Protein AF-0000000085033379 (afdb_homodimer)

Organism: Pyrobaculum neutrophilum (strain DSM 2338 / JCM 9278 / NBRC 100436 / V24Sta) (NCBI:txid444157)

Radius of gyration: 22.45 Å; Cα contacts (8 Å, |Δi|>4): 1009; chains: 2; bounding box: 47×70×50 Å

InterPro domains:
  IPR003439 ABC transporter-like, ATP-binding domain [PF00005] (20-164)
  IPR003439 ABC transporter-like, ATP-binding domain [PS50893] (1-222)
  IPR003593 AAA+ ATPase domain [SM00382] (29-211)
  IPR015856 ABC transporter, CbiO/EcfA subunit [cd03225] (10-212)
  IPR017871 ABC transporter-like, conserved site [PS00211] (136-150)
  IPR027417 P-loop containing nucleoside triphosphate hydrolase [G3DSA:3.40.50.300] (1-223)
  IPR027417 P-loop containing nucleoside triphosphate hydrolase [SSF52540] (11-221)
  IPR050095 Energy-coupling factor transporter ATP-binding [PTHR43553] (11-219)

Sequence (446 aa):
MRREVLKAVDVYFGYSEDVLTGVSLSVGEGQFVAVMGPTGSGKTTLLLVLAGLLKPRRGEVYFMGEPLEGQLQAARRQMGVVFQNPDDMFFNHTVRDEIAYTAVRIYGREEGLKLAEEAAKALGIEGLLDRPPYKLSGGQKRLVSLAAATAHRPRLLLLDEPTTYLDEDAYEVVVNYLAKLKAGGVSAVIATHDEELAVRLADSVYKLREGKLTPYTPRRKLCMRREVLKAVDVYFGYSEDVLTGVSLSVGEGQFVAVMGPTGSGKTTLLLVLAGLLKPRRGEVYFMGEPLEGQLQAARRQMGVVFQNPDDMFFNHTVRDEIAYTAVRIYGREEGLKLAEEAAKALGIEGLLDRPPYKLSGGQKRLVSLAAATAHRPRLLLLDEPTTYLDEDAYEVVVNYLAKLKAGGVSAVIATHDEELAVRLADSVYKLREGKLTPYTPRRKLC

Nearest PDB structures (foldseek):
  4yer-assembly1_B  TM=8.992E-01  e=8.321E-21  Thermotoga maritima MSB8
  4yer-assembly1_A  TM=8.967E-01  e=7.839E-21  Thermotoga maritima MSB8
  1vpl-assembly1_A-2  TM=8.672E-01  e=8.721E-19  Thermotoga maritima MSB8
  4rvc-assembly1_A  TM=8.959E-01  e=3.874E-18  Geobacillus kaustophilus GBlys
  8ee6-assembly1_A  TM=9.168E-01  e=3.124E-17  Homo sapiens

Solvent-accessible surface area (backbone atoms only — not comparable to full-atom values): 22593 Å² total; per-residue (Å²): 130,69,58,53,42,36,36,36,44,45,26,22,34,58,86,92,57,73,38,31,54,53,29,61,49,75,34,32,58,35,30,28,36,26,39,27,47,54,62,73,29,36,59,67,58,51,49,34,38,75,67,64,78,39,79,60,77,36,56,47,49,28,44,66,83,35,60,34,87,83,38,50,72,67,48,50,66,33,42,13,64,34,55,72,55,48,73,80,73,66,84,52,71,24,36,42,52,46,19,13,50,64,14,23,73,75,62,35,61,72,53,7,48,51,32,22,52,52,34,24,50,66,66,71,44,58,90,43,33,83,37,45,56,89,77,47,40,68,27,48,35,36,54,48,37,49,27,32,27,43,26,53,63,32,55,33,35,40,30,29,42,79,61,57,67,39,20,72,67,56,40,51,42,49,53,51,48,52,50,50,44,28,75,70,44,27,17,33,42,36,31,40,66,53,40,63,58,38,69,72,61,33,77,43,41,29,31,31,49,90,16,31,68,39,83,44,83,72,64,70,84,64,100,132,71,58,53,43,37,35,35,42,45,26,22,34,57,86,94,58,74,38,32,56,54,29,61,48,76,34,32,59,35,31,29,36,24,40,27,47,54,62,73,28,37,57,68,57,50,50,33,40,76,68,64,77,39,81,59,77,36,56,49,48,27,44,65,83,34,58,34,86,83,36,50,73,66,48,50,68,33,42,13,63,34,55,74,55,46,72,78,73,65,84,53,71,23,35,44,52,45,20,12,49,63,14,24,71,73,63,34,62,71,54,7,47,52,33,21,50,51,32,23,50,68,66,70,44,59,90,45,34,82,37,42,57,89,77,48,40,68,25,49,35,37,53,48,36,49,27,33,27,43,26,52,63,32,54,34,36,39,31,30,46,79,61,57,68,39,20,73,69,57,38,51,41,48,53,51,48,53,49,50,43,30,76,69,43,27,16,32,42,35,30,40,66,54,42,63,58,38,69,74,60,32,77,42,38,30,31,30,49,93,17,31,68,40,84,46,81,71,64,69,83,62,102

Secondary structure (DSSP, 8-state):
-PPEEEEEEEEEEESSSEEEEEEEEEEETT-EEEEE--TTSSHHHHHHHHTTSS--SEEEEEETTEEGGGGHHHHHTTEEEE-SSGGGT--SSSHHHHHHHHHHHHH-HHHHHHHHHHHHHHTT-GGGTTS-GGGS-HHHHHHHHHHHHHTT--SEEEEESTTTT--HHHHHHHHHHHHHHHHTT-EEEEE-S-HHHHHHH-SEEEEEETTEEEE--------/-PPEEEEEEEEEEESSSEEEEEEEEEEETT-EEEEE--TTSSHHHHHHHHTTSS--SEEEEEETTEEGGGGHHHHHTTEEEE-SSGGGT--SSSHHHHHHHHHHHHH-HHHHHHHHHHHHHHTT-GGGTTS-GGGS-HHHHHHHHHHHHHTT--SEEEEESTTTT--HHHHHHHHHHHHHHHHTT-EEEEE-S-HHHHHHH-SEEEEEETTEEEE--------

Foldseek 3Di:
DFQWFKWWAQFWDDDPDTLAGGEIDIWGWLAEEEEEEDPSSCLQVVLCCRLVVDPTPDTFMDGRRHTCPVQNPVQNLQEFEAHPQLVVQDDDFWLLCLLLVSLCVVPNDVLSSVLLCVLCVLLVNNVRGGHGLVPDDRLSSLSSSVSSRDSNPHQEYEEEASCPPDDPVSNVSVLVVLQVSSVVGHYYYYYHNDLCSCVSRHPWYWYRHPNYTDGDDGDDPPD/DFQWFKWWAQFWDDDPDTLAGGEIDTWGWLAEEEEEEDPSSCLQVVLCCRLVVDPTPDTFMDGRRHTCPVQNPVQNLQEFEAHPQLVVQDDDFWLLCLLLVSLCVVPNDVLSSVLLCVLCVLLVNNVRGGHGLVPDDRLSSLSSSVSSRDSNPHQEYEEEASCPPDDPVSNVSVLVVVQVSSVVGHYYYYYHPDLCSCVSRHPWYWYRHPNYTGGDDGDDPPD

pLDDT: mean 95.18, std 7.89, range [32.5, 98.88]

Structure (mmCIF, N/CA/C/O backbone):
data_AF-0000000085033379-model_v1
#
loop_
_entity.id
_entity.type
_entity.pdbx_description
1 polymer 'ABC transporter related'
#
loop_
_atom_site.group_PDB
_atom_site.id
_atom_site.type_symbol
_atom_site.label_atom_id
_atom_site.label_alt_id
_atom_site.label_comp_id
_atom_site.label_asym_id
_atom_site.label_entity_id
_atom_site.label_seq_id
_atom_site.pdbx_PDB_ins_code
_atom_site.Cartn_x
_atom_site.Cartn_y
_atom_site.Cartn_z
_atom_site.occupancy
_atom_site.B_iso_or_equiv
_atom_site.auth_seq_id
_atom_site.auth_comp_id
_atom_site.auth_asym_id
_atom_site.auth_atom_id
_atom_site.pdbx_PDB_model_num
ATOM 1 N N . MET A 1 1 ? -9.977 -27.297 -24.641 1 57.34 1 MET A N 1
ATOM 2 C CA . MET A 1 1 ? -10.414 -26.734 -23.359 1 57.34 1 MET A CA 1
ATOM 3 C C . MET A 1 1 ? -9.234 -26.578 -22.406 1 57.34 1 MET A C 1
ATOM 5 O O . MET A 1 1 ? -8.367 -27.453 -22.328 1 57.34 1 MET A O 1
ATOM 9 N N . ARG A 1 2 ? -8.812 -25.281 -21.891 1 73.19 2 ARG A N 1
ATOM 10 C CA . ARG A 1 2 ? -7.625 -25.125 -21.047 1 73.19 2 ARG A CA 1
ATOM 11 C C . ARG A 1 2 ? -7.75 -25.922 -19.766 1 73.19 2 ARG A C 1
ATOM 13 O O . ARG A 1 2 ? -8.852 -26.125 -19.25 1 73.19 2 ARG A O 1
ATOM 20 N N . ARG A 1 3 ? -6.723 -26.594 -19.422 1 89.25 3 ARG A N 1
ATOM 21 C CA . ARG A 1 3 ? -6.68 -27.281 -18.141 1 89.25 3 ARG A CA 1
ATOM 22 C C . ARG A 1 3 ? -6.918 -26.312 -17 1 89.25 3 ARG A C 1
ATOM 24 O O . ARG A 1 3 ? -6.367 -25.203 -16.984 1 89.25 3 ARG A O 1
ATOM 31 N N . GLU A 1 4 ? -7.848 -26.641 -16.172 1 94.62 4 GLU A N 1
ATOM 32 C CA . GLU A 1 4 ? -8.172 -25.828 -15.016 1 94.62 4 GLU A CA 1
ATOM 33 C C . GLU A 1 4 ? -7.086 -25.938 -13.945 1 94.62 4 GLU A C 1
ATOM 35 O O . GLU A 1 4 ? -6.758 -27.031 -13.5 1 94.62 4 GLU A O 1
ATOM 40 N N . VAL A 1 5 ? -6.508 -24.891 -13.633 1 97.88 5 VAL A N 1
ATOM 41 C CA . VAL A 1 5 ? -5.43 -24.875 -12.648 1 97.88 5 VAL A CA 1
ATOM 42 C C . VAL A 1 5 ? -6.008 -24.703 -11.25 1 97.88 5 VAL A C 1
ATOM 44 O O . VAL A 1 5 ? -5.582 -25.375 -10.305 1 97.88 5 VAL A O 1
ATOM 47 N N . LEU A 1 6 ? -7.004 -23.828 -11.055 1 98.25 6 LEU A N 1
ATOM 48 C CA . LEU A 1 6 ? -7.668 -23.531 -9.789 1 98.25 6 LEU A CA 1
ATOM 49 C C . LEU A 1 6 ? -9.18 -23.438 -9.977 1 98.25 6 LEU A C 1
ATOM 51 O O . LEU A 1 6 ? -9.648 -22.859 -10.969 1 98.25 6 LEU A O 1
ATOM 55 N N . LYS A 1 7 ? -9.875 -23.984 -9.078 1 98.25 7 LYS A N 1
ATOM 56 C CA . LYS A 1 7 ? -11.328 -23.922 -9.117 1 98.25 7 LYS A CA 1
ATOM 57 C C . LYS A 1 7 ? -11.914 -23.797 -7.711 1 98.25 7 LYS A C 1
ATOM 59 O O . LYS A 1 7 ? -11.586 -24.594 -6.828 1 98.25 7 LYS A O 1
ATOM 64 N N . ALA A 1 8 ? -12.617 -22.812 -7.449 1 98.38 8 ALA A N 1
ATOM 65 C CA . ALA A 1 8 ? -13.422 -22.656 -6.238 1 98.38 8 ALA A CA 1
ATOM 66 C C . ALA A 1 8 ? -14.906 -22.875 -6.531 1 98.38 8 ALA A C 1
ATOM 68 O O . ALA A 1 8 ? -15.438 -22.344 -7.504 1 98.38 8 ALA A O 1
ATOM 69 N N . VAL A 1 9 ? -15.523 -23.672 -5.738 1 98.19 9 VAL A N 1
ATOM 70 C CA . VAL A 1 9 ? -16.922 -24.016 -5.965 1 98.19 9 VAL A CA 1
ATOM 71 C C . VAL A 1 9 ? -17.75 -23.672 -4.734 1 98.19 9 VAL A C 1
ATOM 73 O O . VAL A 1 9 ? -17.656 -24.328 -3.699 1 98.19 9 VAL A O 1
ATOM 76 N N . ASP A 1 10 ? -18.609 -22.656 -4.91 1 98.06 10 ASP A N 1
ATOM 77 C CA . ASP A 1 10 ? -19.594 -22.281 -3.908 1 98.06 10 ASP A CA 1
ATOM 78 C C . ASP A 1 10 ? -18.953 -22.078 -2.543 1 98.06 10 ASP A C 1
ATOM 80 O O . ASP A 1 10 ? -19.375 -22.672 -1.552 1 98.06 10 ASP A O 1
ATOM 84 N N . VAL A 1 11 ? -17.984 -21.266 -2.48 1 97.88 11 VAL A N 1
ATOM 85 C CA . VAL A 1 11 ? -17.141 -21.094 -1.297 1 97.88 11 VAL A CA 1
ATOM 86 C C . VAL A 1 11 ? -17.781 -20.062 -0.359 1 97.88 11 VAL A C 1
ATOM 88 O O . VAL A 1 11 ? -18.156 -18.969 -0.787 1 97.88 11 VAL A O 1
ATOM 91 N N . TYR A 1 12 ? -17.953 -20.438 0.869 1 97.44 12 TYR A N 1
ATOM 92 C CA . TYR A 1 12 ? -18.359 -19.562 1.964 1 97.44 12 TYR A CA 1
ATOM 93 C C . TYR A 1 12 ? -17.25 -19.438 3.002 1 97.44 12 TYR A C 1
ATOM 95 O O . TYR A 1 12 ? -16.562 -20.422 3.312 1 97.44 12 TYR A O 1
ATOM 103 N N . PHE A 1 13 ? -17.047 -18.234 3.436 1 96.19 13 PHE A N 1
ATOM 104 C CA . PHE A 1 13 ? -16.078 -18.016 4.504 1 96.19 13 PHE A CA 1
ATOM 105 C C . PHE A 1 13 ? -16.422 -16.75 5.289 1 96.19 13 PHE A C 1
ATOM 107 O O . PHE A 1 13 ? -16.875 -15.758 4.711 1 96.19 13 PHE A O 1
ATOM 114 N N . GLY A 1 14 ? -16.078 -16.812 6.551 1 88.56 14 GLY A N 1
ATOM 115 C CA . GLY A 1 14 ? -16.219 -15.664 7.441 1 88.56 14 GLY A CA 1
ATOM 116 C C . GLY A 1 14 ? -15.891 -16 8.891 1 88.56 14 GLY A C 1
ATOM 117 O O . GLY A 1 14 ? -15.836 -17.172 9.258 1 88.56 14 GLY A O 1
ATOM 118 N N . TYR A 1 15 ? -15.531 -15 9.695 1 78.44 15 TYR A N 1
ATOM 119 C CA . TYR A 1 15 ? -15.281 -15.203 11.117 1 78.44 15 TYR A CA 1
ATOM 120 C C . TYR A 1 15 ? -16.578 -15.133 11.914 1 78.44 15 TYR A C 1
ATOM 122 O O . TYR A 1 15 ? -17.172 -16.156 12.242 1 78.44 15 TYR A O 1
ATOM 130 N N . SER A 1 16 ? -17.109 -13.906 12.156 1 74.25 16 SER A N 1
ATOM 131 C CA . SER A 1 16 ? -18.406 -13.727 12.789 1 74.25 16 SER A CA 1
ATOM 132 C C . SER A 1 16 ? -19.516 -13.594 11.758 1 74.25 16 SER A C 1
ATOM 134 O O . SER A 1 16 ? -20.578 -14.219 11.883 1 74.25 16 SER A O 1
ATOM 136 N N . GLU A 1 17 ? -19.219 -12.867 10.695 1 81.94 17 GLU A N 1
ATOM 137 C CA . GLU A 1 17 ? -20.109 -12.695 9.555 1 81.94 17 GLU A CA 1
ATOM 138 C C . GLU A 1 17 ? -19.438 -13.133 8.258 1 81.94 17 GLU A C 1
ATOM 140 O O . GLU A 1 17 ? -18.219 -13.039 8.117 1 81.94 17 GLU A O 1
ATOM 145 N N . ASP A 1 18 ? -20.312 -13.68 7.367 1 87.62 18 ASP A N 1
ATOM 146 C CA . ASP A 1 18 ? -19.75 -14.172 6.113 1 87.62 18 ASP A CA 1
ATOM 147 C C . ASP A 1 18 ? -19.125 -13.031 5.305 1 87.62 18 ASP A C 1
ATOM 149 O O . ASP A 1 18 ? -19.781 -12.008 5.07 1 87.62 18 ASP A O 1
ATOM 153 N N . VAL A 1 19 ? -17.953 -13.242 4.902 1 92.19 19 VAL A N 1
ATOM 154 C CA . VAL A 1 19 ? -17.219 -12.336 4.031 1 92.19 19 VAL A CA 1
ATOM 155 C C . VAL A 1 19 ? -17.328 -12.797 2.58 1 92.19 19 VAL A C 1
ATOM 157 O O . VAL A 1 19 ? -17.406 -11.977 1.662 1 92.19 19 VAL A O 1
ATOM 160 N N . LEU A 1 20 ? -17.344 -14.102 2.4 1 97.44 20 LEU A N 1
ATOM 161 C CA . LEU A 1 20 ? -17.594 -14.734 1.11 1 97.44 20 LEU A CA 1
ATOM 162 C C . LEU A 1 20 ? -18.906 -15.531 1.139 1 97.44 20 LEU A C 1
ATOM 164 O O . LEU A 1 20 ? -19.141 -16.312 2.064 1 97.44 20 LEU A O 1
ATOM 168 N N . THR A 1 21 ? -19.75 -15.367 0.167 1 97.12 21 THR A N 1
ATOM 169 C CA . THR A 1 21 ? -21.078 -15.984 0.149 1 97.12 21 THR A CA 1
ATOM 170 C C . THR A 1 21 ? -21.312 -16.703 -1.175 1 97.12 21 THR A C 1
ATOM 172 O O . THR A 1 21 ? -21.969 -16.156 -2.07 1 97.12 21 THR A O 1
ATOM 175 N N . GLY A 1 22 ? -20.844 -17.922 -1.251 1 97.44 22 GLY A N 1
ATOM 176 C CA . GLY A 1 22 ? -21.094 -18.75 -2.416 1 97.44 22 GLY A CA 1
ATOM 177 C C . GLY A 1 22 ? -20.281 -18.359 -3.627 1 97.44 22 GLY A C 1
ATOM 178 O O . GLY A 1 22 ? -20.797 -18.281 -4.738 1 97.44 22 GLY A O 1
ATOM 179 N N . VAL A 1 23 ? -19.016 -18.078 -3.396 1 97.88 23 VAL A N 1
ATOM 180 C CA . VAL A 1 23 ? -18.125 -17.609 -4.461 1 97.88 23 VAL A CA 1
ATOM 181 C C . VAL A 1 23 ? -17.625 -18.797 -5.277 1 97.88 23 VAL A C 1
ATOM 183 O O . VAL A 1 23 ? -17.156 -19.797 -4.719 1 97.88 23 VAL A O 1
ATOM 186 N N . SER A 1 24 ? -17.812 -18.734 -6.566 1 98.19 24 SER A N 1
ATOM 187 C CA . SER A 1 24 ? -17.234 -19.703 -7.5 1 98.19 24 SER A CA 1
ATOM 188 C C . SER A 1 24 ? -16.344 -19.016 -8.531 1 98.19 24 SER A C 1
ATOM 190 O O . SER A 1 24 ? -16.672 -17.922 -9.008 1 98.19 24 SER A O 1
ATOM 192 N N . LEU A 1 25 ? -15.258 -19.625 -8.766 1 97.25 25 LEU A N 1
ATOM 193 C CA . LEU A 1 25 ? -14.273 -19.062 -9.688 1 97.25 25 LEU A CA 1
ATOM 194 C C . LEU A 1 25 ? -13.406 -20.156 -10.289 1 97.25 25 LEU A C 1
ATOM 196 O O . LEU A 1 25 ? -13.07 -21.141 -9.609 1 97.25 25 LEU A O 1
ATOM 200 N N . SER A 1 26 ? -13.086 -20.031 -11.547 1 97.44 26 SER A N 1
ATOM 201 C CA . SER A 1 26 ? -12.203 -20.969 -12.211 1 97.44 26 SER A CA 1
ATOM 202 C C . SER A 1 26 ? -11.094 -20.25 -12.977 1 97.44 26 SER A C 1
ATOM 204 O O . SER A 1 26 ? -11.344 -19.219 -13.609 1 97.44 26 SER A O 1
ATOM 206 N N . VAL A 1 27 ? -9.922 -20.75 -12.867 1 98.19 27 VAL A N 1
ATOM 207 C CA . VAL A 1 27 ? -8.766 -20.219 -13.586 1 98.19 27 VAL A CA 1
ATOM 208 C C . VAL A 1 27 ? -8.117 -21.328 -14.422 1 98.19 27 VAL A C 1
ATOM 210 O O . VAL A 1 27 ? -7.684 -22.344 -13.883 1 98.19 27 VAL A O 1
ATOM 213 N N . GLY A 1 28 ? -8.07 -21.078 -15.711 1 97.69 28 GLY A N 1
ATOM 214 C CA . GLY A 1 28 ? -7.41 -22.031 -16.609 1 97.69 28 GLY A CA 1
ATOM 215 C C . GLY A 1 28 ? -5.922 -21.766 -16.734 1 97.69 28 GLY A C 1
ATOM 216 O O . GLY A 1 28 ? -5.41 -20.766 -16.25 1 97.69 28 GLY A O 1
ATOM 217 N N . GLU A 1 29 ? -5.25 -22.734 -17.375 1 96.19 29 GLU A N 1
ATOM 218 C CA . GLU A 1 29 ? -3.824 -22.578 -17.625 1 96.19 29 GLU A CA 1
ATOM 219 C C . GLU A 1 29 ? -3.551 -21.312 -18.453 1 96.19 29 GLU A C 1
ATOM 221 O O . GLU A 1 29 ? -4.195 -21.094 -19.484 1 96.19 29 GLU A O 1
ATOM 226 N N . GLY A 1 30 ? -2.643 -20.5 -17.922 1 97.12 30 GLY A N 1
ATOM 227 C CA . GLY A 1 30 ? -2.25 -19.297 -18.641 1 97.12 30 GLY A CA 1
ATOM 228 C C . GLY A 1 30 ? -3.277 -18.188 -18.562 1 97.12 30 GLY A C 1
ATOM 229 O O . GLY A 1 30 ? -3.154 -17.172 -19.234 1 97.12 30 GLY A O 1
ATOM 230 N N . GLN A 1 31 ? -4.262 -18.391 -17.766 1 98.25 31 GLN A N 1
ATOM 231 C CA . GLN A 1 31 ? -5.32 -17.391 -17.641 1 98.25 31 GLN A CA 1
ATOM 232 C C . GLN A 1 31 ? -5.086 -16.5 -16.422 1 98.25 31 GLN A C 1
ATOM 234 O O . GLN A 1 31 ? -4.707 -16.969 -15.352 1 98.25 31 GLN A O 1
ATOM 239 N N . PHE A 1 32 ? -5.262 -15.219 -16.625 1 98.69 32 PHE A N 1
ATOM 240 C CA . PHE A 1 32 ? -5.25 -14.258 -15.539 1 98.69 32 PHE A CA 1
ATOM 241 C C . PHE A 1 32 ? -6.664 -13.773 -15.227 1 98.69 32 PHE A C 1
ATOM 243 O O . PHE A 1 32 ? -7.379 -13.312 -16.125 1 98.69 32 PHE A O 1
ATOM 250 N N . VAL A 1 33 ? -7.055 -13.945 -14.008 1 98.69 33 VAL A N 1
ATOM 251 C CA . VAL A 1 33 ? -8.352 -13.469 -13.531 1 98.69 33 VAL A CA 1
ATOM 252 C C . VAL A 1 33 ? -8.148 -12.328 -12.531 1 98.69 33 VAL A C 1
ATOM 254 O O . VAL A 1 33 ? -7.375 -12.461 -11.586 1 98.69 33 VAL A O 1
ATOM 257 N N . ALA A 1 34 ? -8.789 -11.227 -12.766 1 98.56 34 ALA A N 1
ATOM 258 C CA . ALA A 1 34 ? -8.734 -10.109 -11.828 1 98.56 34 ALA A CA 1
ATOM 259 C C . ALA A 1 34 ? -10 -10.062 -10.961 1 98.56 34 ALA A C 1
ATOM 261 O O . ALA A 1 34 ? -11.102 -10.281 -11.461 1 98.56 34 ALA A O 1
ATOM 262 N N . VAL A 1 35 ? -9.828 -9.891 -9.719 1 98.38 35 VAL A N 1
ATOM 263 C CA . VAL A 1 35 ? -10.922 -9.688 -8.773 1 98.38 35 VAL A CA 1
ATOM 264 C C . VAL A 1 35 ? -10.867 -8.266 -8.219 1 98.38 35 VAL A C 1
ATOM 266 O O . VAL A 1 35 ? -9.914 -7.895 -7.527 1 98.38 35 VAL A O 1
ATOM 269 N N . MET A 1 36 ? -11.836 -7.52 -8.547 1 97 36 MET A N 1
ATOM 270 C CA . MET A 1 36 ? -11.953 -6.145 -8.07 1 97 36 MET A CA 1
ATOM 271 C C . MET A 1 36 ? -13.109 -6.008 -7.086 1 97 36 MET A C 1
ATOM 273 O O . MET A 1 36 ? -13.891 -6.949 -6.898 1 97 36 MET A O 1
ATOM 277 N N . GLY A 1 37 ? -13.219 -4.879 -6.414 1 94.12 37 GLY A N 1
ATOM 278 C CA . GLY A 1 37 ? -14.25 -4.629 -5.422 1 94.12 37 GLY A CA 1
ATOM 279 C C . GLY A 1 37 ? -13.898 -3.512 -4.457 1 94.12 37 GLY A C 1
ATOM 280 O O . GLY A 1 37 ? -12.734 -3.102 -4.375 1 94.12 37 GLY A O 1
ATOM 281 N N . PRO A 1 38 ? -14.891 -3.068 -3.775 1 92.75 38 PRO A N 1
ATOM 282 C CA . PRO A 1 38 ? -14.625 -1.976 -2.838 1 92.75 38 PRO A CA 1
ATOM 283 C C . PRO A 1 38 ? -13.742 -2.404 -1.666 1 92.75 38 PRO A C 1
ATOM 285 O O . PRO A 1 38 ? -13.531 -3.6 -1.45 1 92.75 38 PRO A O 1
ATOM 288 N N . THR A 1 39 ? -13.172 -1.39 -1.049 1 90.12 39 THR A N 1
ATOM 289 C CA . THR A 1 39 ? -12.391 -1.624 0.155 1 90.12 39 THR A CA 1
ATOM 290 C C . THR A 1 39 ? -13.18 -2.439 1.172 1 90.12 39 THR A C 1
ATOM 292 O O . THR A 1 39 ? -14.344 -2.141 1.44 1 90.12 39 THR A O 1
ATOM 295 N N . GLY A 1 40 ? -12.602 -3.51 1.669 1 88.69 40 GLY A N 1
ATOM 296 C CA . GLY A 1 40 ? -13.242 -4.332 2.682 1 88.69 40 GLY A CA 1
ATOM 297 C C . GLY A 1 40 ? -14.188 -5.371 2.102 1 88.69 40 GLY A C 1
ATOM 298 O O . GLY A 1 40 ? -14.938 -6.016 2.838 1 88.69 40 GLY A O 1
ATOM 299 N N . SER A 1 41 ? -14.086 -5.566 0.832 1 93.25 41 SER A N 1
ATOM 300 C CA . SER A 1 41 ? -15.07 -6.434 0.189 1 93.25 41 SER A CA 1
ATOM 301 C C . SER A 1 41 ? -14.727 -7.902 0.396 1 93.25 41 SER A C 1
ATOM 303 O O . SER A 1 41 ? -15.562 -8.781 0.148 1 93.25 41 SER A O 1
ATOM 305 N N . GLY A 1 42 ? -13.477 -8.219 0.769 1 93.75 42 GLY A N 1
ATOM 306 C CA . GLY A 1 42 ? -13.109 -9.602 1.018 1 93.75 42 GLY A CA 1
ATOM 307 C C . GLY A 1 42 ? -12.117 -10.148 0.005 1 93.75 42 GLY A C 1
ATOM 308 O O . GLY A 1 42 ? -11.828 -11.344 -0.005 1 93.75 42 GLY A O 1
ATOM 309 N N . LYS A 1 43 ? -11.555 -9.367 -0.835 1 96.94 43 LYS A N 1
ATOM 310 C CA . LYS A 1 43 ? -10.609 -9.797 -1.867 1 96.94 43 LYS A CA 1
ATOM 311 C C . LYS A 1 43 ? -9.438 -10.555 -1.258 1 96.94 43 LYS A C 1
ATOM 313 O O . LYS A 1 43 ? -9.086 -11.641 -1.726 1 96.94 43 LYS A O 1
ATOM 318 N N . THR A 1 44 ? -8.883 -9.961 -0.195 1 96.12 44 THR A N 1
ATOM 319 C CA . THR A 1 44 ? -7.77 -10.594 0.498 1 96.12 44 THR A CA 1
ATOM 320 C C . THR A 1 44 ? -8.195 -11.93 1.094 1 96.12 44 THR A C 1
ATOM 322 O O . THR A 1 44 ? -7.469 -12.922 0.982 1 96.12 44 THR A O 1
ATOM 325 N N . THR A 1 45 ? -9.359 -11.984 1.672 1 95.69 45 THR A N 1
ATOM 326 C CA . THR A 1 45 ? -9.898 -13.219 2.24 1 95.69 45 THR A CA 1
ATOM 327 C C . THR A 1 45 ? -10.031 -14.289 1.164 1 95.69 45 THR A C 1
ATOM 329 O O . THR A 1 45 ? -9.656 -15.445 1.379 1 95.69 45 THR A O 1
ATOM 332 N N . LEU A 1 46 ? -10.547 -13.875 0.073 1 97.69 46 LEU A N 1
ATOM 333 C CA . LEU A 1 46 ? -10.695 -14.812 -1.035 1 97.69 46 LEU A CA 1
ATOM 334 C C . LEU A 1 46 ? -9.344 -15.383 -1.448 1 97.69 46 LEU A C 1
ATOM 336 O O . LEU A 1 46 ? -9.195 -16.594 -1.592 1 97.69 46 LEU A O 1
ATOM 340 N N . LEU A 1 47 ? -8.336 -14.531 -1.594 1 98.19 47 LEU A N 1
ATOM 341 C CA . LEU A 1 47 ? -7.016 -14.992 -2.012 1 98.19 47 LEU A CA 1
ATOM 342 C C . LEU A 1 47 ? -6.422 -15.953 -0.987 1 98.19 47 LEU A C 1
ATOM 344 O O . LEU A 1 47 ? -5.766 -16.922 -1.353 1 98.19 47 LEU A O 1
ATOM 348 N N . LEU A 1 48 ? -6.668 -15.711 0.28 1 97.19 48 LEU A N 1
ATOM 349 C CA . LEU A 1 48 ? -6.152 -16.578 1.326 1 97.19 48 LEU A CA 1
ATOM 350 C C . LEU A 1 48 ? -6.836 -17.953 1.285 1 97.19 48 LEU A C 1
ATOM 352 O O . LEU A 1 48 ? -6.199 -18.969 1.53 1 97.19 48 LEU A O 1
ATOM 356 N N . VAL A 1 49 ? -8.086 -17.938 0.962 1 97.69 49 VAL A N 1
ATOM 357 C CA . VAL A 1 49 ? -8.82 -19.188 0.807 1 97.69 49 VAL A CA 1
ATOM 358 C C . VAL A 1 49 ? -8.281 -19.953 -0.395 1 97.69 49 VAL A C 1
ATOM 360 O O . VAL A 1 49 ? -8.031 -21.156 -0.305 1 97.69 49 VAL A O 1
ATOM 363 N N . LEU A 1 50 ? -8.055 -19.234 -1.481 1 98.31 50 LEU A N 1
ATOM 364 C CA . LEU A 1 50 ? -7.555 -19.875 -2.699 1 98.31 50 LEU A CA 1
ATOM 365 C C . LEU A 1 50 ? -6.145 -20.406 -2.492 1 98.31 50 LEU A C 1
ATOM 367 O O . LEU A 1 50 ? -5.754 -21.406 -3.119 1 98.31 50 LEU A O 1
ATOM 371 N N . ALA A 1 51 ? -5.402 -19.812 -1.612 1 97.81 51 ALA A N 1
ATOM 372 C CA . ALA A 1 51 ? -4.031 -20.219 -1.318 1 97.81 51 ALA A CA 1
ATOM 373 C C . ALA A 1 51 ? -4.004 -21.375 -0.324 1 97.81 51 ALA A C 1
ATOM 375 O O . ALA A 1 51 ? -2.945 -21.938 -0.053 1 97.81 51 ALA A O 1
ATOM 376 N N . GLY A 1 52 ? -5.137 -21.672 0.291 1 97.44 52 GLY A N 1
ATOM 377 C CA . GLY A 1 52 ? -5.215 -22.719 1.289 1 97.44 52 GLY A CA 1
ATOM 378 C C . GLY A 1 52 ? -4.781 -22.266 2.67 1 97.44 52 GLY A C 1
ATOM 379 O O . GLY A 1 52 ? -4.512 -23.094 3.545 1 97.44 52 GLY A O 1
ATOM 380 N N . LEU A 1 53 ? -4.641 -21.031 2.842 1 96.19 53 LEU A N 1
ATOM 381 C CA . LEU A 1 53 ? -4.25 -20.469 4.137 1 96.19 53 LEU A CA 1
ATOM 382 C C . LEU A 1 53 ? -5.461 -20.312 5.047 1 96.19 53 LEU A C 1
ATOM 384 O O . LEU A 1 53 ? -5.316 -20.203 6.266 1 96.19 53 LEU A O 1
ATOM 388 N N . LEU A 1 54 ? -6.664 -20.203 4.5 1 95.88 54 LEU A N 1
ATOM 389 C CA . LEU A 1 54 ? -7.941 -20.234 5.203 1 95.88 54 LEU A CA 1
ATOM 390 C C . LEU A 1 54 ? -8.828 -21.359 4.676 1 95.88 54 LEU A C 1
ATOM 392 O O . LEU A 1 54 ? -8.914 -21.578 3.467 1 95.88 54 LEU A O 1
ATOM 396 N N . LYS A 1 55 ? -9.445 -22.078 5.527 1 95.5 55 LYS A N 1
ATOM 397 C CA . LYS A 1 55 ? -10.344 -23.156 5.137 1 95.5 55 LYS A CA 1
ATOM 398 C C . LYS A 1 55 ? -11.766 -22.641 4.949 1 95.5 55 LYS A C 1
ATOM 400 O O . LYS A 1 55 ? -12.336 -22.016 5.852 1 95.5 55 LYS A O 1
ATOM 405 N N . PRO A 1 56 ? -12.312 -22.906 3.834 1 96.12 56 PRO A N 1
ATOM 406 C CA . PRO A 1 56 ? -13.703 -22.469 3.658 1 96.12 56 PRO A CA 1
ATOM 407 C C . PRO A 1 56 ? -14.664 -23.172 4.621 1 96.12 56 PRO A C 1
ATOM 409 O O . PRO A 1 56 ? -14.461 -24.344 4.965 1 96.12 56 PRO A O 1
ATOM 412 N N . ARG A 1 57 ? -15.695 -22.438 4.996 1 95.5 57 ARG A N 1
ATOM 413 C CA . ARG A 1 57 ? -16.75 -23.016 5.828 1 95.5 57 ARG A CA 1
ATOM 414 C C . ARG A 1 57 ? -17.625 -23.969 5.016 1 95.5 57 ARG A C 1
ATOM 416 O O . ARG A 1 57 ? -18.078 -24.984 5.527 1 95.5 57 ARG A O 1
ATOM 423 N N . ARG A 1 58 ? -17.922 -23.531 3.848 1 96.25 58 ARG A N 1
ATOM 424 C CA . ARG A 1 58 ? -18.672 -24.297 2.854 1 96.25 58 ARG A CA 1
ATOM 425 C C . ARG A 1 58 ? -18.031 -24.172 1.475 1 96.25 58 ARG A C 1
ATOM 427 O O . ARG A 1 58 ? -17.344 -23.188 1.196 1 96.25 58 ARG A O 1
ATOM 434 N N . GLY A 1 59 ? -18.25 -25.156 0.688 1 97.38 59 GLY A N 1
ATOM 435 C CA . GLY A 1 59 ? -17.641 -25.156 -0.635 1 97.38 59 GLY A CA 1
ATOM 436 C C . GLY A 1 59 ? -16.266 -25.812 -0.664 1 97.38 59 GLY A C 1
ATOM 437 O O . GLY A 1 59 ? -15.844 -26.406 0.326 1 97.38 59 GLY A O 1
ATOM 438 N N . GLU A 1 60 ? -15.664 -25.734 -1.862 1 97.5 60 GLU A N 1
ATOM 439 C CA . GLU A 1 60 ? -14.391 -26.422 -2.025 1 97.5 60 GLU A CA 1
ATOM 440 C C . GLU A 1 60 ? -13.492 -25.703 -3.027 1 97.5 60 GLU A C 1
ATOM 442 O O . GLU A 1 60 ? -13.984 -25.031 -3.939 1 97.5 60 GLU A O 1
ATOM 447 N N . VAL A 1 61 ? -12.242 -25.797 -2.764 1 98.31 61 VAL A N 1
ATOM 448 C CA . VAL A 1 61 ? -11.242 -25.297 -3.695 1 98.31 61 VAL A CA 1
ATOM 449 C C . VAL A 1 61 ? -10.438 -26.469 -4.27 1 98.31 61 VAL A C 1
ATOM 451 O O . VAL A 1 61 ? -10.039 -27.375 -3.535 1 98.31 61 VAL A O 1
ATOM 454 N N . TYR A 1 62 ? -10.289 -26.422 -5.547 1 98.25 62 TYR A N 1
ATOM 455 C CA . TYR A 1 62 ? -9.5 -27.438 -6.246 1 98.25 62 TYR A CA 1
ATOM 456 C C . TYR A 1 62 ? -8.258 -26.812 -6.879 1 98.25 62 TYR A C 1
ATOM 458 O O . TYR A 1 62 ? -8.297 -25.688 -7.379 1 98.25 62 TYR A O 1
ATOM 466 N N . PHE A 1 63 ? -7.199 -27.531 -6.832 1 98.31 63 PHE A N 1
ATOM 467 C CA . PHE A 1 63 ? -5.961 -27.172 -7.512 1 98.31 63 PHE A CA 1
ATOM 468 C C . PHE A 1 63 ? -5.492 -28.312 -8.414 1 98.31 63 PHE A C 1
ATOM 470 O O . PHE A 1 63 ? -5.332 -29.453 -7.957 1 98.31 63 PHE A O 1
ATOM 477 N N . MET A 1 64 ? -5.371 -28 -9.602 1 97.12 64 MET A N 1
ATOM 478 C CA . MET A 1 64 ? -4.996 -29 -10.602 1 97.12 64 MET A CA 1
ATOM 479 C C . MET A 1 64 ? -5.922 -30.219 -10.531 1 97.12 64 MET A C 1
ATOM 481 O O . MET A 1 64 ? -5.457 -31.359 -10.523 1 97.12 64 MET A O 1
ATOM 485 N N . GLY A 1 65 ? -7.141 -29.984 -10.305 1 96.25 65 GLY A N 1
ATOM 486 C CA . GLY A 1 65 ? -8.18 -31 -10.414 1 96.25 65 GLY A CA 1
ATOM 487 C C . GLY A 1 65 ? -8.398 -31.781 -9.133 1 96.25 65 GLY A C 1
ATOM 488 O O . GLY A 1 65 ? -9.305 -32.594 -9.047 1 96.25 65 GLY A O 1
ATOM 489 N N . GLU A 1 66 ? -7.598 -31.547 -8.172 1 97.12 66 GLU A N 1
ATOM 490 C CA . GLU A 1 66 ? -7.719 -32.25 -6.895 1 97.12 66 GLU A CA 1
ATOM 491 C C . GLU A 1 66 ? -8.078 -31.281 -5.77 1 97.12 66 GLU A C 1
ATOM 493 O O . GLU A 1 66 ? -7.68 -30.125 -5.789 1 97.12 66 GLU A O 1
ATOM 498 N N . PRO A 1 67 ? -8.789 -31.797 -4.762 1 97.69 67 PRO A N 1
ATOM 499 C CA . PRO A 1 67 ? -9.109 -30.922 -3.639 1 97.69 67 PRO A CA 1
ATOM 500 C C . PRO A 1 67 ? -7.863 -30.328 -2.979 1 97.69 67 PRO A C 1
ATOM 502 O O . PRO A 1 67 ? -6.914 -31.062 -2.688 1 97.69 67 PRO A O 1
ATOM 505 N N . LEU A 1 68 ? -7.875 -29.062 -2.787 1 98 68 LEU A N 1
ATOM 506 C CA . LEU A 1 68 ? -6.719 -28.344 -2.262 1 98 68 LEU A CA 1
ATOM 507 C C . LEU A 1 68 ? -6.375 -28.828 -0.855 1 98 68 LEU A C 1
ATOM 509 O O . LEU A 1 68 ? -5.203 -29.031 -0.532 1 98 68 LEU A O 1
ATOM 513 N N . GLU A 1 69 ? -7.324 -29.031 -0.046 1 95.5 69 GLU A N 1
ATOM 514 C CA . GLU A 1 69 ? -7.145 -29.422 1.351 1 95.5 69 GLU A CA 1
ATOM 515 C C . GLU A 1 69 ? -6.305 -30.688 1.47 1 95.5 69 GLU A C 1
ATOM 517 O O . GLU A 1 69 ? -5.52 -30.844 2.408 1 95.5 69 GLU A O 1
ATOM 522 N N . GLY A 1 70 ? -6.367 -31.531 0.548 1 95.19 70 GLY A N 1
ATOM 523 C CA . GLY A 1 70 ? -5.676 -32.812 0.616 1 95.19 70 GLY A CA 1
ATOM 524 C C . GLY A 1 70 ? -4.25 -32.75 0.1 1 95.19 70 GLY A C 1
ATOM 525 O O . GLY A 1 70 ? -3.51 -33.719 0.191 1 95.19 70 GLY A O 1
ATOM 526 N N . GLN A 1 71 ? -3.857 -31.578 -0.44 1 96.94 71 GLN A N 1
ATOM 527 C CA . GLN A 1 71 ? -2.539 -31.5 -1.059 1 96.94 71 GLN A CA 1
ATOM 528 C C . GLN A 1 71 ? -1.896 -30.141 -0.806 1 96.94 71 GLN A C 1
ATOM 530 O O . GLN A 1 71 ? -1.26 -29.562 -1.696 1 96.94 71 GLN A O 1
ATOM 535 N N . LEU A 1 72 ? -2.09 -29.594 0.348 1 95.88 72 LEU A N 1
ATOM 536 C CA . LEU A 1 72 ? -1.679 -28.234 0.66 1 95.88 72 LEU A CA 1
ATOM 537 C C . LEU A 1 72 ? -0.179 -28.047 0.449 1 95.88 72 LEU A C 1
ATOM 539 O O . LEU A 1 72 ? 0.251 -27.109 -0.215 1 95.88 72 LEU A O 1
ATOM 543 N N . GLN A 1 73 ? 0.632 -29 0.89 1 93.69 73 GLN A N 1
ATOM 544 C CA . GLN A 1 73 ? 2.082 -28.875 0.797 1 93.69 73 GLN A CA 1
ATOM 545 C C . GLN A 1 73 ? 2.545 -28.906 -0.657 1 93.69 73 GLN A C 1
ATOM 547 O O . GLN A 1 73 ? 3.326 -28.047 -1.08 1 93.69 73 GLN A O 1
ATOM 552 N N . ALA A 1 74 ? 2.002 -29.812 -1.38 1 95.62 74 ALA A N 1
ATOM 553 C CA . ALA A 1 74 ? 2.367 -29.922 -2.789 1 95.62 74 ALA A CA 1
ATOM 554 C C . ALA A 1 74 ? 1.879 -28.719 -3.59 1 95.62 74 ALA A C 1
ATOM 556 O O . ALA A 1 74 ? 2.6 -28.203 -4.445 1 95.62 74 ALA A O 1
ATOM 557 N N . ALA A 1 75 ? 0.67 -28.281 -3.281 1 96.81 75 ALA A N 1
ATOM 558 C CA . ALA A 1 75 ? 0.081 -27.156 -3.992 1 96.81 75 ALA A CA 1
ATOM 559 C C . ALA A 1 75 ? 0.873 -25.875 -3.738 1 96.81 75 ALA A C 1
ATOM 561 O O . ALA A 1 75 ? 1.111 -25.094 -4.66 1 96.81 75 ALA A O 1
ATOM 562 N N . ARG A 1 76 ? 1.306 -25.75 -2.545 1 92.94 76 ARG A N 1
ATOM 563 C CA . ARG A 1 76 ? 1.993 -24.516 -2.15 1 92.94 76 ARG A CA 1
ATOM 564 C C . ARG A 1 76 ? 3.322 -24.375 -2.887 1 92.94 76 ARG A C 1
ATOM 566 O O . ARG A 1 76 ? 3.766 -23.266 -3.166 1 92.94 76 ARG A O 1
ATOM 573 N N . ARG A 1 77 ? 3.91 -25.469 -3.281 1 95.44 77 ARG A N 1
ATOM 574 C CA . ARG A 1 77 ? 5.152 -25.469 -4.043 1 95.44 77 ARG A CA 1
ATOM 575 C C . ARG A 1 77 ? 4.918 -24.984 -5.469 1 95.44 77 ARG A C 1
ATOM 577 O O . ARG A 1 77 ? 5.863 -24.609 -6.172 1 95.44 77 ARG A O 1
ATOM 584 N N . GLN A 1 78 ? 3.691 -25 -5.832 1 97.62 78 GLN A N 1
ATOM 585 C CA . GLN A 1 78 ? 3.355 -24.656 -7.207 1 97.62 78 GLN A CA 1
ATOM 586 C C . GLN A 1 78 ? 2.619 -23.312 -7.266 1 97.62 78 GLN A C 1
ATOM 588 O O . GLN A 1 78 ? 2.164 -22.891 -8.328 1 97.62 78 GLN A O 1
ATOM 593 N N . MET A 1 79 ? 2.506 -22.688 -6.102 1 98.44 79 MET A N 1
ATOM 594 C CA . MET A 1 79 ? 1.829 -21.391 -6.02 1 98.44 79 MET A CA 1
ATOM 595 C C . MET A 1 79 ? 2.797 -20.297 -5.582 1 98.44 79 MET A C 1
ATOM 597 O O . MET A 1 79 ? 3.697 -20.547 -4.777 1 98.44 79 MET A O 1
ATOM 601 N N . GLY A 1 80 ? 2.701 -19.172 -6.16 1 98.5 80 GLY A N 1
ATOM 602 C CA . GLY A 1 80 ? 3.285 -17.953 -5.652 1 98.5 80 GLY A CA 1
ATOM 603 C C . GLY A 1 80 ? 2.258 -17 -5.074 1 98.5 80 GLY A C 1
ATOM 604 O O . GLY A 1 80 ? 1.243 -16.703 -5.711 1 98.5 80 GLY A O 1
ATOM 605 N N . VAL A 1 81 ? 2.492 -16.547 -3.869 1 98.25 81 VAL A N 1
ATOM 606 C CA . VAL A 1 81 ? 1.519 -15.703 -3.189 1 98.25 81 VAL A CA 1
ATOM 607 C C . VAL A 1 81 ? 2.164 -14.367 -2.812 1 98.25 81 VAL A C 1
ATOM 609 O O . VAL A 1 81 ? 3.252 -14.344 -2.23 1 98.25 81 VAL A O 1
ATOM 612 N N . VAL A 1 82 ? 1.554 -13.328 -3.221 1 98.19 82 VAL A N 1
ATOM 613 C CA . VAL A 1 82 ? 1.91 -11.984 -2.777 1 98.19 82 VAL A CA 1
ATOM 614 C C . VAL A 1 82 ? 0.822 -11.438 -1.856 1 98.19 82 VAL A C 1
ATOM 616 O O . VAL A 1 82 ? -0.342 -11.336 -2.252 1 98.19 82 VAL A O 1
ATOM 619 N N . PHE A 1 83 ? 1.211 -11.039 -0.68 1 96.81 83 PHE A N 1
ATOM 620 C CA . PHE A 1 83 ? 0.276 -10.5 0.302 1 96.81 83 PHE A CA 1
ATOM 621 C C . PHE A 1 83 ? 0.104 -9 0.121 1 96.81 83 PHE A C 1
ATOM 623 O O . PHE A 1 83 ? 0.937 -8.344 -0.511 1 96.81 83 PHE A O 1
ATOM 630 N N . GLN A 1 84 ? -0.956 -8.531 0.606 1 94 84 GLN A N 1
ATOM 631 C CA . GLN A 1 84 ? -1.217 -7.098 0.542 1 94 84 GLN A CA 1
ATOM 632 C C . GLN A 1 84 ? -0.085 -6.301 1.187 1 94 84 GLN A C 1
ATOM 634 O O . GLN A 1 84 ? 0.421 -5.344 0.598 1 94 84 GLN A O 1
ATOM 639 N N . ASN A 1 85 ? 0.239 -6.703 2.373 1 93.25 85 ASN A N 1
ATOM 640 C CA . ASN A 1 85 ? 1.418 -6.148 3.029 1 93.25 85 ASN A CA 1
ATOM 641 C C . ASN A 1 85 ? 2.65 -7.016 2.795 1 93.25 85 ASN A C 1
ATOM 643 O O . ASN A 1 85 ? 2.73 -8.141 3.301 1 93.25 85 ASN A O 1
ATOM 647 N N . PRO A 1 86 ? 3.635 -6.457 2.123 1 94.44 86 PRO A N 1
ATOM 648 C CA . PRO A 1 86 ? 4.816 -7.27 1.82 1 94.44 86 PRO A CA 1
ATOM 649 C C . PRO A 1 86 ? 5.523 -7.773 3.074 1 94.44 86 PRO A C 1
ATOM 651 O O . PRO A 1 86 ? 6.121 -8.852 3.061 1 94.44 86 PRO A O 1
ATOM 654 N N . ASP A 1 87 ? 5.445 -7.086 4.145 1 93.5 87 ASP A N 1
ATOM 655 C CA . ASP A 1 87 ? 6.152 -7.473 5.363 1 93.5 87 ASP A CA 1
ATOM 656 C C . ASP A 1 87 ? 5.602 -8.781 5.922 1 93.5 87 ASP A C 1
ATOM 658 O O . ASP A 1 87 ? 6.262 -9.445 6.723 1 93.5 87 ASP A O 1
ATOM 662 N N . ASP A 1 88 ? 4.496 -9.102 5.496 1 92.44 88 ASP A N 1
ATOM 663 C CA . ASP A 1 88 ? 3.867 -10.328 5.988 1 92.44 88 ASP A CA 1
ATOM 664 C C . ASP A 1 88 ? 4.535 -11.562 5.387 1 92.44 88 ASP A C 1
ATOM 666 O O . ASP A 1 88 ? 4.316 -12.68 5.859 1 92.44 88 ASP A O 1
ATOM 670 N N . MET A 1 89 ? 5.418 -11.391 4.41 1 91.5 89 MET A N 1
ATOM 671 C CA . MET A 1 89 ? 6.012 -12.555 3.77 1 91.5 89 MET A CA 1
ATOM 672 C C . MET A 1 89 ? 7.52 -12.602 4.008 1 91.5 89 MET A C 1
ATOM 674 O O . MET A 1 89 ? 8.18 -13.578 3.654 1 91.5 89 MET A O 1
ATOM 678 N N . PHE A 1 90 ? 8.023 -11.57 4.598 1 93.81 90 PHE A N 1
ATOM 679 C CA . PHE A 1 90 ? 9.477 -11.5 4.746 1 93.81 90 PHE A CA 1
ATOM 680 C C . PHE A 1 90 ? 9.914 -12.102 6.074 1 93.81 90 PHE A C 1
ATOM 682 O O . PHE A 1 90 ? 9.461 -11.672 7.137 1 93.81 90 PHE A O 1
ATOM 689 N N . PHE A 1 91 ? 10.836 -13.078 6.031 1 94.25 91 PHE A N 1
ATOM 690 C CA . PHE A 1 91 ? 11.289 -13.742 7.246 1 94.25 91 PHE A CA 1
ATOM 691 C C . PHE A 1 91 ? 12.773 -14.055 7.172 1 94.25 91 PHE A C 1
ATOM 693 O O . PHE A 1 91 ? 13.336 -14.656 8.094 1 94.25 91 PHE A O 1
ATOM 700 N N . ASN A 1 92 ? 13.445 -13.734 6.082 1 96.19 92 ASN A N 1
ATOM 701 C CA . ASN A 1 92 ? 14.867 -14.016 5.91 1 96.19 92 ASN A CA 1
ATOM 702 C C . ASN A 1 92 ? 15.711 -12.758 6.105 1 96.19 92 ASN A C 1
ATOM 704 O O . ASN A 1 92 ? 15.18 -11.648 6.113 1 96.19 92 ASN A O 1
ATOM 708 N N . HIS A 1 93 ? 16.938 -12.891 6.176 1 95.88 93 HIS A N 1
ATOM 709 C CA . HIS A 1 93 ? 17.828 -11.805 6.555 1 95.88 93 HIS A CA 1
ATOM 710 C C . HIS A 1 93 ? 18.188 -10.945 5.352 1 95.88 93 HIS A C 1
ATOM 712 O O . HIS A 1 93 ? 18.547 -9.773 5.5 1 95.88 93 HIS A O 1
ATOM 718 N N . THR A 1 94 ? 18.203 -11.594 4.203 1 98.19 94 THR A N 1
ATOM 719 C CA . THR A 1 94 ? 18.578 -10.852 3.004 1 98.19 94 THR A CA 1
ATOM 720 C C . THR A 1 94 ? 17.5 -10.984 1.93 1 98.19 94 THR A C 1
ATOM 722 O O . THR A 1 94 ? 16.734 -11.945 1.925 1 98.19 94 THR A O 1
ATOM 725 N N . VAL A 1 95 ? 17.531 -10.055 1.1 1 98.56 95 VAL A N 1
ATOM 726 C CA . VAL A 1 95 ? 16.641 -10.078 -0.05 1 98.56 95 VAL A CA 1
ATOM 727 C C . VAL A 1 95 ? 16.906 -11.32 -0.892 1 98.56 95 VAL A C 1
ATOM 729 O O . VAL A 1 95 ? 15.969 -11.992 -1.335 1 98.56 95 VAL A O 1
ATOM 732 N N . ARG A 1 96 ? 18.141 -11.641 -1.086 1 98.5 96 ARG A N 1
ATOM 733 C CA . ARG A 1 96 ? 18.531 -12.836 -1.828 1 98.5 96 ARG A CA 1
ATOM 734 C C . ARG A 1 96 ? 17.875 -14.078 -1.244 1 98.5 96 ARG A C 1
ATOM 736 O O . ARG A 1 96 ? 17.25 -14.859 -1.97 1 98.5 96 ARG A O 1
ATOM 743 N N . ASP A 1 97 ? 18.047 -14.219 0.044 1 98.19 97 ASP A N 1
ATOM 744 C CA . ASP A 1 97 ? 17.5 -15.383 0.718 1 98.19 97 ASP A CA 1
ATOM 745 C C . ASP A 1 97 ? 15.969 -15.398 0.634 1 98.19 97 ASP A C 1
ATOM 747 O O . ASP A 1 97 ? 15.352 -16.469 0.529 1 98.19 97 ASP A O 1
ATOM 751 N N . GLU A 1 98 ? 15.414 -14.234 0.719 1 98.38 98 GLU A N 1
ATOM 752 C CA . GLU A 1 98 ? 13.961 -14.133 0.613 1 98.38 98 GLU A CA 1
ATOM 753 C C . GLU A 1 98 ? 13.469 -14.641 -0.743 1 98.38 98 GLU A C 1
ATOM 755 O O . GLU A 1 98 ? 12.555 -15.461 -0.813 1 98.38 98 GLU A O 1
ATOM 760 N N . ILE A 1 99 ? 14.117 -14.188 -1.799 1 98.69 99 ILE A N 1
ATOM 761 C CA . ILE A 1 99 ? 13.688 -14.508 -3.154 1 98.69 99 ILE A CA 1
ATOM 762 C C . ILE A 1 99 ? 13.977 -15.977 -3.451 1 98.69 99 ILE A C 1
ATOM 764 O O . ILE A 1 99 ? 13.172 -16.656 -4.109 1 98.69 99 ILE A O 1
ATOM 768 N N . ALA A 1 100 ? 15.031 -16.484 -2.9 1 98.5 100 ALA A N 1
ATOM 769 C CA . ALA A 1 100 ? 15.492 -17.828 -3.262 1 98.5 100 ALA A CA 1
ATOM 770 C C . ALA A 1 100 ? 14.828 -18.891 -2.398 1 98.5 100 ALA A C 1
ATOM 772 O O . ALA A 1 100 ? 14.922 -20.094 -2.691 1 98.5 100 ALA A O 1
ATOM 773 N N . TYR A 1 101 ? 14.164 -18.484 -1.391 1 97.88 101 TYR A N 1
ATOM 774 C CA . TYR A 1 101 ? 13.75 -19.375 -0.308 1 97.88 101 TYR A CA 1
ATOM 775 C C . TYR A 1 101 ? 13.047 -20.609 -0.854 1 97.88 101 TYR A C 1
ATOM 777 O O . TYR A 1 101 ? 13.477 -21.734 -0.611 1 97.88 101 TYR A O 1
ATOM 785 N N . THR A 1 102 ? 12.008 -20.453 -1.605 1 97.38 102 THR A N 1
ATOM 786 C CA . THR A 1 102 ? 11.211 -21.562 -2.107 1 97.38 102 THR A CA 1
ATOM 787 C C . THR A 1 102 ? 11.945 -22.281 -3.234 1 97.38 102 THR A C 1
ATOM 789 O O . THR A 1 102 ? 11.938 -23.516 -3.301 1 97.38 102 THR A O 1
ATOM 792 N N . ALA A 1 103 ? 12.602 -21.562 -4.102 1 98.25 103 ALA A N 1
ATOM 793 C CA . ALA A 1 103 ? 13.305 -22.156 -5.238 1 98.25 103 ALA A CA 1
ATOM 794 C C . ALA A 1 103 ? 14.422 -23.094 -4.773 1 98.25 103 ALA A C 1
ATOM 796 O O . ALA A 1 103 ? 14.625 -24.156 -5.359 1 98.25 103 ALA A O 1
ATOM 797 N N . VAL A 1 104 ? 15.094 -22.672 -3.727 1 98.19 104 VAL A N 1
ATOM 798 C CA . VAL A 1 104 ? 16.172 -23.484 -3.201 1 98.19 104 VAL A CA 1
ATOM 799 C C . VAL A 1 104 ? 15.617 -24.812 -2.686 1 98.19 104 VAL A C 1
ATOM 801 O O . VAL A 1 104 ? 16.25 -25.859 -2.85 1 98.19 104 VAL A O 1
ATOM 804 N N . ARG A 1 105 ? 14.492 -24.781 -2.125 1 96.81 105 ARG A N 1
ATOM 805 C CA . ARG A 1 105 ? 13.875 -25.969 -1.549 1 96.81 105 ARG A CA 1
ATOM 806 C C . ARG A 1 105 ? 13.367 -26.906 -2.641 1 96.81 105 ARG A C 1
ATOM 808 O O . ARG A 1 105 ? 13.375 -28.125 -2.469 1 96.81 105 ARG A O 1
ATOM 815 N N . ILE A 1 106 ? 12.969 -26.312 -3.691 1 97.31 106 ILE A N 1
ATOM 816 C CA . ILE A 1 106 ? 12.383 -27.109 -4.766 1 97.31 106 ILE A CA 1
ATOM 817 C C . ILE A 1 106 ? 13.484 -27.625 -5.684 1 97.31 106 ILE A C 1
ATOM 819 O O . ILE A 1 106 ? 13.469 -28.797 -6.094 1 97.31 106 ILE A O 1
ATOM 823 N N . TYR A 1 107 ? 14.5 -26.828 -5.918 1 97.94 107 TYR A N 1
ATOM 824 C CA . TYR A 1 107 ? 15.406 -27.156 -7.016 1 97.94 107 TYR A CA 1
ATOM 825 C C . TYR A 1 107 ? 16.828 -27.312 -6.516 1 97.94 107 TYR A C 1
ATOM 827 O O . TYR A 1 107 ? 17.734 -27.641 -7.293 1 97.94 107 TYR A O 1
ATOM 835 N N . GLY A 1 108 ? 17.109 -27.078 -5.242 1 98.06 108 GLY A N 1
ATOM 836 C CA . GLY A 1 108 ? 18.453 -27.078 -4.703 1 98.06 108 GLY A CA 1
ATOM 837 C C . GLY A 1 108 ? 19.078 -25.688 -4.664 1 98.06 108 GLY A C 1
ATOM 838 O O . GLY A 1 108 ? 18.578 -24.766 -5.305 1 98.06 108 GLY A O 1
ATOM 839 N N . ARG A 1 109 ? 20.125 -25.578 -3.939 1 98.06 109 ARG A N 1
ATOM 840 C CA . ARG A 1 109 ? 20.719 -24.281 -3.645 1 98.06 109 ARG A CA 1
ATOM 841 C C . ARG A 1 109 ? 21.234 -23.609 -4.918 1 98.06 109 ARG A C 1
ATOM 843 O O . ARG A 1 109 ? 20.922 -22.453 -5.18 1 98.06 109 ARG A O 1
ATOM 850 N N . GLU A 1 110 ? 21.969 -24.297 -5.707 1 98.19 110 GLU A N 1
ATOM 851 C CA . GLU A 1 110 ? 22.594 -23.703 -6.895 1 98.19 110 GLU A CA 1
ATOM 852 C C . GLU A 1 110 ? 21.531 -23.203 -7.867 1 98.19 110 GLU A C 1
ATOM 854 O O . GLU A 1 110 ? 21.516 -22.016 -8.219 1 98.19 110 GLU A O 1
ATOM 859 N N . GLU A 1 111 ? 20.594 -24 -8.172 1 98.38 111 GLU A N 1
ATOM 860 C CA . GLU A 1 111 ? 19.531 -23.625 -9.109 1 98.38 111 GLU A CA 1
ATOM 861 C C . GLU A 1 111 ? 18.609 -22.578 -8.508 1 98.38 111 GLU A C 1
ATOM 863 O O . GLU A 1 111 ? 18.172 -21.656 -9.195 1 98.38 111 GLU A O 1
ATOM 868 N N . GLY A 1 112 ? 18.328 -22.75 -7.242 1 98.38 112 GLY A N 1
ATOM 869 C CA . GLY A 1 112 ? 17.453 -21.797 -6.566 1 98.38 112 GLY A CA 1
ATOM 870 C C . GLY A 1 112 ? 18.016 -20.391 -6.547 1 98.38 112 GLY A C 1
ATOM 871 O O . GLY A 1 112 ? 17.297 -19.422 -6.766 1 98.38 112 GLY A O 1
ATOM 872 N N . LEU A 1 113 ? 19.328 -20.328 -6.32 1 98.38 113 LEU A N 1
ATOM 873 C CA . LEU A 1 113 ? 19.984 -19.031 -6.305 1 98.38 113 LEU A CA 1
ATOM 874 C C . LEU A 1 113 ? 20.016 -18.422 -7.703 1 98.38 113 LEU A C 1
ATOM 876 O O . LEU A 1 113 ? 19.844 -17.203 -7.859 1 98.38 113 LEU A O 1
ATOM 880 N N . LYS A 1 114 ? 20.203 -19.25 -8.648 1 98.44 114 LYS A N 1
ATOM 881 C CA . LYS A 1 114 ? 20.188 -18.797 -10.031 1 98.44 114 LYS A CA 1
ATOM 882 C C . LYS A 1 114 ? 18.828 -18.219 -10.406 1 98.44 114 LYS A C 1
ATOM 884 O O . LYS A 1 114 ? 18.75 -17.141 -10.984 1 98.44 114 LYS A O 1
ATOM 889 N N . LEU A 1 115 ? 17.812 -18.906 -10.039 1 98.5 115 LEU A N 1
ATOM 890 C CA . LEU A 1 115 ? 16.453 -18.469 -10.328 1 98.5 115 LEU A CA 1
ATOM 891 C C . LEU A 1 115 ? 16.141 -17.156 -9.602 1 98.5 115 LEU A C 1
ATOM 893 O O . LEU A 1 115 ? 15.477 -16.281 -10.164 1 98.5 115 LEU A O 1
ATOM 897 N N . ALA A 1 116 ? 16.609 -17.062 -8.414 1 98.5 116 ALA A N 1
ATOM 898 C CA . ALA A 1 116 ? 16.422 -15.836 -7.641 1 98.5 116 ALA A CA 1
ATOM 899 C C . ALA A 1 116 ? 17.078 -14.648 -8.328 1 98.5 116 ALA A C 1
ATOM 901 O O . ALA A 1 116 ? 16.484 -13.57 -8.414 1 98.5 116 ALA A O 1
ATOM 902 N N . GLU A 1 117 ? 18.25 -14.859 -8.812 1 98.44 117 GLU A N 1
ATOM 903 C CA . GLU A 1 117 ? 18.969 -13.797 -9.516 1 98.44 117 GLU A CA 1
ATOM 904 C C . GLU A 1 117 ? 18.266 -13.398 -10.797 1 98.44 117 GLU A C 1
ATOM 906 O O . GLU A 1 117 ? 18.188 -12.211 -11.125 1 98.44 117 GLU A O 1
ATOM 911 N N . GLU A 1 118 ? 17.766 -14.336 -11.492 1 98.62 118 GLU A N 1
ATOM 912 C CA . GLU A 1 118 ? 17.031 -14.07 -12.727 1 98.62 118 GLU A CA 1
ATOM 913 C C . GLU A 1 118 ? 15.773 -13.242 -12.453 1 98.62 118 GLU A C 1
ATOM 915 O O . GLU A 1 118 ? 15.484 -12.281 -13.172 1 98.62 118 GLU A O 1
ATOM 920 N N . ALA A 1 119 ? 15.047 -13.625 -11.406 1 98.69 119 ALA A N 1
ATOM 921 C CA . ALA A 1 119 ? 13.844 -12.875 -11.039 1 98.69 119 ALA A CA 1
ATOM 922 C C . ALA A 1 119 ? 14.195 -11.453 -10.633 1 98.69 119 ALA A C 1
ATOM 924 O O . ALA A 1 119 ? 13.523 -10.5 -11.031 1 98.69 119 ALA A O 1
ATOM 925 N N . ALA A 1 120 ? 15.281 -11.328 -9.867 1 98.69 120 ALA A N 1
ATOM 926 C CA . ALA A 1 120 ? 15.727 -10.008 -9.422 1 98.69 120 ALA A CA 1
ATOM 927 C C . ALA A 1 120 ? 16.109 -9.133 -10.609 1 98.69 120 ALA A C 1
ATOM 929 O O . ALA A 1 120 ? 15.758 -7.949 -10.656 1 98.69 120 ALA A O 1
ATOM 930 N N . LYS A 1 121 ? 16.766 -9.727 -11.539 1 98.5 121 LYS A N 1
ATOM 931 C CA . LYS A 1 121 ? 17.188 -8.992 -12.742 1 98.5 121 LYS A CA 1
ATOM 932 C C . LYS A 1 121 ? 15.969 -8.562 -13.562 1 98.5 121 LYS A C 1
ATOM 934 O O . LYS A 1 121 ? 15.906 -7.422 -14.031 1 98.5 121 LYS A O 1
ATOM 939 N N . ALA A 1 122 ? 15.062 -9.414 -13.703 1 98.44 122 ALA A N 1
ATOM 940 C CA . ALA A 1 122 ? 13.867 -9.133 -14.492 1 98.44 122 ALA A CA 1
ATOM 941 C C . ALA A 1 122 ? 13.078 -7.977 -13.883 1 98.44 122 ALA A C 1
ATOM 943 O O . ALA A 1 122 ? 12.43 -7.211 -14.602 1 98.44 122 ALA A O 1
ATOM 944 N N . LEU A 1 123 ? 13.148 -7.859 -12.562 1 98.44 123 LEU A N 1
ATOM 945 C CA . LEU A 1 123 ? 12.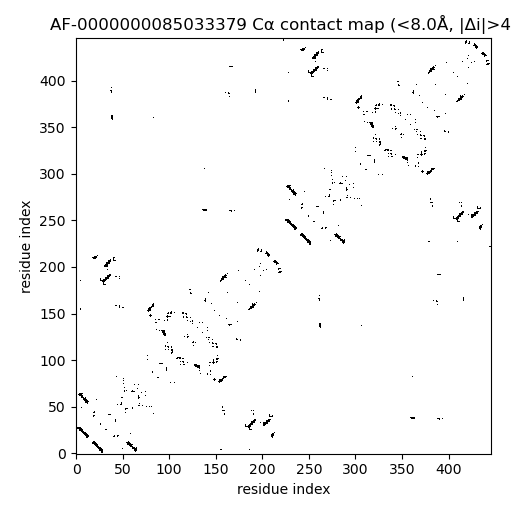383 -6.832 -11.859 1 98.44 123 LEU A CA 1
ATOM 946 C C . LEU A 1 123 ? 13.258 -5.629 -11.531 1 98.44 123 LEU A C 1
ATOM 948 O O . LEU A 1 123 ? 12.805 -4.691 -10.875 1 98.44 123 LEU A O 1
ATOM 952 N N . GLY A 1 124 ? 14.469 -5.652 -11.906 1 97.31 124 GLY A N 1
ATOM 953 C CA . GLY A 1 124 ? 15.375 -4.523 -11.758 1 97.31 124 GLY A CA 1
ATOM 954 C C . GLY A 1 124 ? 15.805 -4.293 -10.32 1 97.31 124 GLY A C 1
ATOM 955 O O . GLY A 1 124 ? 15.992 -3.15 -9.898 1 97.31 124 GLY A O 1
ATOM 956 N N . ILE A 1 125 ? 15.93 -5.406 -9.508 1 97.81 125 ILE A N 1
ATOM 957 C CA . ILE A 1 125 ? 16.234 -5.203 -8.094 1 97.81 125 ILE A CA 1
ATOM 958 C C . ILE A 1 125 ? 17.484 -6.008 -7.719 1 97.81 125 ILE A C 1
ATOM 960 O O . ILE A 1 125 ? 17.641 -6.41 -6.566 1 97.81 125 ILE A O 1
ATOM 964 N N . GLU A 1 126 ? 18.344 -6.312 -8.703 1 97.62 126 GLU A N 1
ATOM 965 C CA . GLU A 1 126 ? 19.562 -7.059 -8.453 1 97.62 126 GLU A CA 1
ATOM 966 C C . GLU A 1 126 ? 20.453 -6.336 -7.441 1 97.62 126 GLU A C 1
ATOM 968 O O . GLU A 1 126 ? 21.172 -6.977 -6.676 1 97.62 126 GLU A O 1
ATOM 973 N N . GLY A 1 127 ? 20.422 -5.074 -7.391 1 96.5 127 GLY A N 1
ATOM 974 C CA . GLY A 1 127 ? 21.25 -4.281 -6.492 1 96.5 127 GLY A CA 1
ATOM 975 C C . GLY A 1 127 ? 20.797 -4.363 -5.043 1 96.5 127 GLY A C 1
ATOM 976 O O . GLY A 1 127 ? 21.516 -3.91 -4.141 1 96.5 127 GLY A O 1
ATOM 977 N N . LEU A 1 128 ? 19.688 -4.996 -4.75 1 97.25 128 LEU A N 1
ATOM 978 C CA . LEU A 1 128 ? 19.125 -5.047 -3.408 1 97.25 128 LEU A CA 1
ATOM 979 C C . LEU A 1 128 ? 19.406 -6.391 -2.748 1 97.25 128 LEU A C 1
ATOM 981 O O . LEU A 1 128 ? 19.109 -6.582 -1.566 1 97.25 128 LEU A O 1
ATOM 985 N N . LEU A 1 129 ? 20.031 -7.293 -3.408 1 98.12 129 LEU A N 1
ATOM 986 C CA . LEU A 1 129 ? 20.078 -8.703 -3.029 1 98.12 129 LEU A CA 1
ATOM 987 C C . LEU A 1 129 ? 20.75 -8.883 -1.675 1 98.12 129 LEU A C 1
ATOM 989 O O . LEU A 1 129 ? 20.375 -9.766 -0.9 1 98.12 129 LEU A O 1
ATOM 993 N N . ASP A 1 130 ? 21.656 -8.07 -1.344 1 97.31 130 ASP A N 1
ATOM 994 C CA . ASP A 1 130 ? 22.406 -8.266 -0.117 1 97.31 130 ASP A CA 1
ATOM 995 C C . ASP A 1 130 ? 21.844 -7.434 1.027 1 97.31 130 ASP A C 1
ATOM 997 O O . ASP A 1 130 ? 22.344 -7.492 2.154 1 97.31 130 ASP A O 1
ATOM 1001 N N . ARG A 1 131 ? 20.812 -6.707 0.818 1 96.44 131 ARG A N 1
ATOM 1002 C CA . ARG A 1 131 ? 20.203 -5.852 1.831 1 96.44 131 ARG A CA 1
ATOM 1003 C C . ARG A 1 131 ? 19.188 -6.621 2.66 1 96.44 131 ARG A C 1
ATOM 1005 O O . ARG A 1 131 ? 18.594 -7.59 2.18 1 96.44 131 ARG A O 1
ATOM 1012 N N . PRO A 1 132 ? 19.047 -6.168 3.902 1 96.25 132 PRO A N 1
ATOM 1013 C CA . PRO A 1 132 ? 17.906 -6.707 4.648 1 96.25 132 PRO A CA 1
ATOM 1014 C C . PRO A 1 132 ? 16.578 -6.133 4.18 1 96.25 132 PRO A C 1
ATOM 1016 O O . PRO A 1 132 ? 16.469 -4.938 3.902 1 96.25 132 PRO A O 1
ATOM 1019 N N . PRO A 1 133 ? 15.523 -6.93 4.094 1 96.19 133 PRO A N 1
ATOM 1020 C CA . PRO A 1 133 ? 14.227 -6.477 3.59 1 96.19 133 PRO A CA 1
ATOM 1021 C C . PRO A 1 133 ? 13.664 -5.301 4.387 1 96.19 133 PRO A C 1
ATOM 1023 O O . PRO A 1 133 ? 13.016 -4.418 3.818 1 96.19 133 PRO A O 1
ATOM 1026 N N . TYR A 1 134 ? 13.906 -5.238 5.691 1 91.06 134 TYR A N 1
ATOM 1027 C CA . TYR A 1 134 ? 13.297 -4.219 6.535 1 91.06 134 TYR A CA 1
ATOM 1028 C C . TYR A 1 134 ? 13.867 -2.84 6.227 1 91.06 134 TYR A C 1
ATOM 1030 O O . TYR A 1 134 ? 13.32 -1.822 6.652 1 91.06 134 TYR A O 1
ATOM 1038 N N . LYS A 1 135 ? 14.961 -2.746 5.461 1 90.88 135 LYS A N 1
ATOM 1039 C CA . LYS A 1 135 ? 15.586 -1.476 5.109 1 90.88 135 LYS A CA 1
ATOM 1040 C C . LYS A 1 135 ? 15.086 -0.974 3.756 1 90.88 135 LYS A C 1
ATOM 1042 O O . LYS A 1 135 ? 15.469 0.109 3.311 1 90.88 135 LYS A O 1
ATOM 1047 N N . LEU A 1 136 ? 14.242 -1.724 3.158 1 94.5 136 LEU A N 1
ATOM 1048 C CA . LEU A 1 136 ? 13.758 -1.393 1.822 1 94.5 136 LEU A CA 1
ATOM 1049 C C . LEU A 1 136 ? 12.57 -0.438 1.893 1 94.5 136 LEU A C 1
ATOM 1051 O O . LEU A 1 136 ? 11.844 -0.419 2.887 1 94.5 136 LEU A O 1
ATOM 1055 N N . SER A 1 137 ? 12.422 0.339 0.837 1 92.25 137 SER A N 1
ATOM 1056 C CA . SER A 1 137 ? 11.211 1.143 0.69 1 92.25 137 SER A CA 1
ATOM 1057 C C . SER A 1 137 ? 10 0.27 0.378 1 92.25 137 SER A C 1
ATOM 1059 O O . SER A 1 137 ? 10.148 -0.904 0.031 1 92.25 137 SER A O 1
ATOM 1061 N N . GLY A 1 138 ? 8.836 0.815 0.495 1 93.06 138 GLY A N 1
ATOM 1062 C CA . GLY A 1 138 ? 7.621 0.088 0.171 1 93.06 138 GLY A CA 1
ATOM 1063 C C . GLY A 1 138 ? 7.617 -0.47 -1.239 1 93.06 138 GLY A C 1
ATOM 1064 O O . GLY A 1 138 ? 7.281 -1.638 -1.45 1 93.06 138 GLY A O 1
ATOM 1065 N N . GLY A 1 139 ? 7.965 0.383 -2.191 1 94.94 139 GLY A N 1
ATOM 1066 C CA . GLY A 1 139 ? 8.039 -0.06 -3.574 1 94.94 139 GLY A CA 1
ATOM 1067 C C . GLY A 1 139 ? 9.07 -1.158 -3.791 1 94.94 139 GLY A C 1
ATOM 1068 O O . GLY A 1 139 ? 8.82 -2.102 -4.547 1 94.94 139 GLY A O 1
ATOM 1069 N N . GLN A 1 140 ? 10.195 -1.029 -3.146 1 96 140 GLN A N 1
ATOM 1070 C CA . GLN A 1 140 ? 11.219 -2.066 -3.232 1 96 140 GLN A CA 1
ATOM 1071 C C . GLN A 1 140 ? 10.719 -3.381 -2.639 1 96 140 GLN A C 1
ATOM 1073 O O . GLN A 1 140 ? 10.914 -4.449 -3.227 1 96 140 GLN A O 1
ATOM 1078 N N . LYS A 1 141 ? 10.07 -3.262 -1.521 1 97.19 141 LYS A N 1
ATOM 1079 C CA . LYS A 1 141 ? 9.5 -4.449 -0.89 1 97.19 141 LYS A CA 1
ATOM 1080 C C . LYS A 1 141 ? 8.492 -5.133 -1.812 1 97.19 141 LYS A C 1
ATOM 1082 O O . LYS A 1 141 ? 8.438 -6.363 -1.87 1 97.19 141 LYS A O 1
ATOM 1087 N N . ARG A 1 142 ? 7.754 -4.352 -2.48 1 97.31 142 ARG A N 1
ATOM 1088 C CA . ARG A 1 142 ? 6.766 -4.895 -3.406 1 97.31 142 ARG A CA 1
ATOM 1089 C C . ARG A 1 142 ? 7.438 -5.684 -4.523 1 97.31 142 ARG A C 1
ATOM 1091 O O . ARG A 1 142 ? 7.023 -6.801 -4.836 1 97.31 142 ARG A O 1
ATOM 1098 N N . LEU A 1 143 ? 8.453 -5.105 -5.078 1 98.25 143 LEU A N 1
ATOM 1099 C CA . LEU A 1 143 ? 9.195 -5.785 -6.137 1 98.25 143 LEU A CA 1
AT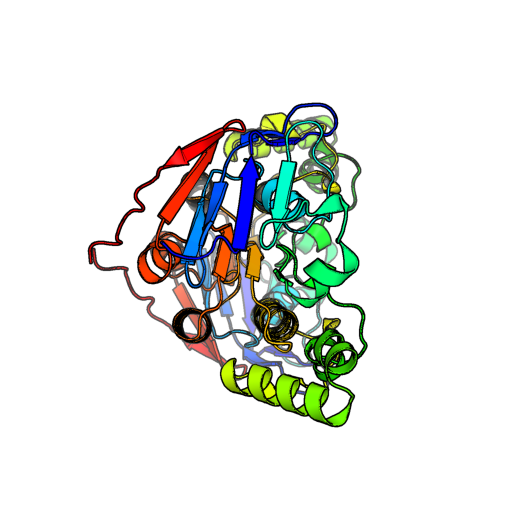OM 1100 C C . LEU A 1 143 ? 9.836 -7.066 -5.613 1 98.25 143 LEU A C 1
ATOM 1102 O O . LEU A 1 143 ? 9.805 -8.102 -6.285 1 98.25 143 LEU A O 1
ATOM 1106 N N . VAL A 1 144 ? 10.367 -7.004 -4.453 1 98.56 144 VAL A N 1
ATOM 1107 C CA . VAL A 1 144 ? 11 -8.164 -3.834 1 98.56 144 VAL A CA 1
ATOM 1108 C C . VAL A 1 144 ? 9.953 -9.242 -3.568 1 98.56 144 VAL A C 1
ATOM 1110 O O . VAL A 1 144 ? 10.211 -10.43 -3.787 1 98.56 144 VAL A O 1
ATOM 1113 N N . SER A 1 145 ? 8.773 -8.844 -3.096 1 98.5 145 SER A N 1
ATOM 1114 C CA . SER A 1 145 ? 7.719 -9.812 -2.832 1 98.5 145 SER A CA 1
ATOM 1115 C C . SER A 1 145 ? 7.305 -10.539 -4.105 1 98.5 145 SER A C 1
ATOM 1117 O O . SER A 1 145 ? 7.043 -11.742 -4.086 1 98.5 145 SER A O 1
ATOM 1119 N N . LEU A 1 146 ? 7.266 -9.82 -5.18 1 98.62 146 LEU A N 1
ATOM 1120 C CA . LEU A 1 146 ? 6.918 -10.422 -6.465 1 98.62 146 LEU A CA 1
ATOM 1121 C C . LEU A 1 146 ? 8 -11.398 -6.914 1 98.62 146 LEU A C 1
ATOM 1123 O O . LEU A 1 146 ? 7.695 -12.5 -7.383 1 98.62 146 LEU A O 1
ATOM 1127 N N . ALA A 1 147 ? 9.227 -10.984 -6.75 1 98.81 147 ALA A N 1
ATOM 1128 C CA . ALA A 1 147 ? 10.336 -11.875 -7.086 1 98.81 147 ALA A CA 1
ATOM 1129 C C . ALA A 1 147 ? 10.281 -13.164 -6.273 1 98.81 147 ALA A C 1
ATOM 1131 O O . ALA A 1 147 ? 10.414 -14.258 -6.82 1 98.81 147 ALA A O 1
ATOM 1132 N N . ALA A 1 148 ? 10.055 -13.023 -5.039 1 98.56 148 ALA A N 1
ATOM 1133 C CA . ALA A 1 148 ? 10.008 -14.172 -4.141 1 98.56 148 ALA A CA 1
ATOM 1134 C C . ALA A 1 148 ? 8.859 -15.109 -4.504 1 98.56 148 ALA A C 1
ATOM 1136 O O . ALA A 1 148 ? 8.992 -16.328 -4.414 1 98.56 148 ALA A O 1
ATOM 1137 N N . ALA A 1 149 ? 7.785 -14.508 -4.945 1 98.56 149 ALA A N 1
ATOM 1138 C CA . ALA A 1 149 ? 6.59 -15.281 -5.266 1 98.56 149 ALA A CA 1
ATOM 1139 C C . ALA A 1 149 ? 6.742 -15.992 -6.609 1 98.56 149 ALA A C 1
ATOM 1141 O O . ALA A 1 149 ? 5.973 -16.906 -6.926 1 98.56 149 ALA A O 1
ATOM 1142 N N . THR A 1 150 ? 7.754 -15.641 -7.387 1 98.69 150 THR A N 1
ATOM 1143 C CA . THR A 1 150 ? 7.754 -16.125 -8.766 1 98.69 150 THR A CA 1
ATOM 1144 C C . THR A 1 150 ? 9.039 -16.891 -9.07 1 98.69 150 THR A C 1
ATOM 1146 O O . THR A 1 150 ? 9.125 -17.609 -10.062 1 98.69 150 THR A O 1
ATOM 1149 N N . ALA A 1 151 ? 10.023 -16.719 -8.258 1 98.5 151 ALA A N 1
ATOM 1150 C CA . ALA A 1 151 ? 11.359 -17.219 -8.555 1 98.5 151 ALA A CA 1
ATOM 1151 C C . ALA A 1 151 ? 11.328 -18.734 -8.766 1 98.5 151 ALA A C 1
ATOM 1153 O O . ALA A 1 151 ? 12.109 -19.266 -9.555 1 98.5 151 ALA A O 1
ATOM 1154 N N . HIS A 1 152 ? 10.422 -19.406 -8.078 1 98.19 152 HIS A N 1
ATOM 1155 C CA . HIS A 1 152 ? 10.398 -20.859 -8.148 1 98.19 152 HIS A CA 1
ATOM 1156 C C . HIS A 1 152 ? 9.523 -21.344 -9.297 1 98.19 152 HIS A C 1
ATOM 1158 O O . HIS A 1 152 ? 9.188 -22.531 -9.375 1 98.19 152 HIS A O 1
ATOM 1164 N N . ARG A 1 153 ? 9.078 -20.422 -10.125 1 97.81 153 ARG A N 1
ATOM 1165 C CA . ARG A 1 153 ? 8.344 -20.719 -11.344 1 97.81 153 ARG A CA 1
ATOM 1166 C C . ARG A 1 153 ? 7.039 -21.453 -11.031 1 97.81 153 ARG A C 1
ATOM 1168 O O . ARG A 1 153 ? 6.805 -22.547 -11.531 1 97.81 153 ARG A O 1
ATOM 1175 N N . PRO A 1 154 ? 6.188 -20.875 -10.312 1 98.5 154 PRO A N 1
ATOM 1176 C CA . PRO A 1 154 ? 4.91 -21.484 -9.945 1 98.5 154 PRO A CA 1
ATOM 1177 C C . PRO A 1 154 ? 3.953 -21.609 -11.133 1 98.5 154 PRO A C 1
ATOM 1179 O O . PRO A 1 154 ? 4.137 -20.938 -12.148 1 98.5 154 PRO A O 1
ATOM 1182 N N . ARG A 1 155 ? 2.967 -22.469 -10.945 1 97.88 155 ARG A N 1
ATOM 1183 C CA . ARG A 1 155 ? 1.913 -22.641 -11.945 1 97.88 155 ARG A CA 1
ATOM 1184 C C . ARG A 1 155 ? 0.815 -21.594 -11.766 1 97.88 155 ARG A C 1
ATOM 1186 O O . ARG A 1 155 ? 0.131 -21.234 -12.727 1 97.88 155 ARG A O 1
ATOM 1193 N N . LEU A 1 156 ? 0.686 -21.125 -10.547 1 98.75 156 LEU A N 1
ATOM 1194 C CA . LEU A 1 156 ? -0.387 -20.203 -10.195 1 98.75 156 LEU A CA 1
ATOM 1195 C C . LEU A 1 156 ? 0.13 -19.078 -9.297 1 98.75 156 LEU A C 1
ATOM 1197 O O . LEU A 1 156 ? 0.844 -19.344 -8.328 1 98.75 156 LEU A O 1
ATOM 1201 N N . LEU A 1 157 ? -0.212 -17.891 -9.672 1 98.88 157 LEU A N 1
ATOM 1202 C CA . LEU A 1 157 ? 0.081 -16.734 -8.836 1 98.88 157 LEU A CA 1
ATOM 1203 C C . LEU A 1 157 ? -1.19 -16.188 -8.195 1 98.88 157 LEU A C 1
ATOM 1205 O O . LEU A 1 157 ? -2.234 -16.109 -8.844 1 98.88 157 LEU A O 1
ATOM 1209 N N . LEU A 1 158 ? -1.18 -15.945 -6.906 1 98.88 158 LEU A N 1
ATOM 1210 C CA . LEU A 1 158 ? -2.197 -15.203 -6.164 1 98.88 158 LEU A CA 1
ATOM 1211 C C . LEU A 1 158 ? -1.649 -13.867 -5.672 1 98.88 158 LEU A C 1
ATOM 1213 O O . LEU A 1 158 ? -0.841 -13.836 -4.738 1 98.88 158 LEU A O 1
ATOM 1217 N N . LEU A 1 159 ? -2.084 -12.82 -6.293 1 98.75 159 LEU A N 1
ATOM 1218 C CA . LEU A 1 159 ? -1.456 -11.516 -6.086 1 98.75 159 LEU A CA 1
ATOM 1219 C C . LEU A 1 159 ? -2.436 -10.539 -5.453 1 98.75 159 LEU A C 1
ATOM 1221 O O . LEU A 1 159 ? -3.498 -10.258 -6.016 1 98.75 159 LEU A O 1
ATOM 1225 N N . ASP A 1 160 ? -2.117 -10.07 -4.355 1 98 160 ASP A N 1
ATOM 1226 C CA . ASP A 1 160 ? -2.928 -9.062 -3.674 1 98 160 ASP A CA 1
ATOM 1227 C C . ASP A 1 160 ? -2.316 -7.672 -3.824 1 98 160 ASP A C 1
ATOM 1229 O O . ASP A 1 160 ? -1.388 -7.316 -3.098 1 98 160 ASP A O 1
ATOM 1233 N N . GLU A 1 161 ? -2.838 -6.887 -4.762 1 96.62 161 GLU A N 1
ATOM 1234 C CA . GLU A 1 161 ? -2.432 -5.516 -5.051 1 96.62 161 GLU A CA 1
ATOM 1235 C C . GLU A 1 161 ? -0.952 -5.445 -5.418 1 96.62 161 GLU A C 1
ATOM 1237 O O . GLU A 1 161 ? -0.188 -4.703 -4.797 1 96.62 161 GLU A O 1
ATOM 1242 N N . PRO A 1 162 ? -0.59 -6.051 -6.52 1 97.31 162 PRO A N 1
ATOM 1243 C CA . PRO A 1 162 ? 0.827 -6.242 -6.836 1 97.31 162 PRO A CA 1
ATOM 1244 C C . PRO A 1 162 ? 1.5 -4.957 -7.316 1 97.31 162 PRO A C 1
ATOM 1246 O O . PRO A 1 162 ? 2.727 -4.91 -7.449 1 97.31 162 PRO A O 1
ATOM 1249 N N . THR A 1 163 ? 0.762 -3.873 -7.504 1 95.31 163 THR A N 1
ATOM 1250 C CA . THR A 1 163 ? 1.366 -2.691 -8.109 1 95.31 163 THR A CA 1
ATOM 1251 C C . THR A 1 163 ? 1.32 -1.508 -7.148 1 95.31 163 THR A C 1
ATOM 1253 O O . THR A 1 163 ? 1.595 -0.372 -7.539 1 95.31 163 THR A O 1
ATOM 1256 N N . THR A 1 164 ? 0.954 -1.781 -5.926 1 92.88 164 THR A N 1
ATOM 1257 C CA . THR A 1 164 ? 0.913 -0.712 -4.934 1 92.88 164 THR A CA 1
ATOM 1258 C C . THR A 1 164 ? 2.316 -0.193 -4.641 1 92.88 164 THR A C 1
ATOM 1260 O O . THR A 1 164 ? 3.295 -0.935 -4.75 1 92.88 164 THR A O 1
ATOM 1263 N N . TYR A 1 165 ? 2.477 1.164 -4.422 1 92.25 165 TYR A N 1
ATOM 1264 C CA . TYR A 1 165 ? 3.682 1.867 -3.998 1 92.25 165 TYR A CA 1
ATOM 1265 C C . TYR A 1 165 ? 4.645 2.049 -5.164 1 92.25 165 TYR A C 1
ATOM 1267 O O . TYR A 1 165 ? 5.73 2.615 -5 1 92.25 165 TYR A O 1
ATOM 1275 N N . LEU A 1 166 ? 4.219 1.601 -6.355 1 94.62 166 LEU A N 1
ATOM 1276 C CA . LEU A 1 166 ? 5.164 1.649 -7.465 1 94.62 166 LEU A CA 1
ATOM 1277 C C . LEU A 1 166 ? 5.023 2.953 -8.242 1 94.62 166 LEU A C 1
ATOM 1279 O O . LEU A 1 166 ? 3.91 3.439 -8.445 1 94.62 166 LEU A O 1
ATOM 1283 N N . ASP A 1 167 ? 6.203 3.412 -8.633 1 93.5 167 ASP A N 1
ATOM 1284 C CA . ASP A 1 167 ? 6.172 4.527 -9.57 1 93.5 167 ASP A CA 1
ATOM 1285 C C . ASP A 1 167 ? 5.879 4.047 -10.992 1 93.5 167 ASP A C 1
ATOM 1287 O O . ASP A 1 167 ? 5.695 2.848 -11.219 1 93.5 167 ASP A O 1
ATOM 1291 N N . GLU A 1 168 ? 5.812 4.934 -11.891 1 92.44 168 GLU A N 1
ATOM 1292 C CA . GLU A 1 168 ? 5.406 4.609 -13.258 1 92.44 168 GLU A CA 1
ATOM 1293 C C . GLU A 1 168 ? 6.359 3.605 -13.898 1 92.44 168 GLU A C 1
ATOM 1295 O O . GLU A 1 168 ? 5.926 2.635 -14.516 1 92.44 168 GLU A O 1
ATOM 1300 N N . ASP A 1 169 ? 7.621 3.836 -13.734 1 94.69 169 ASP A N 1
ATOM 1301 C CA . ASP A 1 169 ? 8.609 2.945 -14.336 1 94.69 169 ASP A CA 1
ATOM 1302 C C . ASP A 1 169 ? 8.516 1.542 -13.742 1 94.69 169 ASP A C 1
ATOM 1304 O O . ASP A 1 169 ? 8.461 0.553 -14.477 1 94.69 169 ASP A O 1
ATOM 1308 N N . ALA A 1 170 ? 8.5 1.434 -12.461 1 96.06 170 ALA A N 1
ATOM 1309 C CA . ALA A 1 170 ? 8.391 0.142 -11.789 1 96.06 170 ALA A CA 1
ATOM 1310 C C . ALA A 1 170 ? 7.074 -0.549 -12.141 1 96.06 170 ALA A C 1
ATOM 1312 O O . ALA A 1 170 ? 7.027 -1.772 -12.289 1 96.06 170 ALA A O 1
ATOM 1313 N N . TYR A 1 171 ? 6.055 0.249 -12.242 1 96.12 171 TYR A N 1
ATOM 1314 C CA . TYR A 1 171 ? 4.766 -0.277 -12.68 1 96.12 171 TYR A CA 1
ATOM 1315 C C . TYR A 1 171 ? 4.887 -0.984 -14.023 1 96.12 171 TYR A C 1
ATOM 1317 O O . TYR A 1 171 ? 4.453 -2.129 -14.172 1 96.12 171 TYR A O 1
ATOM 1325 N N . GLU A 1 172 ? 5.5 -0.317 -14.922 1 97.31 172 GLU A N 1
ATOM 1326 C CA . GLU A 1 172 ? 5.656 -0.892 -16.25 1 97.31 172 GLU A CA 1
ATOM 1327 C C . GLU A 1 172 ? 6.516 -2.15 -16.219 1 97.31 172 GLU A C 1
ATOM 1329 O O . GLU A 1 172 ? 6.234 -3.127 -16.906 1 97.31 172 GLU A O 1
ATOM 1334 N N . VAL A 1 173 ? 7.484 -2.139 -15.43 1 97.88 173 VAL A N 1
ATOM 1335 C CA . VAL A 1 173 ? 8.344 -3.305 -15.266 1 97.88 173 VAL A CA 1
ATOM 1336 C C . VAL A 1 173 ? 7.523 -4.488 -14.758 1 97.88 173 VAL A C 1
ATOM 1338 O O . VAL A 1 173 ? 7.613 -5.59 -15.297 1 97.88 173 VAL A O 1
ATOM 1341 N N . VAL A 1 174 ? 6.719 -4.25 -13.828 1 98.44 174 VAL A N 1
ATOM 1342 C CA . VAL A 1 174 ? 5.922 -5.305 -13.211 1 98.44 174 VAL A CA 1
ATOM 1343 C C . VAL A 1 174 ? 4.879 -5.812 -14.211 1 98.44 174 VAL A C 1
ATOM 1345 O O . VAL A 1 174 ? 4.691 -7.023 -14.359 1 98.44 174 VAL A O 1
ATOM 1348 N N . VAL A 1 175 ? 4.23 -4.922 -14.906 1 98.44 175 VAL A N 1
ATOM 1349 C CA . VAL A 1 175 ? 3.215 -5.312 -15.883 1 98.44 175 VAL A CA 1
ATOM 1350 C C . VAL A 1 175 ? 3.844 -6.184 -16.969 1 98.44 175 VAL A C 1
ATOM 1352 O O . VAL A 1 175 ? 3.309 -7.238 -17.312 1 98.44 175 VAL A O 1
ATOM 1355 N N . ASN A 1 176 ? 4.977 -5.777 -17.422 1 98.56 176 ASN A N 1
ATOM 1356 C CA . ASN A 1 176 ? 5.676 -6.543 -18.453 1 98.56 176 ASN A CA 1
ATOM 1357 C C . ASN A 1 176 ? 6.137 -7.898 -17.922 1 98.56 176 ASN A C 1
ATOM 1359 O O . ASN A 1 176 ? 6.062 -8.898 -18.641 1 98.56 176 ASN A O 1
ATOM 1363 N N . TYR A 1 177 ? 6.602 -7.836 -16.766 1 98.69 177 TYR A N 1
ATOM 1364 C CA . TYR A 1 177 ? 7.062 -9.062 -16.109 1 98.69 177 TYR A CA 1
ATOM 1365 C C . TYR A 1 177 ? 5.926 -10.07 -15.984 1 98.69 177 TYR A C 1
ATOM 1367 O O . TYR A 1 177 ? 6.078 -11.234 -16.359 1 98.69 177 TYR A O 1
ATOM 1375 N N . LEU A 1 178 ? 4.773 -9.625 -15.5 1 98.75 178 LEU A N 1
ATOM 1376 C CA . LEU A 1 178 ? 3.609 -10.492 -15.344 1 98.75 178 LEU A CA 1
ATOM 1377 C C . LEU A 1 178 ? 3.094 -10.953 -16.703 1 98.75 178 LEU A C 1
ATOM 1379 O O . LEU A 1 178 ? 2.662 -12.102 -16.844 1 98.75 178 LEU A O 1
ATOM 1383 N N . ALA A 1 179 ? 3.168 -10.086 -17.672 1 98.69 179 ALA A N 1
ATOM 1384 C CA . ALA A 1 179 ? 2.766 -10.461 -19.031 1 98.69 179 ALA A CA 1
ATOM 1385 C C . ALA A 1 179 ? 3.639 -11.586 -19.562 1 98.69 179 ALA A C 1
ATOM 1387 O O . ALA A 1 179 ? 3.141 -12.516 -20.219 1 98.69 179 ALA A O 1
ATOM 1388 N N . LYS A 1 180 ? 4.898 -11.469 -19.312 1 98.44 180 LYS A N 1
ATOM 1389 C CA . LYS A 1 180 ? 5.824 -12.508 -19.75 1 98.44 180 LYS A CA 1
ATOM 1390 C C . LYS A 1 180 ? 5.535 -13.836 -19.062 1 98.44 180 LYS A C 1
ATOM 1392 O O . LYS A 1 180 ? 5.566 -14.891 -19.703 1 98.44 180 LYS A O 1
ATOM 1397 N N . LEU A 1 181 ? 5.32 -13.805 -17.828 1 98.5 181 LEU A N 1
ATOM 1398 C CA . LEU A 1 181 ? 4.965 -15.023 -17.109 1 98.5 181 LEU A CA 1
ATOM 1399 C C . LEU A 1 181 ? 3.693 -15.641 -17.672 1 98.5 181 LEU A C 1
ATOM 1401 O O . LEU A 1 181 ? 3.619 -16.859 -17.844 1 98.5 181 LEU A O 1
ATOM 1405 N N . LYS A 1 182 ? 2.76 -14.797 -17.922 1 98.31 182 LYS A N 1
ATOM 1406 C CA . LYS A 1 182 ? 1.506 -15.242 -18.531 1 98.31 182 LYS A CA 1
ATOM 1407 C C . LYS A 1 182 ? 1.753 -15.922 -19.875 1 98.31 182 LYS A C 1
ATOM 1409 O O . LYS A 1 182 ? 1.246 -17.016 -20.125 1 98.31 182 LYS A O 1
ATOM 1414 N N . ALA A 1 183 ? 2.506 -15.281 -20.656 1 97.62 183 ALA A N 1
ATOM 1415 C CA . ALA A 1 183 ? 2.836 -15.828 -21.969 1 97.62 183 ALA A CA 1
ATOM 1416 C C . ALA A 1 183 ? 3.549 -17.172 -21.844 1 97.62 183 ALA A C 1
ATOM 1418 O O . ALA A 1 183 ? 3.445 -18.031 -22.719 1 97.62 183 ALA A O 1
ATOM 1419 N N . GLY A 1 184 ? 4.16 -17.281 -20.719 1 97.25 184 GLY A N 1
ATOM 1420 C CA . GLY A 1 184 ? 4.867 -18.516 -20.453 1 97.25 184 GLY A CA 1
ATOM 1421 C C . GLY A 1 184 ? 3.982 -19.594 -19.859 1 97.25 184 GLY A C 1
ATOM 1422 O O . GLY A 1 184 ? 4.441 -20.719 -19.594 1 97.25 184 GLY A O 1
ATOM 1423 N N . GLY A 1 185 ? 2.76 -19.297 -19.609 1 97.38 185 GLY A N 1
ATOM 1424 C CA . GLY A 1 185 ? 1.815 -20.328 -19.203 1 97.38 185 GLY A CA 1
ATOM 1425 C C . GLY A 1 185 ? 1.399 -20.203 -17.734 1 97.38 185 GLY A C 1
ATOM 1426 O O . GLY A 1 185 ? 0.6 -21 -17.25 1 97.38 185 GLY A O 1
ATOM 1427 N N . VAL A 1 186 ? 1.912 -19.281 -17.047 1 98.31 186 VAL A N 1
ATOM 1428 C CA . VAL A 1 186 ? 1.551 -19.094 -15.641 1 98.31 186 VAL A CA 1
ATOM 1429 C C . VAL A 1 186 ? 0.125 -18.562 -15.539 1 98.31 186 VAL A C 1
ATOM 1431 O O . VAL A 1 186 ? -0.281 -17.703 -16.344 1 98.31 186 VAL A O 1
ATOM 1434 N N . SER A 1 187 ? -0.641 -19.062 -14.602 1 98.75 187 SER A N 1
ATOM 1435 C CA . SER A 1 187 ? -1.978 -18.562 -14.305 1 98.75 187 SER A CA 1
ATOM 1436 C C . SER A 1 187 ? -1.96 -17.641 -13.094 1 98.75 187 SER A C 1
ATOM 1438 O O . SER A 1 187 ? -1.015 -17.656 -12.305 1 98.75 187 SER A O 1
ATOM 1440 N N . ALA A 1 188 ? -3.018 -16.797 -12.977 1 98.88 188 ALA A N 1
ATOM 1441 C CA . ALA A 1 188 ? -2.994 -15.891 -11.836 1 98.88 188 ALA A CA 1
ATOM 1442 C C . ALA A 1 188 ? -4.406 -15.461 -11.445 1 98.88 188 ALA A C 1
ATOM 1444 O O . ALA A 1 188 ? -5.305 -15.414 -12.289 1 98.88 188 ALA A O 1
ATOM 1445 N N . VAL A 1 189 ? -4.617 -15.266 -10.188 1 98.88 189 VAL A N 1
ATOM 1446 C CA . VAL A 1 189 ? -5.699 -14.453 -9.641 1 98.88 189 VAL A CA 1
ATOM 1447 C C . VAL A 1 189 ? -5.129 -13.18 -9.031 1 98.88 189 VAL A C 1
ATOM 1449 O O . VAL A 1 189 ? -4.277 -13.234 -8.141 1 98.88 189 VAL A O 1
ATOM 1452 N N . ILE A 1 190 ? -5.582 -12.047 -9.531 1 98.75 190 ILE A N 1
ATOM 1453 C CA . ILE A 1 190 ? -5.059 -10.766 -9.07 1 98.75 190 ILE A CA 1
ATOM 1454 C C . ILE A 1 190 ? -6.176 -9.961 -8.406 1 98.75 190 ILE A C 1
ATOM 1456 O O . ILE A 1 190 ? -7.156 -9.586 -9.062 1 98.75 190 ILE A O 1
ATOM 1460 N N . ALA A 1 191 ? -6.074 -9.773 -7.133 1 98.12 191 ALA A N 1
ATOM 1461 C CA . ALA A 1 191 ? -6.945 -8.82 -6.449 1 98.12 191 ALA A CA 1
ATOM 1462 C C . ALA A 1 191 ? -6.395 -7.398 -6.555 1 98.12 191 ALA A C 1
ATOM 1464 O O . ALA A 1 191 ? -5.254 -7.137 -6.156 1 98.12 191 ALA A O 1
ATOM 1465 N N . THR A 1 192 ? -7.199 -6.465 -7.133 1 96.31 192 THR A N 1
ATOM 1466 C CA . THR A 1 192 ? -6.645 -5.137 -7.359 1 96.31 192 THR A CA 1
ATOM 1467 C C . THR A 1 192 ? -7.762 -4.109 -7.531 1 96.31 192 THR A C 1
ATOM 1469 O O . THR A 1 192 ? -8.883 -4.457 -7.902 1 96.31 192 THR A O 1
ATOM 1472 N N . HIS A 1 193 ? -7.41 -2.936 -7.262 1 92.5 193 HIS A N 1
ATOM 1473 C CA . HIS A 1 193 ? -8.25 -1.789 -7.602 1 92.5 193 HIS A CA 1
ATOM 1474 C C . HIS A 1 193 ? -7.766 -1.12 -8.891 1 92.5 193 HIS A C 1
ATOM 1476 O O . HIS A 1 193 ? -8.406 -0.189 -9.383 1 92.5 193 HIS A O 1
ATOM 1482 N N . ASP A 1 194 ? -6.684 -1.56 -9.398 1 91.31 194 ASP A N 1
ATOM 1483 C CA . ASP A 1 194 ? -6.039 -0.975 -10.57 1 91.31 194 ASP A CA 1
ATOM 1484 C C . ASP A 1 194 ? -6.73 -1.419 -11.859 1 91.31 194 ASP A C 1
ATOM 1486 O O . ASP A 1 194 ? -6.422 -2.482 -12.398 1 91.31 194 ASP A O 1
ATOM 1490 N N . GLU A 1 195 ? -7.527 -0.543 -12.406 1 92.94 195 GLU A N 1
ATOM 1491 C CA . GLU A 1 195 ? -8.281 -0.885 -13.609 1 92.94 195 GLU A CA 1
ATOM 1492 C C . GLU A 1 195 ? -7.359 -1.087 -14.805 1 92.94 195 GLU A C 1
ATOM 1494 O O . GLU A 1 195 ? -7.609 -1.95 -15.648 1 92.94 195 GLU A O 1
ATOM 1499 N N . GLU A 1 196 ? -6.387 -0.312 -14.859 1 92.75 196 GLU A N 1
ATOM 1500 C CA . GLU A 1 196 ? -5.449 -0.427 -15.969 1 92.75 196 GLU A CA 1
ATOM 1501 C C . GLU A 1 196 ? -4.75 -1.783 -15.961 1 92.75 196 GLU A C 1
ATOM 1503 O O . GLU A 1 196 ? -4.59 -2.41 -17.016 1 92.75 196 GLU A O 1
ATOM 1508 N N . LEU A 1 197 ? -4.336 -2.195 -14.805 1 95.69 197 LEU A N 1
ATOM 1509 C CA . LEU A 1 197 ? -3.715 -3.508 -14.68 1 95.69 197 LEU A CA 1
ATOM 1510 C C . LEU A 1 197 ? -4.66 -4.605 -15.156 1 95.69 197 LEU A C 1
ATOM 1512 O O . LEU A 1 197 ? -4.25 -5.496 -15.906 1 95.69 197 LEU A O 1
ATOM 1516 N N . ALA A 1 198 ? -5.887 -4.551 -14.711 1 96.69 198 ALA A N 1
ATOM 1517 C CA . ALA A 1 198 ? -6.891 -5.535 -15.109 1 96.69 198 ALA A CA 1
ATOM 1518 C C . ALA A 1 198 ? -7.082 -5.547 -16.625 1 96.69 198 ALA A C 1
ATOM 1520 O O . ALA A 1 198 ? -7.105 -6.613 -17.234 1 96.69 198 ALA A O 1
ATOM 1521 N N . VAL A 1 199 ? -7.148 -4.391 -17.203 1 96.25 199 VAL A N 1
ATOM 1522 C CA . VAL A 1 199 ? -7.375 -4.258 -18.641 1 96.25 199 VAL A CA 1
ATOM 1523 C C . VAL A 1 199 ? -6.191 -4.84 -19.406 1 96.25 199 VAL A C 1
ATOM 1525 O O . VAL A 1 199 ? -6.371 -5.543 -20.406 1 96.25 199 VAL A O 1
ATOM 1528 N N . ARG A 1 200 ? -5.082 -4.633 -18.906 1 96.88 200 ARG A N 1
ATOM 1529 C CA . ARG A 1 200 ? -3.875 -4.996 -19.641 1 96.88 200 ARG A CA 1
ATOM 1530 C C . ARG A 1 200 ? -3.59 -6.488 -19.531 1 96.88 200 ARG A C 1
ATOM 1532 O O . ARG A 1 200 ? -3.049 -7.098 -20.453 1 96.88 200 ARG A O 1
ATOM 1539 N N . LEU A 1 201 ? -3.996 -7.074 -18.422 1 98.06 201 LEU A N 1
ATOM 1540 C CA . LEU A 1 201 ? -3.443 -8.398 -18.172 1 98.06 201 LEU A CA 1
ATOM 1541 C C . LEU A 1 201 ? -4.555 -9.438 -18.047 1 98.06 201 LEU A C 1
ATOM 1543 O O . LEU A 1 201 ? -4.344 -10.617 -18.328 1 98.06 201 LEU A O 1
ATOM 1547 N N . ALA A 1 202 ? -5.664 -9.055 -17.578 1 97.94 202 ALA A N 1
ATOM 1548 C CA . ALA A 1 202 ? -6.664 -10.039 -17.172 1 97.94 202 ALA A CA 1
ATOM 1549 C C . ALA A 1 202 ? -7.473 -10.523 -18.375 1 97.94 202 ALA A C 1
ATOM 1551 O O . ALA A 1 202 ? -7.812 -9.742 -19.266 1 97.94 202 ALA A O 1
ATOM 1552 N N . ASP A 1 203 ? -7.77 -11.789 -18.391 1 97.81 203 ASP A N 1
ATOM 1553 C CA . ASP A 1 203 ? -8.68 -12.383 -19.359 1 97.81 203 ASP A CA 1
ATOM 1554 C C . ASP A 1 203 ? -10.133 -12.227 -18.922 1 97.81 203 ASP A C 1
ATOM 1556 O O . ASP A 1 203 ? -11.031 -12.156 -19.766 1 97.81 203 ASP A O 1
ATOM 1560 N N . SER A 1 204 ? -10.328 -12.328 -17.672 1 97.31 204 SER A N 1
ATOM 1561 C CA . SER A 1 204 ? -11.625 -12.141 -17.031 1 97.31 204 SER A CA 1
ATOM 1562 C C . SER A 1 204 ? -11.516 -11.273 -15.789 1 97.31 204 SER A C 1
ATOM 1564 O O . SER A 1 204 ? -10.523 -11.336 -15.062 1 97.31 204 SER A O 1
ATOM 1566 N N . VAL A 1 205 ? -12.547 -10.484 -15.617 1 97.81 205 VAL A N 1
ATOM 1567 C CA . VAL A 1 205 ? -12.586 -9.586 -14.469 1 97.81 205 VAL A CA 1
ATOM 1568 C C . VAL A 1 205 ? -13.891 -9.781 -13.703 1 97.81 205 VAL A C 1
ATOM 1570 O O . VAL A 1 205 ? -14.961 -9.906 -14.305 1 97.81 205 VAL A O 1
ATOM 1573 N N . TYR A 1 206 ? -13.758 -9.852 -12.43 1 98.12 206 TYR A N 1
ATOM 1574 C CA . TYR A 1 206 ? -14.906 -9.984 -11.539 1 98.12 206 TYR A CA 1
ATOM 1575 C C . TYR A 1 206 ? -14.922 -8.875 -10.492 1 98.12 206 TYR A C 1
ATOM 1577 O O . TYR A 1 206 ? -13.891 -8.234 -10.242 1 98.12 206 TYR A O 1
ATOM 1585 N N . LYS A 1 207 ? -16.078 -8.672 -9.984 1 97.56 207 LYS A N 1
ATOM 1586 C CA . LYS A 1 207 ? -16.25 -7.773 -8.844 1 97.56 207 LYS A CA 1
ATOM 1587 C C . LYS A 1 207 ? -16.781 -8.523 -7.625 1 97.56 207 LYS A C 1
ATOM 1589 O O . LYS A 1 207 ? -17.734 -9.289 -7.73 1 97.56 207 LYS A O 1
ATOM 1594 N N . LEU A 1 208 ? -16.062 -8.383 -6.57 1 97.56 208 LEU A N 1
ATOM 1595 C CA . LEU A 1 208 ? -16.516 -8.938 -5.297 1 97.56 208 LEU A CA 1
ATOM 1596 C C . LEU A 1 208 ? -17.25 -7.883 -4.48 1 97.56 208 LEU A C 1
ATOM 1598 O O . LEU A 1 208 ? -16.656 -6.891 -4.055 1 97.56 208 LEU A O 1
ATOM 1602 N N . ARG A 1 209 ? -18.484 -8.094 -4.27 1 95.19 209 ARG A N 1
ATOM 1603 C CA . ARG A 1 209 ? -19.328 -7.184 -3.506 1 95.19 209 ARG A CA 1
ATOM 1604 C C . ARG A 1 209 ? -20.312 -7.957 -2.633 1 95.19 209 ARG A C 1
ATOM 1606 O O . ARG A 1 209 ? -20.984 -8.875 -3.109 1 95.19 209 ARG A O 1
ATOM 1613 N N . GLU A 1 210 ? -20.328 -7.547 -1.364 1 93.12 210 GLU A N 1
ATOM 1614 C CA . GLU A 1 210 ? -21.234 -8.172 -0.416 1 93.12 210 GLU A CA 1
ATOM 1615 C C . GLU A 1 210 ? -21.109 -9.695 -0.439 1 93.12 210 GLU A C 1
ATOM 1617 O O . GLU A 1 210 ? -22.109 -10.406 -0.47 1 93.12 210 GLU A O 1
ATOM 1622 N N . GLY A 1 211 ? -19.891 -10.109 -0.662 1 95.06 211 GLY A N 1
ATOM 1623 C CA . GLY A 1 211 ? -19.562 -11.523 -0.553 1 95.06 211 GLY A CA 1
ATOM 1624 C C . GLY A 1 211 ? -19.828 -12.297 -1.833 1 95.06 211 GLY A C 1
ATOM 1625 O O . GLY A 1 211 ? -19.578 -13.5 -1.895 1 95.06 211 GLY A O 1
ATOM 1626 N N . LYS A 1 212 ? -20.266 -11.609 -2.85 1 96.88 212 LYS A N 1
ATOM 1627 C CA . LYS A 1 212 ? -20.594 -12.258 -4.113 1 96.88 212 LYS A CA 1
ATOM 1628 C C . LYS A 1 212 ? -19.656 -11.82 -5.227 1 96.88 212 LYS A C 1
ATOM 1630 O O . LYS A 1 212 ? -19.219 -10.664 -5.262 1 96.88 212 LYS A O 1
ATOM 1635 N N . LEU A 1 213 ? -19.391 -12.766 -6.074 1 97.5 213 LEU A N 1
ATOM 1636 C CA . LEU A 1 213 ? -18.531 -12.508 -7.227 1 97.5 213 LEU A CA 1
ATOM 1637 C C . LEU A 1 213 ? -19.344 -12.406 -8.508 1 97.5 213 LEU A C 1
ATOM 1639 O O . LEU A 1 213 ? -20.094 -13.328 -8.844 1 97.5 213 LEU A O 1
ATOM 1643 N N . THR A 1 214 ? -19.203 -11.281 -9.227 1 97.44 214 THR A N 1
ATOM 1644 C CA . THR A 1 214 ? -19.938 -11.078 -10.469 1 97.44 214 THR A CA 1
ATOM 1645 C C . THR A 1 214 ? -19.016 -10.594 -11.578 1 97.44 214 THR A C 1
ATOM 1647 O O . THR A 1 214 ? -18.031 -9.891 -11.32 1 97.44 214 THR A O 1
ATOM 1650 N N . PRO A 1 215 ? -19.312 -11.031 -12.812 1 96.56 215 PRO A N 1
ATOM 1651 C CA . PRO A 1 215 ? -18.516 -10.508 -13.914 1 96.56 215 PRO A CA 1
ATOM 1652 C C . PRO A 1 215 ? -18.531 -8.977 -13.977 1 96.56 215 PRO A C 1
ATOM 1654 O O . PRO A 1 215 ? -19.547 -8.352 -13.648 1 96.56 215 PRO A O 1
ATOM 1657 N N . TYR A 1 216 ? -17.344 -8.5 -14.414 1 95.12 216 TYR A N 1
ATOM 1658 C CA . TYR A 1 216 ? -17.188 -7.047 -14.453 1 95.12 216 TYR A CA 1
ATOM 1659 C C . TYR A 1 216 ? -16.359 -6.621 -15.664 1 95.12 216 TYR A C 1
ATOM 1661 O O . TYR A 1 216 ? -15.438 -7.336 -16.078 1 95.12 216 TYR A O 1
ATOM 1669 N N . THR A 1 217 ? -16.703 -5.512 -16.297 1 91.75 217 THR A N 1
ATOM 1670 C CA . THR A 1 217 ? -15.914 -4.902 -17.344 1 91.75 217 THR A CA 1
ATOM 1671 C C . THR A 1 217 ? -15.227 -3.633 -16.844 1 91.75 217 THR A C 1
ATOM 1673 O O . THR A 1 217 ? -15.891 -2.627 -16.578 1 91.75 217 THR A O 1
ATOM 1676 N N . PRO A 1 218 ? -13.969 -3.738 -16.719 1 88.19 218 PRO A N 1
ATOM 1677 C CA . PRO A 1 218 ? -13.242 -2.561 -16.234 1 88.19 218 PRO A CA 1
ATOM 1678 C C . PRO A 1 218 ? -13.242 -1.412 -17.234 1 88.19 218 PRO A C 1
ATOM 1680 O O . PRO A 1 218 ? -13.43 -1.638 -18.438 1 88.19 218 PRO A O 1
ATOM 1683 N N . ARG A 1 219 ? -13.086 -0.192 -16.609 1 76.69 219 ARG A N 1
ATOM 1684 C CA . ARG A 1 219 ? -13.039 1.002 -17.453 1 76.69 219 ARG A CA 1
ATOM 1685 C C . ARG A 1 219 ? -11.695 1.127 -18.156 1 76.69 219 ARG A C 1
ATOM 1687 O O . ARG A 1 219 ? -10.648 0.932 -17.531 1 76.69 219 ARG A O 1
ATOM 1694 N N . ARG A 1 220 ? -11.742 1.144 -19.469 1 70 220 ARG A N 1
ATOM 1695 C CA . ARG A 1 220 ? -10.508 1.448 -20.188 1 70 220 ARG A CA 1
ATOM 1696 C C . ARG A 1 220 ? -10.18 2.938 -20.109 1 70 220 ARG A C 1
ATOM 1698 O O . ARG A 1 220 ? -11.07 3.779 -20.234 1 70 220 ARG A O 1
ATOM 1705 N N . LYS A 1 221 ? -9.242 3.307 -19.312 1 60.09 221 LYS A N 1
ATOM 1706 C CA . LYS A 1 221 ? -8.852 4.715 -19.359 1 60.09 221 LYS A CA 1
ATOM 1707 C C . LYS A 1 221 ? -8.734 5.207 -20.797 1 60.09 221 LYS A C 1
ATOM 1709 O O . LYS A 1 221 ? -7.957 4.664 -21.578 1 60.09 221 LYS A O 1
ATOM 1714 N N . LEU A 1 222 ? -9.984 5.531 -21.578 1 38.72 222 LEU A N 1
ATOM 1715 C CA . LEU A 1 222 ? -10.016 6.121 -22.906 1 38.72 222 LEU A CA 1
ATOM 1716 C C . LEU A 1 222 ? -9.016 7.266 -23.016 1 38.72 222 LEU A C 1
ATOM 1718 O O . LEU A 1 222 ? -9.156 8.289 -22.359 1 38.72 222 LEU A O 1
ATOM 1722 N N . CYS A 1 223 ? -7.82 7.273 -22.828 1 32.59 223 CYS A N 1
ATOM 1723 C CA . CYS A 1 223 ? -7.227 8.43 -23.5 1 32.59 223 CYS A CA 1
ATOM 1724 C C . CYS A 1 223 ? -7.457 8.367 -25 1 32.59 223 CYS A C 1
ATOM 1726 O O . CYS A 1 223 ? -7.5 7.285 -25.578 1 32.59 223 CYS A O 1
ATOM 1728 N N . MET B 1 1 ? 1.886 37.938 1.042 1 56.59 1 MET B N 1
ATOM 1729 C CA . MET B 1 1 ? 2.781 36.781 1.029 1 56.59 1 MET B CA 1
ATOM 1730 C C . MET B 1 1 ? 2.316 35.719 2.02 1 56.59 1 MET B C 1
ATOM 1732 O O . MET B 1 1 ? 1.88 36.031 3.125 1 56.59 1 MET B O 1
ATOM 1736 N N . ARG B 1 2 ? 1.933 34.375 1.599 1 72.44 2 ARG B N 1
ATOM 1737 C CA . ARG B 1 2 ? 1.393 33.375 2.539 1 72.44 2 ARG B CA 1
ATOM 1738 C C . ARG B 1 2 ? 2.387 33.094 3.656 1 72.44 2 ARG B C 1
ATOM 1740 O O . ARG B 1 2 ? 3.602 33.156 3.441 1 72.44 2 ARG B O 1
ATOM 1747 N N . ARG B 1 3 ? 1.899 33.094 4.828 1 89.06 3 ARG B N 1
ATOM 1748 C CA . ARG B 1 3 ? 2.729 32.656 5.953 1 89.06 3 ARG B CA 1
ATOM 1749 C C . ARG B 1 3 ? 3.289 31.266 5.727 1 89.06 3 ARG B C 1
ATOM 1751 O O . ARG B 1 3 ? 2.57 30.375 5.273 1 89.06 3 ARG B O 1
ATOM 1758 N N . GLU B 1 4 ? 4.566 31.141 5.848 1 94.56 4 GLU B N 1
ATOM 1759 C CA . GLU B 1 4 ? 5.234 29.859 5.688 1 94.56 4 GLU B CA 1
ATOM 1760 C C . GLU B 1 4 ? 4.961 28.938 6.875 1 94.56 4 GLU B C 1
ATOM 1762 O O . GLU B 1 4 ? 5.227 29.312 8.023 1 94.56 4 GLU B O 1
ATOM 1767 N N . VAL B 1 5 ? 4.406 27.875 6.613 1 97.88 5 VAL B N 1
ATOM 1768 C CA . VAL B 1 5 ? 4.066 26.938 7.672 1 97.88 5 VAL B CA 1
ATOM 1769 C C . VAL B 1 5 ? 5.246 26 7.926 1 97.88 5 VAL B C 1
ATOM 1771 O O . VAL B 1 5 ? 5.582 25.719 9.078 1 97.88 5 VAL B O 1
ATOM 1774 N N . LEU B 1 6 ? 5.922 25.531 6.891 1 98.25 6 LEU B N 1
ATOM 1775 C CA . LEU B 1 6 ? 7.062 24.609 6.941 1 98.25 6 LEU B CA 1
ATOM 1776 C C . LEU B 1 6 ? 8.148 25.047 5.961 1 98.25 6 LEU B C 1
ATOM 1778 O O . LEU B 1 6 ? 7.848 25.453 4.836 1 98.25 6 LEU B O 1
ATOM 1782 N N . LYS B 1 7 ? 9.336 24.984 6.41 1 98.25 7 LYS B N 1
ATOM 1783 C CA . LYS B 1 7 ? 10.469 25.328 5.547 1 98.25 7 LYS B CA 1
ATOM 1784 C C . LYS B 1 7 ? 11.672 24.438 5.836 1 98.25 7 LYS B C 1
ATOM 1786 O O . LYS B 1 7 ? 12.086 24.297 6.988 1 98.25 7 LYS B O 1
ATOM 1791 N N . ALA B 1 8 ? 12.133 23.75 4.906 1 98.38 8 ALA B N 1
ATOM 1792 C CA . ALA B 1 8 ? 13.391 23.031 4.957 1 98.38 8 ALA B CA 1
ATOM 1793 C C . ALA B 1 8 ? 14.477 23.75 4.168 1 98.38 8 ALA B C 1
ATOM 1795 O O . ALA B 1 8 ? 14.25 24.172 3.033 1 98.38 8 ALA B O 1
ATOM 1796 N N . VAL B 1 9 ? 15.617 23.922 4.773 1 98.19 9 VAL B N 1
ATOM 1797 C CA . VAL B 1 9 ? 16.703 24.656 4.141 1 98.19 9 VAL B CA 1
ATOM 1798 C C . VAL B 1 9 ? 17.938 23.781 4.047 1 98.19 9 VAL B C 1
ATOM 1800 O O . VAL B 1 9 ? 18.594 23.5 5.059 1 98.19 9 VAL B O 1
ATOM 1803 N N . ASP B 1 10 ? 18.266 23.422 2.811 1 98 10 ASP B N 1
ATOM 1804 C CA . ASP B 1 10 ? 19.516 22.734 2.498 1 98 10 ASP B CA 1
ATOM 1805 C C . ASP B 1 10 ? 19.688 21.484 3.377 1 98 10 ASP B C 1
ATOM 1807 O O . ASP B 1 10 ? 20.719 21.328 4.039 1 98 10 ASP B O 1
ATOM 1811 N N . VAL B 1 11 ? 18.734 20.641 3.379 1 97.88 11 VAL B N 1
ATOM 1812 C CA . VAL B 1 11 ? 18.672 19.5 4.289 1 97.88 11 VAL B CA 1
ATOM 1813 C C . VAL B 1 11 ? 19.438 18.312 3.701 1 97.88 11 VAL B C 1
ATOM 1815 O O . VAL B 1 11 ? 19.234 17.953 2.539 1 97.88 11 VAL B O 1
ATOM 1818 N N . TYR B 1 12 ? 20.344 17.797 4.461 1 97.38 12 TYR B N 1
ATOM 1819 C CA . TYR B 1 12 ? 21.047 16.547 4.18 1 97.38 12 TYR B CA 1
ATOM 1820 C C . TYR B 1 12 ? 20.688 15.477 5.203 1 97.38 12 TYR B C 1
ATOM 1822 O O . TYR B 1 12 ? 20.562 15.766 6.395 1 97.38 12 TYR B O 1
ATOM 1830 N N . PHE B 1 13 ? 20.453 14.297 4.703 1 96.12 13 PHE B N 1
ATOM 1831 C CA . PHE B 1 13 ? 20.203 13.172 5.594 1 96.12 13 PHE B CA 1
ATOM 1832 C C . PHE B 1 13 ? 20.578 11.859 4.926 1 96.12 13 PHE B C 1
ATOM 1834 O O . PHE B 1 13 ? 20.375 11.688 3.723 1 96.12 13 PHE B O 1
ATOM 1841 N N . GLY B 1 14 ? 21.031 10.953 5.766 1 88.38 14 GLY B N 1
ATOM 1842 C CA . GLY B 1 14 ? 21.328 9.594 5.348 1 88.38 14 GLY B CA 1
ATOM 1843 C C . GLY B 1 14 ? 21.906 8.742 6.461 1 88.38 14 GLY B C 1
ATOM 1844 O O . GLY B 1 14 ? 22.344 9.258 7.492 1 88.38 14 GLY B O 1
ATOM 1845 N N . TYR B 1 15 ? 21.781 7.414 6.371 1 78 15 TYR B N 1
ATOM 1846 C CA . TYR B 1 15 ? 22.375 6.496 7.34 1 78 15 TYR B CA 1
ATOM 1847 C C . TYR B 1 15 ? 23.828 6.195 6.996 1 78 15 TYR B C 1
ATOM 1849 O O . TYR B 1 15 ? 24.734 6.734 7.621 1 78 15 TYR B O 1
ATOM 1857 N N . SER B 1 16 ? 24.094 5.355 5.965 1 73.56 16 SER B N 1
ATOM 1858 C CA . SER B 1 16 ? 25.438 5.105 5.457 1 73.56 16 SER B CA 1
ATOM 1859 C C . SER B 1 16 ? 25.75 6 4.262 1 73.56 16 SER B C 1
ATOM 1861 O O . SER B 1 16 ? 26.828 6.59 4.184 1 73.56 16 SER B O 1
ATOM 1863 N N . GLU B 1 17 ? 24.766 6.164 3.398 1 81.56 17 GLU B N 1
ATOM 1864 C CA . GLU B 1 17 ? 24.828 7.051 2.24 1 81.56 17 GLU B CA 1
ATOM 1865 C C . GLU B 1 17 ? 23.703 8.086 2.268 1 81.56 17 GLU B C 1
ATOM 1867 O O . GLU B 1 17 ? 22.625 7.82 2.805 1 81.56 17 GLU B O 1
ATOM 1872 N N . ASP B 1 18 ? 24.062 9.281 1.754 1 87.44 18 ASP B N 1
ATOM 1873 C CA . ASP B 1 18 ? 23.047 10.344 1.781 1 87.44 18 ASP B CA 1
ATOM 1874 C C . ASP B 1 18 ? 21.828 9.969 0.941 1 87.44 18 ASP B C 1
ATOM 1876 O O . ASP B 1 18 ? 21.969 9.602 -0.228 1 87.44 18 ASP B O 1
ATOM 1880 N N . VAL B 1 19 ? 20.719 10.094 1.517 1 92.12 19 VAL B N 1
ATOM 1881 C CA . VAL B 1 19 ? 19.438 9.891 0.875 1 92.12 19 VAL B CA 1
ATOM 1882 C C . VAL B 1 19 ? 18.859 11.227 0.418 1 92.12 19 VAL B C 1
ATOM 1884 O O . VAL B 1 19 ? 18.203 11.312 -0.627 1 92.12 19 VAL B O 1
ATOM 1887 N N . LEU B 1 20 ? 19.109 12.242 1.212 1 97.38 20 LEU B N 1
ATOM 1888 C CA . LEU B 1 20 ? 18.766 13.625 0.88 1 97.38 20 LEU B CA 1
ATOM 1889 C C . LEU B 1 20 ? 20.031 14.477 0.735 1 97.38 20 LEU B C 1
ATOM 1891 O O . LEU B 1 20 ? 20.922 14.438 1.594 1 97.38 20 LEU B O 1
ATOM 1895 N N . THR B 1 21 ? 20.141 15.25 -0.317 1 97.12 21 THR B N 1
ATOM 1896 C CA . THR B 1 21 ? 21.344 16 -0.626 1 97.12 21 THR B CA 1
ATOM 1897 C C . THR B 1 21 ? 21.016 17.469 -0.915 1 97.12 21 THR B C 1
ATOM 1899 O O . THR B 1 21 ? 20.922 17.875 -2.076 1 97.12 21 THR B O 1
ATOM 1902 N N . GLY B 1 22 ? 20.891 18.234 0.148 1 97.5 22 GLY B N 1
ATOM 1903 C CA . GLY B 1 22 ? 20.672 19.672 0.006 1 97.5 22 GLY B CA 1
ATOM 1904 C C . GLY B 1 22 ? 19.25 20.016 -0.413 1 97.5 22 GLY B C 1
ATOM 1905 O O . GLY B 1 22 ? 19.047 20.844 -1.301 1 97.5 22 GLY B O 1
ATOM 1906 N N . VAL B 1 23 ? 18.281 19.344 0.195 1 97.88 23 VAL B N 1
ATOM 1907 C CA . VAL B 1 23 ? 16.891 19.531 -0.172 1 97.88 23 VAL B CA 1
ATOM 1908 C C . VAL B 1 23 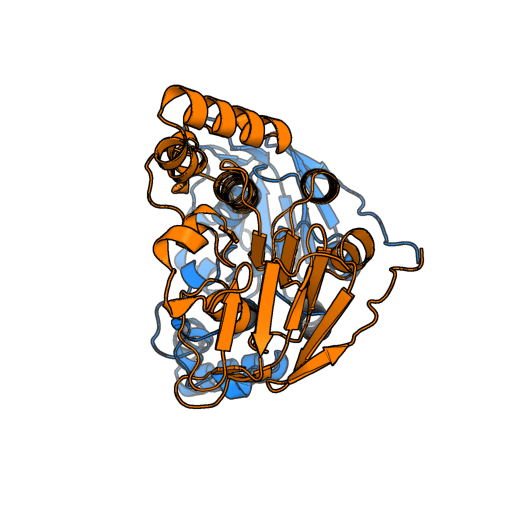? 16.328 20.781 0.512 1 97.88 23 VAL B C 1
ATOM 1910 O O . VAL B 1 23 ? 16.5 20.953 1.723 1 97.88 23 VAL B O 1
ATOM 1913 N N . SER B 1 24 ? 15.766 21.656 -0.265 1 98.19 24 SER B N 1
ATOM 1914 C CA . SER B 1 24 ? 15.039 22.812 0.247 1 98.19 24 SER B CA 1
ATOM 1915 C C . SER B 1 24 ? 13.594 22.828 -0.248 1 98.19 24 SER B C 1
ATOM 1917 O O . SER B 1 24 ? 13.328 22.484 -1.4 1 98.19 24 SER B O 1
ATOM 1919 N N . LEU B 1 25 ? 12.742 23.125 0.658 1 97.25 25 LEU B N 1
ATOM 1920 C CA . LEU B 1 25 ? 11.312 23.125 0.356 1 97.25 25 LEU B CA 1
ATOM 1921 C C . LEU B 1 25 ? 10.562 24.062 1.286 1 97.25 25 LEU B C 1
ATOM 1923 O O . LEU B 1 25 ? 10.906 24.188 2.465 1 97.25 25 LEU B O 1
ATOM 1927 N N . SER B 1 26 ? 9.602 24.766 0.751 1 97.44 26 SER B N 1
ATOM 1928 C CA . SER B 1 26 ? 8.758 25.641 1.553 1 97.44 26 SER B CA 1
ATOM 1929 C C . SER B 1 26 ? 7.277 25.391 1.283 1 97.44 26 SER B C 1
ATOM 1931 O O . SER B 1 26 ? 6.879 25.172 0.137 1 97.44 26 SER B O 1
ATOM 1933 N N . VAL B 1 27 ? 6.523 25.375 2.322 1 98.12 27 VAL B N 1
ATOM 1934 C CA . VAL B 1 27 ? 5.074 25.219 2.232 1 98.12 27 VAL B CA 1
ATOM 1935 C C . VAL B 1 27 ? 4.379 26.375 2.93 1 98.12 27 VAL B C 1
ATOM 1937 O O . VAL B 1 27 ? 4.582 26.609 4.125 1 98.12 27 VAL B O 1
ATOM 1940 N N . GLY B 1 28 ? 3.576 27.078 2.166 1 97.62 28 GLY B N 1
ATOM 1941 C CA . GLY B 1 28 ? 2.801 28.172 2.73 1 97.62 28 GLY B CA 1
ATOM 1942 C C . GLY B 1 28 ? 1.468 27.734 3.299 1 97.62 28 GLY B C 1
ATOM 1943 O O . GLY B 1 28 ? 1.072 26.578 3.135 1 97.62 28 GLY B O 1
ATOM 1944 N N . GLU B 1 29 ? 0.839 28.656 4.004 1 96.12 29 GLU B N 1
ATOM 1945 C CA . GLU B 1 29 ? -0.488 28.375 4.543 1 96.12 29 GLU B CA 1
ATOM 1946 C C . GLU B 1 29 ? -1.47 28.016 3.432 1 96.12 29 GLU B C 1
ATOM 1948 O O . GLU B 1 29 ? -1.564 28.719 2.426 1 96.12 29 GLU B O 1
ATOM 1953 N N . GLY B 1 30 ? -2.119 26.859 3.643 1 97.06 30 GLY B N 1
ATOM 1954 C CA . GLY B 1 30 ? -3.125 26.438 2.684 1 97.06 30 GLY B CA 1
ATOM 1955 C C . GLY B 1 30 ? -2.533 25.875 1.408 1 97.06 30 GLY B C 1
ATOM 1956 O O . GLY B 1 30 ? -3.256 25.609 0.444 1 97.06 30 GLY B O 1
ATOM 1957 N N . GLN B 1 31 ? -1.27 25.688 1.397 1 98.25 31 GLN B N 1
ATOM 1958 C CA . GLN B 1 31 ? -0.603 25.188 0.203 1 98.25 31 GLN B CA 1
ATOM 1959 C C . GLN B 1 31 ? -0.355 23.688 0.309 1 98.25 31 GLN B C 1
ATOM 1961 O O . GLN B 1 31 ? 0.043 23.188 1.365 1 98.25 31 GLN B O 1
ATOM 1966 N N . PHE B 1 32 ? -0.649 23 -0.761 1 98.69 32 PHE B N 1
ATOM 1967 C CA . PHE B 1 32 ? -0.302 21.594 -0.879 1 98.69 32 PHE B CA 1
ATOM 1968 C C . PHE B 1 32 ? 0.879 21.406 -1.823 1 98.69 32 PHE B C 1
ATOM 1970 O O . PHE B 1 32 ? 0.851 21.859 -2.963 1 98.69 32 PHE B O 1
ATOM 1977 N N . VAL B 1 33 ? 1.902 20.781 -1.328 1 98.69 33 VAL B N 1
ATOM 1978 C CA . VAL B 1 33 ? 3.078 20.453 -2.129 1 98.69 33 VAL B CA 1
ATOM 1979 C C . VAL B 1 33 ? 3.174 18.938 -2.309 1 98.69 33 VAL B C 1
ATOM 1981 O O . VAL B 1 33 ? 3.102 18.188 -1.334 1 98.69 33 VAL B O 1
ATOM 1984 N N . ALA B 1 34 ? 3.293 18.5 -3.523 1 98.56 34 ALA B N 1
ATOM 1985 C CA . ALA B 1 34 ? 3.482 17.078 -3.797 1 98.56 34 ALA B CA 1
ATOM 1986 C C . ALA B 1 34 ? 4.945 16.766 -4.102 1 98.56 34 ALA B C 1
ATOM 1988 O O . ALA B 1 34 ? 5.617 17.531 -4.793 1 98.56 34 ALA B O 1
ATOM 1989 N N . VAL B 1 35 ? 5.445 15.758 -3.523 1 98.38 35 VAL B N 1
ATOM 1990 C CA . VAL B 1 35 ? 6.781 15.242 -3.791 1 98.38 35 VAL B CA 1
ATOM 1991 C C . VAL B 1 35 ? 6.688 13.875 -4.461 1 98.38 35 VAL B C 1
ATOM 1993 O O . VAL B 1 35 ? 6.199 12.914 -3.857 1 98.38 35 VAL B O 1
ATOM 1996 N N . MET B 1 36 ? 7.102 13.828 -5.664 1 97 36 MET B N 1
ATOM 1997 C CA . MET B 1 36 ? 7.117 12.586 -6.434 1 97 36 MET B CA 1
ATOM 1998 C C . MET B 1 36 ? 8.547 12.109 -6.668 1 97 36 MET B C 1
ATOM 2000 O O . MET B 1 36 ? 9.5 12.828 -6.363 1 97 36 MET B O 1
ATOM 2004 N N . GLY B 1 37 ? 8.711 10.906 -7.172 1 94.06 37 GLY B N 1
ATOM 2005 C CA . GLY B 1 37 ? 10.016 10.312 -7.426 1 94.06 37 GLY B CA 1
ATOM 2006 C C . GLY B 1 37 ? 9.977 8.805 -7.523 1 94.06 37 GLY B C 1
ATOM 2007 O O . GLY B 1 37 ? 8.992 8.172 -7.129 1 94.06 37 GLY B O 1
ATOM 2008 N N . PRO B 1 38 ? 11.039 8.281 -8.031 1 92.75 38 PRO B N 1
ATOM 2009 C CA . PRO B 1 38 ? 11.062 6.824 -8.172 1 92.75 38 PRO B CA 1
ATOM 2010 C C . PRO B 1 38 ? 11.094 6.102 -6.832 1 92.75 38 PRO B C 1
ATOM 2012 O O . PRO B 1 38 ? 11.344 6.723 -5.797 1 92.75 38 PRO B O 1
ATOM 2015 N N . THR B 1 39 ? 10.719 4.844 -6.91 1 90 39 THR B N 1
AT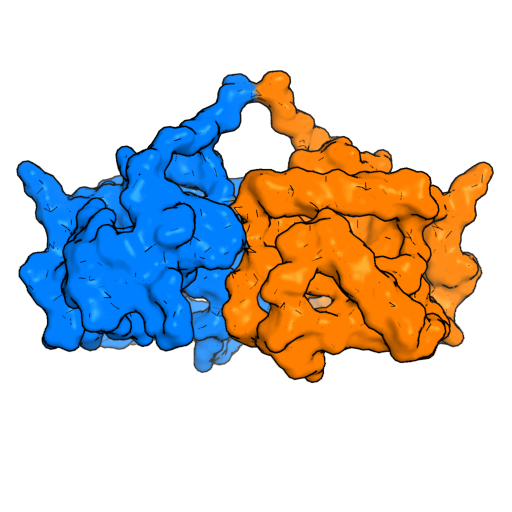OM 2016 C CA . THR B 1 39 ? 10.797 3.984 -5.73 1 90 39 THR B CA 1
ATOM 2017 C C . THR B 1 39 ? 12.188 4.039 -5.113 1 90 39 THR B C 1
ATOM 2019 O O . THR B 1 39 ? 13.195 3.939 -5.82 1 90 39 THR B O 1
ATOM 2022 N N . GLY B 1 40 ? 12.273 4.293 -3.828 1 88.62 40 GLY B N 1
ATOM 2023 C CA . GLY B 1 40 ? 13.539 4.324 -3.121 1 88.62 40 GLY B CA 1
ATOM 2024 C C . GLY B 1 40 ? 14.242 5.668 -3.211 1 88.62 40 GLY B C 1
ATOM 2025 O O . GLY B 1 40 ? 15.398 5.797 -2.811 1 88.62 40 GLY B O 1
ATOM 2026 N N . SER B 1 41 ? 13.523 6.648 -3.635 1 93.25 41 SER B N 1
ATOM 2027 C CA . SER B 1 41 ? 14.172 7.926 -3.889 1 93.25 41 SER B CA 1
ATOM 2028 C C . SER B 1 41 ? 14.375 8.711 -2.596 1 93.25 41 SER B C 1
ATOM 2030 O O . SER B 1 41 ? 15.125 9.688 -2.568 1 93.25 41 SER B O 1
ATOM 2032 N N . GLY B 1 42 ? 13.656 8.352 -1.518 1 93.75 42 GLY B N 1
ATOM 2033 C CA . GLY B 1 42 ? 13.836 9.047 -0.25 1 93.75 42 GLY B CA 1
ATOM 2034 C C . GLY B 1 42 ? 12.625 9.859 0.164 1 93.75 42 GLY B C 1
ATOM 2035 O O . GLY B 1 42 ? 12.688 10.617 1.138 1 93.75 42 GLY B O 1
ATOM 2036 N N . LYS B 1 43 ? 11.516 9.758 -0.47 1 96.88 43 LYS B N 1
ATOM 2037 C CA . LYS B 1 43 ? 10.312 10.523 -0.169 1 96.88 43 LYS B CA 1
ATOM 2038 C C . LYS B 1 43 ? 9.891 10.336 1.286 1 96.88 43 LYS B C 1
ATOM 2040 O O . LYS B 1 43 ? 9.625 11.312 1.991 1 96.88 43 LYS B O 1
ATOM 2045 N N . THR B 1 44 ? 9.883 9.062 1.695 1 96.12 44 THR B N 1
ATOM 2046 C CA . THR B 1 44 ? 9.523 8.742 3.072 1 96.12 44 THR B CA 1
ATOM 2047 C C . THR B 1 44 ? 10.523 9.359 4.051 1 96.12 44 THR B C 1
ATOM 2049 O O . THR B 1 44 ? 10.125 9.938 5.066 1 96.12 44 THR B O 1
ATOM 2052 N N . THR B 1 45 ? 11.781 9.305 3.73 1 95.62 45 THR B N 1
ATOM 2053 C CA . THR B 1 45 ? 12.82 9.898 4.562 1 95.62 45 THR B CA 1
ATOM 2054 C C . THR B 1 45 ? 12.617 11.398 4.695 1 95.62 45 THR B C 1
ATOM 2056 O O . THR B 1 45 ? 12.719 11.953 5.793 1 95.62 45 THR B O 1
ATOM 2059 N N . LEU B 1 46 ? 12.328 11.984 3.6 1 97.75 46 LEU B N 1
ATOM 2060 C CA . LEU B 1 46 ? 12.078 13.422 3.615 1 97.75 46 LEU B CA 1
ATOM 2061 C C . LEU B 1 46 ? 10.914 13.766 4.539 1 97.75 46 LEU B C 1
ATOM 2063 O O . LEU B 1 46 ? 11.016 14.664 5.375 1 97.75 46 LEU B O 1
ATOM 2067 N N . LEU B 1 47 ? 9.82 13.023 4.438 1 98.12 47 LEU B N 1
ATOM 2068 C CA . LEU B 1 47 ? 8.648 13.289 5.266 1 98.12 47 LEU B CA 1
ATOM 2069 C C . LEU B 1 47 ? 8.969 13.102 6.742 1 98.12 47 LEU B C 1
ATOM 2071 O O . LEU B 1 47 ? 8.492 13.859 7.59 1 98.12 47 LEU B O 1
ATOM 2075 N N . LEU B 1 48 ? 9.797 12.141 7.062 1 97.12 48 LEU B N 1
ATOM 2076 C CA . LEU B 1 48 ? 10.164 11.891 8.453 1 97.12 48 LEU B CA 1
ATOM 2077 C C . LEU B 1 48 ? 11.031 13.031 8.992 1 97.12 48 LEU B C 1
ATOM 2079 O O . LEU B 1 48 ? 10.906 13.406 10.156 1 97.12 48 LEU B O 1
ATOM 2083 N N . VAL B 1 49 ? 11.852 13.555 8.156 1 97.69 49 VAL B N 1
ATOM 2084 C CA . VAL B 1 49 ? 12.672 14.703 8.531 1 97.69 49 VAL B CA 1
ATOM 2085 C C . VAL B 1 49 ? 11.773 15.922 8.766 1 97.69 49 VAL B C 1
ATOM 2087 O O . VAL B 1 49 ? 11.922 16.625 9.766 1 97.69 49 VAL B O 1
ATOM 2090 N N . LEU B 1 50 ? 10.828 16.109 7.867 1 98.31 50 LEU B N 1
ATOM 2091 C CA . LEU B 1 50 ? 9.922 17.234 7.973 1 98.31 50 LEU B CA 1
ATOM 2092 C C . LEU B 1 50 ? 9.039 17.125 9.211 1 98.31 50 LEU B C 1
ATOM 2094 O O . LEU B 1 50 ? 8.633 18.125 9.789 1 98.31 50 LEU B O 1
ATOM 2098 N N . ALA B 1 51 ? 8.781 15.922 9.633 1 97.81 51 ALA B N 1
ATOM 2099 C CA . ALA B 1 51 ? 7.941 15.656 10.797 1 97.81 51 ALA B CA 1
ATOM 2100 C C . ALA B 1 51 ? 8.75 15.773 12.086 1 97.81 51 ALA B C 1
ATOM 2102 O O . ALA B 1 51 ? 8.188 15.719 13.188 1 97.81 51 ALA B O 1
ATOM 2103 N N . GLY B 1 52 ? 10.055 15.836 11.969 1 97.5 52 GLY B N 1
ATOM 2104 C CA . GLY B 1 52 ? 10.922 15.898 13.141 1 97.5 52 GLY B CA 1
ATOM 2105 C C . GLY B 1 52 ? 11.211 14.539 13.734 1 97.5 52 GLY B C 1
ATOM 2106 O O . GLY B 1 52 ? 11.68 14.438 14.875 1 97.5 52 GLY B O 1
ATOM 2107 N N . LEU B 1 53 ? 10.891 13.531 13.047 1 96.19 53 LEU B N 1
ATOM 2108 C CA . LEU B 1 53 ? 11.141 12.172 13.516 1 96.19 53 LEU B CA 1
ATOM 2109 C C . LEU B 1 53 ? 12.562 11.742 13.188 1 96.19 53 LEU B C 1
ATOM 2111 O O . LEU B 1 53 ? 13.086 10.789 13.789 1 96.19 53 LEU B O 1
ATOM 2115 N N . LEU B 1 54 ? 13.203 12.344 12.211 1 95.88 54 LEU B N 1
ATOM 2116 C CA . LEU B 1 54 ? 14.617 12.203 11.875 1 95.88 54 LEU B CA 1
ATOM 2117 C C . LEU B 1 54 ? 15.32 13.547 11.898 1 95.88 54 LEU B C 1
ATOM 2119 O O . LEU B 1 54 ? 14.789 14.547 11.398 1 95.88 54 LEU B O 1
ATOM 2123 N N . LYS B 1 55 ? 16.453 13.609 12.492 1 95.44 55 LYS B N 1
ATOM 2124 C CA . LYS B 1 55 ? 17.234 14.844 12.539 1 95.44 55 LYS B CA 1
ATOM 2125 C C . LYS B 1 55 ? 18.141 14.969 11.32 1 95.44 55 LYS B C 1
ATOM 2127 O O . LYS B 1 55 ? 18.938 14.07 11.039 1 95.44 55 LYS B O 1
ATOM 2132 N N . PRO B 1 56 ? 18.047 16.047 10.648 1 96.12 56 PRO B N 1
ATOM 2133 C CA . PRO B 1 56 ? 18.953 16.219 9.523 1 96.12 56 PRO B CA 1
ATOM 2134 C C . PRO B 1 56 ? 20.422 16.281 9.945 1 96.12 56 PRO B C 1
ATOM 2136 O O . PRO B 1 56 ? 20.734 16.797 11.023 1 96.12 56 PRO B O 1
ATOM 2139 N N . ARG B 1 57 ? 21.266 15.789 9.078 1 95.5 57 ARG B N 1
ATOM 2140 C CA . ARG B 1 57 ? 22.703 15.883 9.305 1 95.5 57 ARG B CA 1
ATOM 2141 C C . ARG B 1 57 ? 23.203 17.312 9.07 1 95.5 57 ARG B C 1
ATOM 2143 O O . ARG B 1 57 ? 24.094 17.781 9.781 1 95.5 57 ARG B O 1
ATOM 2150 N N . ARG B 1 58 ? 22.703 17.875 8.039 1 96.25 58 ARG B N 1
ATOM 2151 C CA . 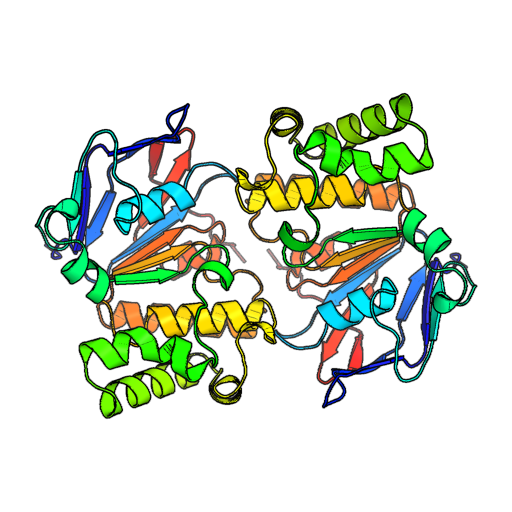ARG B 1 58 ? 22.953 19.266 7.672 1 96.25 58 ARG B CA 1
ATOM 2152 C C . ARG B 1 58 ? 21.656 19.969 7.262 1 96.25 58 ARG B C 1
ATOM 2154 O O . ARG B 1 58 ? 20.703 19.312 6.84 1 96.25 58 ARG B O 1
ATOM 2161 N N . GLY B 1 59 ? 21.656 21.234 7.441 1 97.44 59 GLY B N 1
ATOM 2162 C CA . GLY B 1 59 ? 20.453 21.984 7.125 1 97.44 59 GLY B CA 1
ATOM 2163 C C . GLY B 1 59 ? 19.5 22.109 8.297 1 97.44 59 GLY B C 1
ATOM 2164 O O . GLY B 1 59 ? 19.844 21.734 9.422 1 97.44 59 GLY B O 1
ATOM 2165 N N . GLU B 1 60 ? 18.344 22.719 7.988 1 97.56 60 GLU B N 1
ATOM 2166 C CA . GLU B 1 60 ? 17.406 22.984 9.07 1 97.56 60 GLU B CA 1
ATOM 2167 C C . GLU B 1 60 ? 15.961 22.953 8.57 1 97.56 60 GLU B C 1
ATOM 2169 O O . GLU B 1 60 ? 15.695 23.25 7.402 1 97.56 60 GLU B O 1
ATOM 2174 N N . VAL B 1 61 ? 15.125 22.531 9.445 1 98.31 61 VAL B N 1
ATOM 2175 C CA . VAL B 1 61 ? 13.688 22.562 9.188 1 98.31 61 VAL B CA 1
ATOM 2176 C C . VAL B 1 61 ? 13.023 23.562 10.141 1 98.31 61 VAL B C 1
ATOM 2178 O O . VAL B 1 61 ? 13.328 23.578 11.336 1 98.31 61 VAL B O 1
ATOM 2181 N N . TYR B 1 62 ? 12.203 24.375 9.57 1 98.25 62 TYR B N 1
ATOM 2182 C CA . TYR B 1 62 ? 11.445 25.344 10.344 1 98.25 62 TYR B CA 1
ATOM 2183 C C . TYR B 1 62 ? 9.953 25.047 10.289 1 98.25 62 TYR B C 1
ATOM 2185 O O . TYR B 1 62 ? 9.43 24.625 9.25 1 98.25 62 TYR B O 1
ATOM 2193 N N . PHE B 1 63 ? 9.297 25.234 11.375 1 98.31 63 PHE B N 1
ATOM 2194 C CA . PHE B 1 63 ? 7.848 25.141 11.484 1 98.31 63 PHE B CA 1
ATOM 2195 C C . PHE B 1 63 ? 7.27 26.422 12.07 1 98.31 63 PHE B C 1
ATOM 2197 O O . PHE B 1 63 ? 7.672 26.859 13.156 1 98.31 63 PHE B O 1
ATOM 2204 N N . MET B 1 64 ? 6.445 27 11.328 1 97.12 64 MET B N 1
ATOM 2205 C CA . MET B 1 64 ? 5.855 28.281 11.727 1 97.12 64 MET B CA 1
ATOM 2206 C C . MET B 1 64 ? 6.938 29.297 12.078 1 97.12 64 MET B C 1
ATOM 2208 O O . MET B 1 64 ? 6.859 29.953 13.117 1 97.12 64 MET B O 1
ATOM 2212 N N . GLY B 1 65 ? 7.984 29.281 11.383 1 96.25 65 GLY B N 1
ATOM 2213 C CA . GLY B 1 65 ? 9.008 30.312 11.453 1 96.25 65 GLY B CA 1
ATOM 2214 C C . GLY B 1 65 ? 10.078 30.016 12.492 1 96.25 65 GLY B C 1
ATOM 2215 O O . GLY B 1 65 ? 11.055 30.75 12.609 1 96.25 65 GLY B O 1
ATOM 2216 N N . GLU B 1 66 ? 9.891 29.016 13.242 1 97.19 66 GLU B N 1
ATOM 2217 C CA . GLU B 1 66 ? 10.852 28.656 14.281 1 97.19 66 GLU B CA 1
ATOM 2218 C C . GLU B 1 66 ? 11.516 27.312 13.977 1 97.19 66 GLU B C 1
ATOM 2220 O O . GLU B 1 66 ? 10.898 26.422 13.391 1 97.19 66 GLU B O 1
ATOM 2225 N N . PRO B 1 67 ? 12.758 27.156 14.438 1 97.69 67 PRO B N 1
ATOM 2226 C CA . PRO B 1 67 ? 13.406 25.859 14.219 1 97.69 67 PRO B CA 1
ATOM 2227 C C . PRO B 1 67 ? 12.617 24.703 14.812 1 97.69 67 PRO B C 1
ATOM 2229 O O . PRO B 1 67 ? 12.195 24.766 15.969 1 97.69 67 PRO B O 1
ATOM 2232 N N . LEU B 1 68 ? 12.43 23.688 14.031 1 98 68 LEU B N 1
ATOM 2233 C CA . LEU B 1 68 ? 11.602 22.547 14.43 1 98 68 LEU B CA 1
ATOM 2234 C C . LEU B 1 68 ? 12.211 21.828 15.625 1 98 68 LEU B C 1
ATOM 2236 O O . LEU B 1 68 ? 11.5 21.469 16.562 1 98 68 LEU B O 1
ATOM 2240 N N . GLU B 1 69 ? 13.453 21.672 15.656 1 95.5 69 GLU B N 1
ATOM 2241 C CA . GLU B 1 69 ? 14.164 20.922 16.703 1 95.5 69 GLU B CA 1
ATOM 2242 C C . GLU B 1 69 ? 13.875 21.5 18.078 1 95.5 69 GLU B C 1
ATOM 2244 O O . GLU B 1 69 ? 13.789 20.766 19.062 1 95.5 69 GLU B O 1
ATOM 2249 N N . GLY B 1 70 ? 13.641 22.734 18.172 1 95.31 70 GLY B N 1
ATOM 2250 C CA . GLY B 1 70 ? 13.453 23.391 19.453 1 95.31 70 GLY B CA 1
ATOM 2251 C C . GLY B 1 70 ? 12.016 23.344 19.938 1 95.31 70 GLY B C 1
ATOM 2252 O O . GLY B 1 70 ? 11.711 23.766 21.047 1 95.31 70 GLY B O 1
ATOM 2253 N N . GLN B 1 71 ? 11.109 22.812 19.078 1 97 71 GLN B N 1
ATOM 2254 C CA . GLN B 1 71 ? 9.695 22.859 19.438 1 97 71 GLN B CA 1
ATOM 2255 C C . GLN B 1 71 ? 8.977 21.594 18.984 1 97 71 GLN B C 1
ATOM 2257 O O . GLN B 1 71 ? 7.844 21.656 18.5 1 97 71 GLN B O 1
ATOM 2262 N N . LEU B 1 72 ? 9.625 20.484 19.062 1 95.94 72 LEU B N 1
ATOM 2263 C CA . LEU B 1 72 ? 9.117 19.234 18.516 1 95.94 72 LEU B CA 1
ATOM 2264 C C . LEU B 1 72 ? 7.758 18.875 19.109 1 95.94 72 LEU B C 1
ATOM 2266 O O . LEU B 1 72 ? 6.816 18.578 18.375 1 95.94 72 LEU B O 1
ATOM 2270 N N . GLN B 1 73 ? 7.59 19.016 20.391 1 93.75 73 GLN B N 1
ATOM 2271 C CA . GLN B 1 73 ? 6.348 18.641 21.062 1 93.75 73 GLN B CA 1
ATOM 2272 C C . GLN B 1 73 ? 5.191 19.531 20.609 1 93.75 73 GLN B C 1
ATOM 2274 O O . GLN B 1 73 ? 4.121 19.047 20.25 1 93.75 73 GLN B O 1
ATOM 2279 N N . ALA B 1 74 ? 5.461 20.797 20.594 1 95.69 74 ALA B N 1
ATOM 2280 C CA . ALA B 1 74 ? 4.43 21.75 20.188 1 95.69 74 ALA B CA 1
ATOM 2281 C C . ALA B 1 74 ? 4.09 21.594 18.703 1 95.69 74 ALA B C 1
ATOM 2283 O O . ALA B 1 74 ? 2.916 21.641 18.328 1 95.69 74 ALA B O 1
ATOM 2284 N N . ALA B 1 75 ? 5.113 21.375 17.906 1 96.94 75 ALA B N 1
ATOM 2285 C CA . ALA B 1 75 ? 4.914 21.234 16.469 1 96.94 75 ALA B CA 1
ATOM 2286 C C . ALA B 1 75 ? 4.102 19.984 16.141 1 96.94 75 ALA B C 1
ATOM 2288 O O . ALA B 1 75 ? 3.213 20.016 15.289 1 96.94 75 ALA B O 1
ATOM 2289 N N . ARG B 1 76 ? 4.375 18.969 16.875 1 92.94 76 ARG B N 1
ATOM 2290 C CA . ARG B 1 76 ? 3.73 17.688 16.609 1 92.94 76 ARG B CA 1
ATOM 2291 C C . ARG B 1 76 ? 2.229 17.766 16.875 1 92.94 76 ARG B C 1
ATOM 2293 O O . ARG B 1 76 ? 1.442 17.078 16.219 1 92.94 76 ARG B O 1
ATOM 2300 N N . ARG B 1 77 ? 1.815 18.641 17.75 1 95.5 77 ARG B N 1
ATOM 2301 C CA . ARG B 1 77 ? 0.4 18.844 18.031 1 95.5 77 ARG B CA 1
ATOM 2302 C C . ARG B 1 77 ? -0.303 19.547 16.891 1 95.5 77 ARG B C 1
ATOM 2304 O O . ARG B 1 77 ? -1.533 19.531 16.797 1 95.5 77 ARG B O 1
ATOM 2311 N N . GLN B 1 78 ? 0.49 20.109 16.062 1 97.62 78 GLN B N 1
ATOM 2312 C CA . GLN B 1 78 ? -0.075 20.891 14.969 1 97.62 78 GLN B CA 1
ATOM 2313 C C . GLN B 1 78 ? 0.147 20.203 13.625 1 97.62 78 GLN B C 1
ATOM 2315 O O . GLN B 1 78 ? -0.173 20.75 12.57 1 97.62 78 GLN B O 1
ATOM 2320 N N . MET B 1 79 ? 0.71 19 13.695 1 98.5 79 MET B N 1
ATOM 2321 C CA . MET B 1 79 ? 0.972 18.234 12.484 1 98.5 79 MET B CA 1
ATOM 2322 C C . MET B 1 79 ? 0.16 16.938 12.477 1 98.5 79 MET B C 1
ATOM 2324 O O . MET B 1 79 ? -0.066 16.344 13.523 1 98.5 79 MET B O 1
ATOM 2328 N N . GLY B 1 80 ? -0.356 16.594 11.375 1 98.56 80 GLY B N 1
ATOM 2329 C CA . GLY B 1 80 ? -0.854 15.258 11.094 1 98.56 80 GLY B CA 1
ATOM 2330 C C . GLY B 1 80 ? 0.05 14.461 10.172 1 98.56 80 GLY B C 1
ATOM 2331 O O . GLY B 1 80 ? 0.45 14.953 9.117 1 98.56 80 GLY B O 1
ATOM 2332 N N . VAL B 1 81 ? 0.401 13.273 10.586 1 98.31 81 VAL B N 1
ATOM 2333 C CA . VAL B 1 81 ? 1.339 12.469 9.812 1 98.31 81 VAL B CA 1
ATOM 2334 C C . VAL B 1 81 ? 0.693 11.133 9.438 1 98.31 81 VAL B C 1
ATOM 2336 O O . VAL B 1 81 ? 0.128 10.453 10.297 1 98.31 81 VAL B O 1
ATOM 2339 N N . VAL B 1 82 ? 0.709 10.844 8.195 1 98.25 82 VAL B N 1
ATOM 2340 C CA . VAL B 1 82 ? 0.328 9.531 7.688 1 98.25 82 VAL B CA 1
ATOM 2341 C C . VAL B 1 82 ? 1.563 8.797 7.172 1 98.25 82 VAL B C 1
ATOM 2343 O O . VAL B 1 82 ? 2.252 9.289 6.27 1 98.25 82 VAL B O 1
ATOM 2346 N N . PHE B 1 83 ? 1.795 7.629 7.688 1 96.81 83 PHE B N 1
ATOM 2347 C CA . PHE B 1 83 ? 2.943 6.82 7.293 1 96.81 83 PHE B CA 1
ATOM 2348 C C . PHE B 1 83 ? 2.611 5.961 6.082 1 96.81 83 PHE B C 1
ATOM 2350 O O . PHE B 1 83 ? 1.438 5.734 5.777 1 96.81 83 PHE B O 1
ATOM 2357 N N . GLN B 1 84 ? 3.605 5.57 5.422 1 94.12 84 GLN B N 1
ATOM 2358 C CA . GLN B 1 84 ? 3.424 4.691 4.27 1 94.12 84 GLN B CA 1
ATOM 2359 C C . GLN B 1 84 ? 2.664 3.426 4.656 1 94.12 84 GLN B C 1
ATOM 2361 O O . GLN B 1 84 ? 1.701 3.045 3.988 1 94.12 84 GLN B O 1
ATOM 2366 N N . ASN B 1 85 ? 3.145 2.807 5.68 1 93.31 85 ASN B N 1
ATOM 2367 C CA . ASN B 1 85 ? 2.414 1.688 6.266 1 93.31 85 ASN B CA 1
ATOM 2368 C C . ASN B 1 85 ? 1.522 2.141 7.418 1 93.31 85 ASN B C 1
ATOM 2370 O O . ASN B 1 85 ? 2.02 2.537 8.477 1 93.31 85 ASN B O 1
ATOM 2374 N N . PRO B 1 86 ? 0.234 1.977 7.246 1 94.62 86 PRO B N 1
ATOM 2375 C CA . PRO B 1 86 ? -0.668 2.447 8.305 1 94.62 86 PRO B CA 1
ATOM 2376 C C . PRO B 1 86 ? -0.424 1.757 9.641 1 94.62 86 PRO B C 1
ATOM 2378 O O . PRO B 1 86 ? -0.631 2.359 10.695 1 94.62 86 PRO B O 1
ATOM 2381 N N . ASP B 1 87 ? 0.032 0.574 9.648 1 93.62 87 ASP B N 1
ATOM 2382 C CA . ASP B 1 87 ? 0.228 -0.172 10.883 1 93.62 87 ASP B CA 1
ATOM 2383 C C . ASP B 1 87 ? 1.312 0.471 11.75 1 93.62 87 ASP B C 1
ATOM 2385 O O . ASP B 1 87 ? 1.386 0.217 12.953 1 93.62 87 ASP B O 1
ATOM 2389 N N . ASP B 1 88 ? 2.047 1.25 11.156 1 92.56 88 ASP B N 1
ATOM 2390 C CA . ASP B 1 88 ? 3.133 1.898 11.883 1 92.56 88 ASP B CA 1
ATOM 2391 C C . ASP B 1 88 ? 2.6 2.996 12.805 1 92.56 88 ASP B C 1
ATOM 2393 O O . ASP B 1 88 ? 3.32 3.488 13.672 1 92.56 88 ASP B O 1
ATOM 2397 N N . MET B 1 89 ? 1.327 3.334 12.711 1 91.75 89 MET B N 1
ATOM 2398 C CA . MET B 1 89 ? 0.819 4.43 13.531 1 91.75 89 MET B CA 1
ATOM 2399 C C . MET B 1 89 ? -0.277 3.943 14.469 1 91.75 89 MET B C 1
ATOM 2401 O O . MET B 1 89 ? -0.76 4.699 15.312 1 91.75 89 MET B O 1
ATOM 2405 N N . PHE B 1 90 ? -0.648 2.715 14.312 1 94.06 90 PHE B N 1
ATOM 2406 C CA . PHE B 1 90 ? -1.751 2.215 15.125 1 94.06 90 PHE B CA 1
ATOM 2407 C C . PHE B 1 90 ? -1.235 1.61 16.422 1 94.06 90 PHE B C 1
ATOM 2409 O O . PHE B 1 90 ? -0.392 0.711 16.406 1 94.06 90 PHE B O 1
ATOM 2416 N N . PHE B 1 91 ? -1.767 2.061 17.562 1 94.44 91 PHE B N 1
ATOM 2417 C CA . PHE B 1 91 ? -1.302 1.567 18.859 1 94.44 91 PHE B CA 1
ATOM 2418 C C . PHE B 1 91 ? -2.457 1.467 19.844 1 94.44 91 PHE B C 1
ATOM 2420 O O . PHE B 1 91 ? -2.256 1.11 21.016 1 94.44 91 PHE B O 1
ATOM 2427 N N . ASN B 1 92 ? -3.668 1.836 19.469 1 96.38 92 ASN B N 1
ATOM 2428 C CA . ASN B 1 92 ? -4.832 1.783 20.344 1 96.38 92 ASN B CA 1
ATOM 2429 C C . ASN B 1 92 ? -5.711 0.574 20.031 1 96.38 92 ASN B C 1
ATOM 2431 O O . ASN B 1 92 ? -5.559 -0.061 18.984 1 96.38 92 ASN B O 1
ATOM 2435 N N . HIS B 1 93 ? -6.621 0.303 20.828 1 96 93 HIS B N 1
ATOM 2436 C CA . HIS B 1 93 ? -7.402 -0.927 20.75 1 96 93 HIS B CA 1
ATOM 2437 C C . HIS B 1 93 ? -8.57 -0.783 19.781 1 96 93 HIS B C 1
ATOM 2439 O O . HIS B 1 93 ? -9.055 -1.777 19.25 1 96 93 HIS B O 1
ATOM 2445 N N . THR B 1 94 ? -9.039 0.445 19.672 1 98.19 94 THR B N 1
ATOM 2446 C CA . THR B 1 94 ? -10.18 0.661 18.781 1 98.19 94 THR B CA 1
ATOM 2447 C C . THR B 1 94 ? -9.867 1.754 17.766 1 98.19 94 THR B C 1
ATOM 2449 O O . THR B 1 94 ? -9.023 2.615 18.016 1 98.19 94 THR B O 1
ATOM 2452 N N . VAL B 1 95 ? -10.586 1.669 16.734 1 98.62 95 VAL B N 1
ATOM 2453 C CA . VAL B 1 95 ? -10.484 2.693 15.703 1 98.62 95 VAL B CA 1
ATOM 2454 C C . VAL B 1 95 ? -10.852 4.055 16.297 1 98.62 95 VAL B C 1
ATOM 2456 O O . VAL B 1 95 ? -10.172 5.055 16.016 1 98.62 95 VAL B O 1
ATOM 2459 N N . ARG B 1 96 ? -11.859 4.102 17.094 1 98.56 96 ARG B N 1
ATOM 2460 C CA . ARG B 1 96 ? -12.273 5.328 17.75 1 98.56 96 ARG B CA 1
ATOM 2461 C C . ARG B 1 96 ? -11.125 5.949 18.531 1 98.56 96 ARG B C 1
ATOM 2463 O O . ARG B 1 96 ? -10.828 7.137 18.375 1 98.56 96 ARG B O 1
ATOM 2470 N N . ASP B 1 97 ? -10.531 5.117 19.344 1 98.25 97 ASP B N 1
ATOM 2471 C CA . ASP B 1 97 ? -9.43 5.602 20.172 1 98.25 97 ASP B CA 1
ATOM 2472 C C . ASP B 1 97 ? -8.25 6.047 19.312 1 98.25 97 ASP B C 1
ATOM 2474 O O . ASP B 1 97 ? -7.555 7.004 19.656 1 98.25 97 ASP B O 1
ATOM 2478 N N . GLU B 1 98 ? -8.047 5.32 18.25 1 98.44 98 GLU B N 1
ATOM 2479 C CA . GLU B 1 98 ? -6.965 5.691 17.344 1 98.44 98 GLU B CA 1
ATOM 2480 C C . GLU B 1 98 ? -7.184 7.082 16.766 1 98.44 98 GLU B C 1
ATOM 2482 O O . GLU B 1 98 ? -6.285 7.922 16.797 1 98.44 98 GLU B O 1
ATOM 2487 N N . ILE B 1 99 ? -8.398 7.328 16.297 1 98.69 99 ILE B N 1
ATOM 2488 C CA . ILE B 1 99 ? -8.711 8.586 15.617 1 98.69 99 ILE B CA 1
ATOM 2489 C C . ILE B 1 99 ? -8.734 9.727 16.625 1 98.69 99 ILE B C 1
ATOM 2491 O O . ILE B 1 99 ? -8.289 10.836 16.328 1 98.69 99 ILE B O 1
ATOM 2495 N N . ALA B 1 100 ? -9.148 9.445 17.828 1 98.5 100 ALA B N 1
ATOM 2496 C CA . ALA B 1 100 ? -9.383 10.492 18.828 1 98.5 100 ALA B CA 1
ATOM 2497 C C . ALA B 1 100 ? -8.117 10.805 19.609 1 98.5 100 ALA B C 1
ATOM 2499 O O . ALA B 1 100 ? -8.055 11.805 20.328 1 98.5 100 ALA B O 1
ATOM 2500 N N . TYR B 1 101 ? -7.137 10 19.453 1 97.88 101 TYR B N 1
ATOM 2501 C CA . TYR B 1 101 ? -5.996 9.977 20.375 1 97.88 101 TYR B CA 1
ATOM 2502 C C . TYR B 1 101 ? -5.418 11.375 20.562 1 97.88 101 TYR B C 1
ATOM 2504 O O . TYR B 1 101 ? -5.359 11.875 21.688 1 97.88 101 TYR B O 1
ATOM 2512 N N . THR B 1 102 ? -5.039 12.039 19.531 1 97.38 102 THR B N 1
ATOM 2513 C CA . THR B 1 102 ? -4.395 13.344 19.609 1 97.38 102 THR B CA 1
ATOM 2514 C C . THR B 1 102 ? -5.418 14.43 19.953 1 97.38 102 THR B C 1
ATOM 2516 O O . THR B 1 102 ? -5.137 15.32 20.75 1 97.38 102 THR B O 1
ATOM 2519 N N . ALA B 1 103 ? -6.59 14.359 19.391 1 98.25 103 ALA B N 1
ATOM 2520 C CA . ALA B 1 103 ? -7.625 15.359 19.625 1 98.25 103 ALA B CA 1
ATOM 2521 C C . ALA B 1 103 ? -8.031 15.406 21.094 1 98.25 103 ALA B C 1
ATOM 2523 O O . ALA B 1 103 ? -8.258 16.484 21.641 1 98.25 103 ALA B O 1
ATOM 2524 N N . VAL B 1 104 ? -8.109 14.234 21.672 1 98.25 104 VAL B N 1
ATOM 2525 C CA . VAL B 1 104 ? -8.484 14.164 23.078 1 98.25 104 VAL B CA 1
ATOM 2526 C C . VAL B 1 104 ? -7.43 14.859 23.938 1 98.25 104 VAL B C 1
ATOM 2528 O O . VAL B 1 104 ? -7.758 15.539 24.906 1 98.25 104 VAL B O 1
ATOM 2531 N N . ARG B 1 105 ? -6.242 14.727 23.578 1 96.81 105 ARG B N 1
ATOM 2532 C CA . ARG B 1 105 ? -5.137 15.305 24.328 1 96.81 105 ARG B CA 1
ATOM 2533 C C . ARG B 1 105 ? -5.09 16.812 24.172 1 96.81 105 ARG B C 1
ATOM 2535 O O . ARG B 1 105 ? -4.703 17.531 25.094 1 96.81 105 ARG B O 1
ATOM 2542 N N . ILE B 1 106 ? -5.477 17.234 23.031 1 97.38 106 ILE B N 1
ATOM 2543 C CA . ILE B 1 106 ? -5.391 18.656 22.734 1 97.38 106 ILE B CA 1
ATOM 2544 C C . ILE B 1 106 ? -6.645 19.375 23.234 1 97.38 106 ILE B C 1
ATOM 2546 O O . ILE B 1 106 ? -6.562 20.453 23.828 1 97.38 106 ILE B O 1
ATOM 2550 N N . TYR B 1 107 ? -7.781 18.734 23.141 1 97.94 107 TYR B N 1
ATOM 2551 C CA . TYR B 1 107 ? -9.023 19.484 23.312 1 97.94 107 TYR B CA 1
ATOM 2552 C C . TYR B 1 107 ? -9.859 18.891 24.438 1 97.94 107 TYR B C 1
ATOM 2554 O O . TYR B 1 107 ? -10.922 19.422 24.781 1 97.94 107 TYR B O 1
ATOM 2562 N N . GLY B 1 108 ? -9.453 17.781 25.047 1 98.12 108 GLY B N 1
ATOM 2563 C CA . GLY B 1 108 ? -10.242 17.078 26.031 1 98.12 108 GLY B CA 1
ATOM 2564 C C . GLY B 1 108 ? -11.07 15.945 25.453 1 98.12 108 GLY B C 1
ATOM 2565 O O . GLY B 1 108 ? -11.25 15.875 24.234 1 98.12 108 GLY B O 1
ATOM 2566 N N . ARG B 1 109 ? -11.547 15.109 26.297 1 98.06 109 ARG B N 1
ATOM 2567 C CA . ARG B 1 109 ? -12.188 13.867 25.875 1 98.06 109 ARG B CA 1
ATOM 2568 C C . ARG B 1 109 ? -13.453 14.148 25.062 1 98.06 109 ARG B C 1
ATOM 2570 O O . ARG B 1 109 ? -13.633 13.617 23.969 1 98.06 109 ARG B O 1
ATOM 2577 N N . GLU B 1 110 ? -14.305 14.977 25.547 1 98.19 110 GLU B N 1
ATOM 2578 C CA . GLU B 1 110 ? -15.586 15.234 24.906 1 98.19 110 GLU B CA 1
ATOM 2579 C C . GLU B 1 110 ? -15.391 15.812 23.5 1 98.19 110 GLU B C 1
ATOM 2581 O O . GLU B 1 110 ? -15.867 15.242 22.516 1 98.19 110 GLU B O 1
ATOM 2586 N N . GLU B 1 111 ? -14.602 16.812 23.406 1 98.38 111 GLU B N 1
ATOM 2587 C CA . GLU B 1 111 ? -14.359 17.453 22.125 1 98.38 111 GLU B CA 1
ATOM 2588 C C . GLU B 1 111 ? -13.539 16.562 21.203 1 98.38 111 GLU B C 1
ATOM 2590 O O . GLU B 1 111 ? -13.797 16.5 19.984 1 98.38 111 GLU B O 1
ATOM 2595 N N . GLY B 1 112 ? -12.594 15.875 21.766 1 98.44 112 GLY B N 1
ATOM 2596 C CA . GLY B 1 112 ? -11.766 14.977 20.984 1 98.44 112 GLY B CA 1
ATOM 2597 C C . GLY B 1 112 ? -12.562 13.859 20.328 1 98.44 112 GLY B C 1
ATOM 2598 O O . GLY B 1 112 ? -12.336 13.523 19.172 1 98.44 112 GLY B O 1
ATOM 2599 N N . LEU B 1 113 ? -13.492 13.336 21.109 1 98.44 113 LEU B N 1
ATOM 2600 C CA . LEU B 1 113 ? -14.336 12.266 20.578 1 98.44 113 LEU B CA 1
ATOM 2601 C C . LEU B 1 113 ? -15.273 12.797 19.5 1 98.44 113 LEU B C 1
ATOM 2603 O O . LEU B 1 113 ? -15.523 12.117 18.5 1 98.44 113 LEU B O 1
ATOM 2607 N N . LYS B 1 114 ? -15.734 13.961 19.719 1 98.5 114 LYS B N 1
ATOM 2608 C CA . LYS B 1 114 ? -16.578 14.602 18.719 1 98.5 114 LYS B CA 1
ATOM 2609 C C . LYS B 1 114 ? -15.844 14.805 17.406 1 98.5 114 LYS B C 1
ATOM 2611 O O . LYS B 1 114 ? -16.359 14.469 16.328 1 98.5 114 LYS B O 1
ATOM 2616 N N . LEU B 1 115 ? -14.656 15.266 17.5 1 98.5 115 LEU B N 1
ATOM 2617 C CA . LEU B 1 115 ? -13.836 15.5 16.328 1 98.5 115 LEU B CA 1
ATOM 2618 C C . LEU B 1 115 ? -13.516 14.195 15.609 1 98.5 115 LEU B C 1
ATOM 2620 O O . LEU B 1 115 ? -13.508 14.141 14.375 1 98.5 115 LEU B O 1
ATOM 2624 N N . ALA B 1 116 ? -13.273 13.195 16.375 1 98.5 116 ALA B N 1
ATOM 2625 C CA . ALA B 1 116 ? -13 11.875 15.812 1 98.5 116 ALA B CA 1
ATOM 2626 C C . ALA B 1 116 ? -14.203 11.367 15.023 1 98.5 116 ALA B C 1
ATOM 2628 O O . ALA B 1 116 ? -14.047 10.828 13.922 1 98.5 116 ALA B O 1
ATOM 2629 N N . GLU B 1 117 ? -15.344 11.547 15.562 1 98.5 117 GLU B N 1
ATOM 2630 C CA . GLU B 1 117 ? -16.562 11.117 14.891 1 98.5 117 GLU B CA 1
ATOM 2631 C C . GLU B 1 117 ? -16.797 11.898 13.602 1 98.5 117 GLU B C 1
ATOM 2633 O O . GLU B 1 117 ? -17.219 11.328 12.594 1 98.5 117 GLU B O 1
ATOM 2638 N N . GLU B 1 118 ? -16.547 13.141 13.641 1 98.62 118 GLU B N 1
ATOM 2639 C CA . GLU B 1 118 ? -16.688 13.984 12.461 1 98.62 118 GLU B CA 1
ATOM 2640 C C . GLU B 1 118 ? -15.742 13.539 11.352 1 98.62 118 GLU B C 1
ATOM 2642 O O . GLU B 1 118 ? -16.141 13.445 10.188 1 98.62 118 GLU B O 1
ATOM 2647 N N . ALA B 1 119 ? -14.492 13.281 11.719 1 98.69 119 ALA B N 1
ATOM 2648 C CA . ALA B 1 119 ? -13.516 12.812 10.734 1 98.69 119 ALA B CA 1
ATOM 2649 C C . ALA B 1 119 ? -13.93 11.469 10.148 1 98.69 119 ALA B C 1
ATOM 2651 O O . ALA B 1 119 ? -13.844 11.258 8.938 1 98.69 119 ALA B O 1
ATOM 2652 N N . ALA B 1 120 ? -14.406 10.594 11.023 1 98.69 120 ALA B N 1
ATOM 2653 C CA . ALA B 1 120 ? -14.852 9.273 10.586 1 98.69 120 ALA B CA 1
ATOM 2654 C C . ALA B 1 120 ? -16.031 9.391 9.609 1 98.69 120 ALA B C 1
ATOM 2656 O O . ALA B 1 120 ? -16.062 8.695 8.594 1 98.69 120 ALA B O 1
ATOM 2657 N N . LYS B 1 121 ? -16.922 10.258 9.93 1 98.5 121 LYS B N 1
ATOM 2658 C CA . LYS B 1 121 ? -18.078 10.477 9.07 1 98.5 121 LYS B CA 1
ATOM 2659 C C . LYS B 1 121 ? -17.656 11.039 7.715 1 98.5 121 LYS B C 1
ATOM 2661 O O . LYS B 1 121 ? -18.156 10.594 6.672 1 98.5 121 LYS B O 1
ATOM 2666 N N . ALA B 1 122 ? -16.812 11.961 7.73 1 98.44 122 ALA B N 1
ATOM 2667 C CA . ALA B 1 122 ? -16.344 12.602 6.5 1 98.44 122 ALA B CA 1
ATOM 2668 C C . ALA B 1 122 ? -15.664 11.594 5.578 1 98.44 122 ALA B C 1
ATOM 2670 O O . ALA B 1 122 ? -15.734 11.719 4.352 1 98.44 122 ALA B O 1
ATOM 2671 N N . LEU B 1 123 ? -15.031 10.586 6.176 1 98.5 123 LEU B N 1
ATOM 2672 C CA . LEU B 1 123 ? -14.289 9.602 5.398 1 98.5 123 LEU B CA 1
ATOM 2673 C C . LEU B 1 123 ? -15.109 8.328 5.211 1 98.5 123 LEU B C 1
ATOM 2675 O O . LEU B 1 123 ? -14.625 7.352 4.641 1 98.5 123 LEU B O 1
ATOM 2679 N N . GLY B 1 124 ? -16.281 8.297 5.707 1 97.38 124 GLY B N 1
ATOM 2680 C CA . GLY B 1 124 ? -17.203 7.188 5.5 1 97.38 124 GLY B CA 1
ATOM 2681 C C . GLY B 1 124 ? -16.828 5.941 6.277 1 97.38 124 GLY B C 1
ATOM 2682 O O . GLY B 1 124 ? -17.031 4.824 5.805 1 97.38 124 GLY B O 1
ATOM 2683 N N . ILE B 1 125 ? -16.219 6.121 7.508 1 97.81 125 ILE B N 1
ATOM 2684 C CA . ILE B 1 125 ? -15.75 4.941 8.227 1 97.81 125 ILE B CA 1
ATOM 2685 C C . ILE B 1 125 ? -16.344 4.926 9.633 1 97.81 125 ILE B C 1
ATOM 2687 O O . ILE B 1 125 ? -15.742 4.371 10.555 1 97.81 125 ILE B O 1
ATOM 2691 N N . GLU B 1 126 ? -17.484 5.586 9.828 1 97.62 126 GLU B N 1
ATOM 2692 C CA . GLU B 1 126 ? -18.156 5.621 11.125 1 97.62 126 GLU B CA 1
ATOM 2693 C C . GLU B 1 126 ? -18.484 4.215 11.609 1 97.62 126 GLU B C 1
ATOM 2695 O O . GLU B 1 126 ? -18.484 3.949 12.812 1 97.62 126 GLU B O 1
ATOM 2700 N N . GLY B 1 127 ? -18.75 3.32 10.758 1 96.5 127 GLY B N 1
ATOM 2701 C CA . GLY B 1 127 ? -19.125 1.955 11.109 1 96.5 127 GLY B CA 1
ATOM 2702 C C . GLY B 1 127 ? -17.953 1.139 11.625 1 96.5 127 GLY B C 1
ATOM 2703 O O . GLY B 1 127 ? -18.141 0.04 12.148 1 96.5 127 GLY B O 1
ATOM 2704 N N . LEU B 1 128 ? -16.75 1.65 11.594 1 97.31 128 LEU B N 1
ATOM 2705 C CA . LEU B 1 128 ? -15.555 0.911 11.969 1 97.31 128 LEU B CA 1
ATOM 2706 C C . LEU B 1 128 ? -15.086 1.311 13.367 1 97.31 128 LEU B C 1
ATOM 2708 O O . LEU B 1 128 ? -14.156 0.708 13.914 1 97.31 128 LEU B O 1
ATOM 2712 N N . LEU B 1 129 ? -15.719 2.234 14 1 98.19 129 LEU B N 1
ATOM 2713 C CA . LEU B 1 129 ? -15.195 2.932 15.172 1 98.19 129 LEU B CA 1
ATOM 2714 C C . LEU B 1 129 ? -14.961 1.96 16.328 1 98.19 129 LEU B C 1
ATOM 2716 O O . LEU B 1 129 ? -14.023 2.131 17.109 1 98.19 129 LEU B O 1
ATOM 2720 N N . ASP B 1 130 ? -15.703 0.942 16.422 1 97.38 130 ASP B N 1
ATOM 2721 C CA . ASP B 1 130 ? -15.602 0.05 17.562 1 97.38 130 ASP B CA 1
ATOM 2722 C C . ASP B 1 130 ? -14.734 -1.164 17.25 1 97.38 130 ASP B C 1
ATOM 2724 O O . ASP B 1 130 ? -14.508 -2.02 18.109 1 97.38 130 ASP B O 1
ATOM 2728 N N . ARG B 1 131 ? -14.195 -1.258 16.094 1 96.5 131 ARG B N 1
ATOM 2729 C CA . ARG B 1 131 ? -13.375 -2.387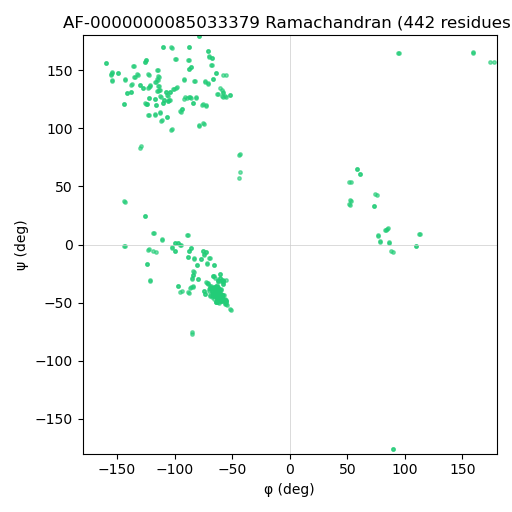 15.664 1 96.5 131 ARG B CA 1
ATOM 2730 C C . ARG B 1 131 ? -11.906 -2.164 16.047 1 96.5 131 ARG B C 1
ATOM 2732 O O . ARG B 1 131 ? -11.453 -1.023 16.141 1 96.5 131 ARG B O 1
ATOM 2739 N N . PRO B 1 132 ? -11.234 -3.285 16.266 1 96.38 132 PRO B N 1
ATOM 2740 C CA . PRO B 1 132 ? -9.781 -3.139 16.391 1 96.38 132 PRO B CA 1
ATOM 2741 C C . PRO B 1 132 ? -9.102 -2.877 15.039 1 96.38 132 PRO B C 1
ATOM 2743 O O . PRO B 1 132 ? -9.469 -3.486 14.031 1 96.38 132 PRO B O 1
ATOM 2746 N N . PRO B 1 133 ? -8.117 -2.014 14.977 1 96.38 133 PRO B N 1
ATOM 2747 C CA . PRO B 1 133 ? -7.465 -1.659 13.719 1 96.38 133 PRO B CA 1
ATOM 2748 C C . PRO B 1 133 ? -6.867 -2.869 13 1 96.38 133 PRO B C 1
ATOM 2750 O O . PRO B 1 133 ? -6.879 -2.93 11.766 1 96.38 133 PRO B O 1
ATOM 2753 N N . TYR B 1 134 ? -6.371 -3.865 13.727 1 91.31 134 TYR B N 1
ATOM 2754 C CA . TYR B 1 134 ? -5.676 -4.992 13.117 1 91.31 134 TYR B CA 1
ATOM 2755 C C . TYR B 1 134 ? -6.645 -5.871 12.336 1 91.31 134 TYR B C 1
ATOM 2757 O O . TYR B 1 134 ? -6.223 -6.723 11.547 1 91.31 134 TYR B O 1
ATOM 2765 N N . LYS B 1 135 ? -7.957 -5.684 12.484 1 91.12 135 LYS B N 1
ATOM 2766 C CA . LYS B 1 135 ? -8.969 -6.469 11.781 1 91.12 135 LYS B CA 1
ATOM 2767 C C . LYS B 1 135 ? -9.43 -5.766 10.508 1 91.12 135 LYS B C 1
ATOM 2769 O O . LYS B 1 135 ? -10.25 -6.297 9.758 1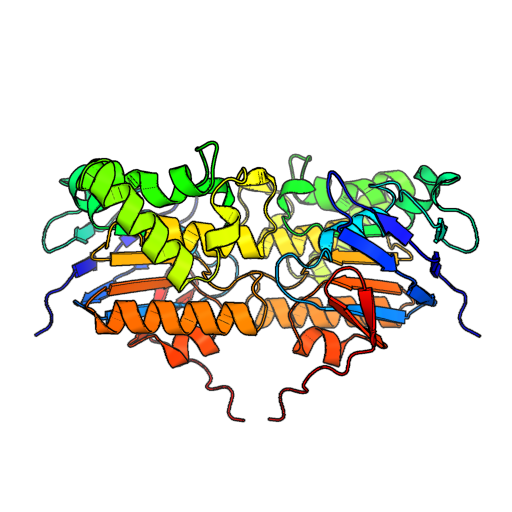 91.12 135 LYS B O 1
ATOM 2774 N N . LEU B 1 136 ? -8.891 -4.637 10.266 1 94.62 136 LEU B N 1
ATOM 2775 C CA . LEU B 1 136 ? -9.312 -3.83 9.125 1 94.62 136 LEU B CA 1
ATOM 2776 C C . LEU B 1 136 ? -8.562 -4.242 7.863 1 94.62 136 LEU B C 1
ATOM 2778 O O . LEU B 1 136 ? -7.438 -4.75 7.945 1 94.62 136 LEU B O 1
ATOM 2782 N N . SER B 1 137 ? -9.211 -4.02 6.738 1 92.38 137 SER B N 1
ATOM 2783 C CA . SER B 1 137 ? -8.516 -4.172 5.461 1 92.38 137 SER B CA 1
ATOM 2784 C C . SER B 1 137 ? -7.5 -3.057 5.25 1 92.38 137 SER B C 1
ATOM 2786 O O . SER B 1 137 ? -7.516 -2.051 5.961 1 92.38 137 SER B O 1
ATOM 2788 N N . GLY B 1 138 ? -6.641 -3.213 4.297 1 93.25 138 GLY B N 1
ATOM 2789 C CA . GLY B 1 138 ? -5.66 -2.189 3.975 1 93.25 138 GLY B CA 1
ATOM 2790 C C . GLY B 1 138 ? -6.281 -0.843 3.662 1 93.25 138 GLY B C 1
ATOM 2791 O O . GLY B 1 138 ? -5.836 0.187 4.176 1 93.25 138 GLY B O 1
ATOM 2792 N N . GLY B 1 139 ? -7.297 -0.87 2.805 1 95.06 139 GLY B N 1
ATOM 2793 C CA . GLY B 1 139 ? -8.008 0.357 2.473 1 95.06 139 GLY B CA 1
ATOM 2794 C C . GLY B 1 139 ? -8.672 1.006 3.672 1 95.06 139 GLY B C 1
ATOM 2795 O O . GLY B 1 139 ? -8.648 2.23 3.812 1 95.06 139 GLY B O 1
ATOM 2796 N N . GLN B 1 140 ? -9.25 0.198 4.512 1 96.06 140 GLN B N 1
ATOM 2797 C CA . GLN B 1 140 ? -9.852 0.714 5.73 1 96.06 140 GLN B CA 1
ATOM 2798 C C . GLN B 1 140 ? -8.805 1.335 6.648 1 96.06 140 GLN B C 1
ATOM 2800 O O . GLN B 1 140 ? -9.016 2.42 7.195 1 96.06 140 GLN B O 1
ATOM 2805 N N . LYS B 1 141 ? -7.707 0.658 6.758 1 97.31 141 LYS B N 1
ATOM 2806 C CA . LYS B 1 141 ? -6.613 1.185 7.57 1 97.31 141 LYS B CA 1
ATOM 2807 C C . LYS B 1 141 ? -6.137 2.535 7.039 1 97.31 141 LYS B C 1
ATOM 2809 O O . LYS B 1 141 ? -5.812 3.434 7.82 1 97.31 141 LYS B O 1
ATOM 2814 N N . ARG B 1 142 ? -6.105 2.641 5.777 1 97.38 142 ARG B N 1
ATOM 2815 C CA . ARG B 1 142 ? -5.68 3.891 5.156 1 97.38 142 ARG B CA 1
ATOM 2816 C C . ARG B 1 142 ? -6.629 5.027 5.516 1 97.38 142 ARG B C 1
ATOM 2818 O O . ARG B 1 142 ? -6.191 6.113 5.898 1 97.38 142 ARG B O 1
ATOM 2825 N N . LEU B 1 143 ? -7.887 4.758 5.406 1 98.25 143 LEU B N 1
ATOM 2826 C CA . LEU B 1 143 ? -8.883 5.762 5.754 1 98.25 143 LEU B CA 1
ATOM 2827 C C . LEU B 1 143 ? -8.797 6.125 7.234 1 98.25 143 LEU B C 1
ATOM 2829 O O . LEU B 1 143 ? -8.883 7.301 7.598 1 98.25 143 LEU B O 1
ATOM 2833 N N . VAL B 1 144 ? -8.602 5.156 8.047 1 98.56 144 VAL B N 1
ATOM 2834 C CA . VAL B 1 144 ? -8.484 5.371 9.484 1 98.56 144 VAL B CA 1
ATOM 2835 C C . VAL B 1 144 ? -7.234 6.195 9.781 1 98.56 144 VAL B C 1
ATOM 2837 O O . VAL B 1 144 ? -7.262 7.094 10.625 1 98.56 144 VAL B O 1
ATOM 2840 N N . SER B 1 145 ? -6.137 5.887 9.102 1 98.5 145 SER B N 1
ATOM 2841 C CA . SER B 1 145 ? -4.902 6.637 9.312 1 98.5 145 SER B CA 1
ATOM 2842 C C . SER B 1 145 ? -5.082 8.109 8.969 1 98.5 145 SER B C 1
ATOM 2844 O O . SER B 1 145 ? -4.562 8.984 9.656 1 98.5 145 SER B O 1
ATOM 2846 N N . LEU B 1 146 ? -5.816 8.367 7.934 1 98.69 146 LEU B N 1
ATOM 2847 C CA . LEU B 1 146 ? -6.09 9.742 7.531 1 98.69 146 LEU B CA 1
ATOM 2848 C C . LEU B 1 146 ? -6.957 10.445 8.57 1 98.69 146 LEU B C 1
ATOM 2850 O O . LEU B 1 146 ? -6.691 11.594 8.922 1 98.69 146 LEU B O 1
ATOM 2854 N N . ALA B 1 147 ? -7.949 9.75 9.031 1 98.81 147 ALA B N 1
ATOM 2855 C CA . ALA B 1 147 ? -8.805 10.305 10.078 1 98.81 147 ALA B CA 1
ATOM 2856 C C . ALA B 1 147 ? -7.996 10.648 11.32 1 98.81 147 ALA B C 1
ATOM 2858 O O . ALA B 1 147 ? -8.133 11.742 11.883 1 98.81 147 ALA B O 1
ATOM 2859 N N . ALA B 1 148 ? -7.18 9.773 11.703 1 98.62 148 ALA B N 1
ATOM 2860 C CA . ALA B 1 148 ? -6.367 9.953 12.906 1 98.62 148 ALA B CA 1
ATOM 2861 C C . ALA B 1 148 ? -5.41 11.133 12.742 1 98.62 148 ALA B C 1
ATOM 2863 O O . ALA B 1 148 ? -5.164 11.875 13.695 1 98.62 148 ALA B O 1
ATOM 2864 N N . ALA B 1 149 ? -4.938 11.281 11.539 1 98.56 149 ALA B N 1
ATOM 2865 C CA . ALA B 1 149 ? -3.959 12.336 11.266 1 98.56 149 ALA B CA 1
ATOM 2866 C C . ALA B 1 149 ? -4.633 13.703 11.18 1 98.56 149 ALA B C 1
ATOM 2868 O O . ALA B 1 149 ? -3.963 14.734 11.219 1 98.56 149 ALA B O 1
ATOM 2869 N N . THR B 1 150 ? -5.957 13.734 11.102 1 98.69 150 THR B N 1
ATOM 2870 C CA . THR B 1 150 ? -6.586 15.008 10.766 1 98.69 150 THR B CA 1
ATOM 2871 C C . THR B 1 150 ? -7.59 15.414 11.836 1 98.69 150 THR B C 1
ATOM 2873 O O . THR B 1 150 ? -8.016 16.578 11.883 1 98.69 150 THR B O 1
ATOM 2876 N N . ALA B 1 151 ? -7.98 14.5 12.648 1 98.5 151 ALA B N 1
ATOM 2877 C CA . ALA B 1 151 ? -9.086 14.727 13.578 1 98.5 151 ALA B CA 1
ATOM 2878 C C . ALA B 1 151 ? -8.797 15.914 14.492 1 98.5 151 ALA B C 1
ATOM 2880 O O . ALA B 1 151 ? -9.719 16.625 14.898 1 98.5 151 ALA B O 1
ATOM 2881 N N . HIS B 1 152 ? -7.535 16.125 14.789 1 98.25 152 HIS B N 1
ATOM 2882 C CA . HIS B 1 152 ? -7.184 17.172 15.742 1 98.25 152 HIS B CA 1
ATOM 2883 C C . HIS B 1 152 ? -6.984 18.516 15.031 1 98.25 152 HIS B C 1
ATOM 2885 O O . HIS B 1 152 ? -6.461 19.453 15.617 1 98.25 152 HIS B O 1
ATOM 2891 N N . ARG B 1 153 ? -7.316 18.547 13.758 1 97.81 153 ARG B N 1
ATOM 2892 C CA . ARG B 1 153 ? -7.312 19.781 12.969 1 97.81 153 ARG B CA 1
ATOM 2893 C C . ARG B 1 153 ? -5.914 20.391 12.914 1 97.81 153 ARG B C 1
ATOM 2895 O O . ARG B 1 153 ? -5.719 21.547 13.289 1 97.81 153 ARG B O 1
ATOM 2902 N N . PRO B 1 154 ? -4.988 19.719 12.406 1 98.5 154 PRO B N 1
ATOM 2903 C CA . PRO B 1 154 ? -3.609 20.203 12.305 1 98.5 154 PRO B CA 1
ATOM 2904 C C . PRO B 1 154 ? -3.457 21.328 11.297 1 98.5 154 PRO B C 1
ATOM 2906 O O . PRO B 1 154 ? -4.328 21.531 10.445 1 98.5 154 PRO B O 1
ATOM 2909 N N . ARG B 1 155 ? -2.354 22.047 11.43 1 97.88 155 ARG B N 1
ATOM 2910 C CA . ARG B 1 155 ? -2.006 23.109 10.492 1 97.88 155 ARG B CA 1
ATOM 2911 C C . ARG B 1 155 ? -1.289 22.547 9.273 1 97.88 155 ARG B C 1
ATOM 2913 O O . ARG B 1 155 ? -1.354 23.125 8.188 1 97.88 155 ARG B O 1
ATOM 2920 N N . LEU B 1 156 ? -0.643 21.422 9.477 1 98.81 156 LEU B N 1
ATOM 2921 C CA . LEU B 1 156 ? 0.176 20.812 8.43 1 98.81 156 LEU B CA 1
ATOM 2922 C C . LEU B 1 156 ? -0.028 19.297 8.383 1 98.81 156 LEU B C 1
ATOM 2924 O O . LEU B 1 156 ? -0.01 18.641 9.422 1 98.81 156 LEU B O 1
ATOM 2928 N N . LEU B 1 157 ? -0.248 18.828 7.195 1 98.88 157 LEU B N 1
ATOM 2929 C CA . LEU B 1 157 ? -0.321 17.391 6.965 1 98.88 157 LEU B CA 1
ATOM 2930 C C . LEU B 1 157 ? 0.916 16.891 6.223 1 98.88 157 LEU B C 1
ATOM 2932 O O . LEU B 1 157 ? 1.381 17.547 5.281 1 98.88 157 LEU B O 1
ATOM 2936 N N . LEU B 1 158 ? 1.542 15.836 6.691 1 98.88 158 LEU B N 1
ATOM 2937 C CA . LEU B 1 158 ? 2.578 15.078 6 1 98.88 158 LEU B CA 1
ATOM 2938 C C . LEU B 1 158 ? 2.074 13.688 5.629 1 98.88 158 LEU B C 1
ATOM 2940 O O . LEU B 1 158 ? 1.921 12.828 6.496 1 98.88 158 LEU B O 1
ATOM 2944 N N . LEU B 1 159 ? 1.82 13.5 4.371 1 98.75 159 LEU B N 1
ATOM 2945 C CA . LEU B 1 159 ? 1.107 12.305 3.93 1 98.75 159 LEU B CA 1
ATOM 2946 C C . LEU B 1 159 ? 1.993 11.445 3.035 1 98.75 159 LEU B C 1
ATOM 2948 O O . LEU B 1 159 ? 2.477 11.914 1.999 1 98.75 159 LEU B O 1
ATOM 2952 N N . ASP B 1 160 ? 2.219 10.297 3.412 1 98 160 ASP B N 1
ATOM 2953 C CA . ASP B 1 160 ? 2.99 9.344 2.619 1 98 160 ASP B CA 1
ATOM 2954 C C . ASP B 1 160 ? 2.074 8.336 1.928 1 98 160 ASP B C 1
ATOM 2956 O O . ASP B 1 160 ? 1.635 7.363 2.545 1 98 160 ASP B O 1
ATOM 2960 N N . GLU B 1 161 ? 1.786 8.57 0.656 1 96.69 161 GLU B N 1
ATOM 2961 C CA . GLU B 1 161 ? 0.962 7.723 -0.203 1 96.69 161 GLU B CA 1
ATOM 2962 C C . GLU B 1 161 ? -0.441 7.555 0.373 1 96.69 161 GLU B C 1
ATOM 2964 O O . GLU B 1 161 ? -0.901 6.43 0.582 1 96.69 161 GLU B O 1
ATOM 2969 N N . PRO B 1 162 ? -1.175 8.633 0.441 1 97.38 162 PRO B N 1
ATOM 2970 C CA . PRO B 1 162 ? -2.436 8.625 1.187 1 97.38 162 PRO B CA 1
ATOM 2971 C C . PRO B 1 162 ? -3.557 7.906 0.441 1 97.38 162 PRO B C 1
ATOM 2973 O O . PRO B 1 162 ? -4.621 7.652 1.013 1 97.38 162 PRO B O 1
ATOM 2976 N N . THR B 1 163 ? -3.338 7.48 -0.792 1 95.38 163 THR B N 1
ATOM 2977 C CA . THR B 1 163 ? -4.445 6.93 -1.564 1 95.38 163 THR B CA 1
ATOM 2978 C C . THR B 1 163 ? -4.176 5.473 -1.93 1 95.38 163 THR B C 1
ATOM 2980 O O . THR B 1 163 ? -4.895 4.887 -2.744 1 95.38 163 THR B O 1
ATOM 2983 N N . THR B 1 164 ? -3.158 4.918 -1.355 1 92.94 164 THR B N 1
ATOM 2984 C CA . THR B 1 164 ? -2.852 3.516 -1.624 1 92.94 164 THR B CA 1
ATOM 2985 C C . THR B 1 164 ? -3.947 2.607 -1.073 1 92.94 164 THR B C 1
ATOM 2987 O O . THR B 1 164 ? -4.605 2.947 -0.089 1 92.94 164 THR B O 1
ATOM 2990 N N . TYR B 1 165 ? -4.293 1.488 -1.808 1 92.19 165 TYR B N 1
ATOM 2991 C CA . TYR B 1 165 ? -5.207 0.417 -1.429 1 92.19 165 TYR B CA 1
ATOM 2992 C C . TYR B 1 165 ? -6.656 0.852 -1.604 1 92.19 165 TYR B C 1
ATOM 2994 O O . TYR B 1 165 ? -7.578 0.08 -1.333 1 92.19 165 TYR B O 1
ATOM 3002 N N . LEU B 1 166 ? -6.848 2.08 -2.098 1 94.69 166 LEU B N 1
ATOM 3003 C CA . LEU B 1 166 ? -8.227 2.566 -2.16 1 94.69 166 LEU B CA 1
ATOM 3004 C C . LEU B 1 166 ? -8.852 2.238 -3.508 1 94.69 166 LEU B C 1
ATOM 3006 O O . LEU B 1 166 ? -8.195 2.326 -4.547 1 94.69 166 LEU B O 1
ATOM 3010 N N . ASP B 1 167 ? -10.133 1.902 -3.373 1 93.5 167 ASP B N 1
ATOM 3011 C CA . ASP B 1 167 ? -10.891 1.787 -4.613 1 93.5 167 ASP B CA 1
ATOM 3012 C C . ASP B 1 167 ? -11.305 3.162 -5.133 1 93.5 167 ASP B C 1
ATOM 3014 O O . ASP B 1 167 ? -10.984 4.184 -4.523 1 93.5 167 ASP B O 1
ATOM 3018 N N . GLU B 1 168 ? -11.969 3.182 -6.223 1 92.38 168 GLU B N 1
ATOM 3019 C CA . GLU B 1 168 ? -12.297 4.438 -6.887 1 92.38 168 GLU B CA 1
ATOM 3020 C C . GLU B 1 168 ? -13.164 5.324 -5.996 1 92.38 168 GLU B C 1
ATOM 3022 O O . GLU B 1 168 ? -12.914 6.523 -5.871 1 92.38 168 GLU B O 1
ATOM 3027 N N . ASP B 1 169 ? -14.141 4.746 -5.391 1 94.62 169 ASP B N 1
ATOM 3028 C CA . ASP B 1 169 ? -15.039 5.516 -4.535 1 94.62 169 ASP B CA 1
ATOM 3029 C C . ASP B 1 169 ? -14.297 6.098 -3.336 1 94.62 169 ASP B C 1
ATOM 3031 O O . ASP B 1 169 ? -14.406 7.289 -3.049 1 94.62 169 ASP B O 1
ATOM 3035 N N . ALA B 1 170 ? -13.562 5.305 -2.646 1 96.06 170 ALA B N 1
ATOM 3036 C CA . ALA B 1 170 ? -12.789 5.758 -1.496 1 96.06 170 ALA B CA 1
ATOM 3037 C C . ALA B 1 170 ? -11.758 6.805 -1.909 1 96.06 170 ALA B C 1
ATOM 3039 O O . ALA B 1 170 ? -11.492 7.754 -1.169 1 96.06 170 ALA B O 1
ATOM 3040 N N . TYR B 1 171 ? -11.188 6.578 -3.057 1 96.12 171 TYR B N 1
ATOM 3041 C CA . TYR B 1 171 ? -10.258 7.555 -3.607 1 96.12 171 TYR B CA 1
ATOM 3042 C C . TYR B 1 171 ? -10.906 8.93 -3.715 1 96.12 171 TYR B C 1
ATOM 3044 O O . TYR B 1 171 ? -10.359 9.922 -3.244 1 96.12 171 TYR B O 1
ATOM 3052 N N . GLU B 1 172 ? -12.055 8.93 -4.273 1 97.31 172 GLU B N 1
ATOM 3053 C CA . GLU B 1 172 ? -12.758 10.195 -4.449 1 97.31 172 GLU B CA 1
ATOM 3054 C C . GLU B 1 172 ? -13.117 10.82 -3.104 1 97.31 172 GLU B C 1
ATOM 3056 O O . GLU B 1 172 ? -13.031 12.039 -2.934 1 97.31 172 GLU B O 1
ATOM 3061 N N . VAL B 1 173 ? -13.477 10.039 -2.205 1 97.94 173 VAL B N 1
ATOM 3062 C CA . VAL B 1 173 ? -13.789 10.508 -0.86 1 97.94 173 VAL B CA 1
ATOM 3063 C C . VAL B 1 173 ? -12.562 11.18 -0.247 1 97.94 173 VAL B C 1
ATOM 3065 O O . VAL B 1 173 ? -12.648 12.281 0.295 1 97.94 173 VAL B O 1
ATOM 3068 N N . VAL B 1 174 ? -11.469 10.578 -0.393 1 98.44 174 VAL B N 1
ATOM 3069 C CA . VAL B 1 174 ? -10.234 11.086 0.197 1 98.44 174 VAL B CA 1
ATOM 3070 C C . VAL B 1 174 ? -9.812 12.375 -0.506 1 98.44 174 VAL B C 1
ATOM 3072 O O . VAL B 1 174 ? -9.438 13.352 0.148 1 98.44 174 VAL B O 1
ATOM 3075 N N . VAL B 1 175 ? -9.891 12.398 -1.805 1 98.44 175 VAL B N 1
ATOM 3076 C CA . VAL B 1 175 ? -9.508 13.586 -2.566 1 98.44 175 VAL B CA 1
ATOM 3077 C C . VAL B 1 175 ? -10.391 14.766 -2.16 1 98.44 175 VAL B C 1
ATOM 3079 O O . VAL B 1 175 ? -9.883 15.859 -1.898 1 98.44 175 VAL B O 1
ATOM 3082 N N . ASN B 1 176 ? -11.641 14.523 -2.043 1 98.56 176 ASN B N 1
ATOM 3083 C CA . ASN B 1 176 ? -12.562 15.578 -1.642 1 98.56 176 ASN B CA 1
ATOM 3084 C C . ASN B 1 176 ? -12.312 16.031 -0.208 1 98.56 176 ASN B C 1
ATOM 3086 O O . ASN B 1 176 ? -12.383 17.219 0.092 1 98.56 176 ASN B O 1
ATOM 3090 N N . TYR B 1 177 ? -12.07 15.07 0.573 1 98.69 177 TYR B N 1
ATOM 3091 C CA . TYR B 1 177 ? -11.781 15.359 1.974 1 98.69 177 TYR B CA 1
ATOM 3092 C C . TYR B 1 177 ? -10.555 16.25 2.107 1 98.69 177 TYR B C 1
ATOM 3094 O O . TYR B 1 177 ? -10.586 17.25 2.809 1 98.69 177 TYR B O 1
ATOM 3102 N N . LEU B 1 178 ? -9.477 15.898 1.421 1 98.75 178 LEU B N 1
ATOM 3103 C CA . LEU B 1 178 ? -8.242 16.672 1.452 1 98.75 178 LEU B CA 1
ATOM 3104 C C . LEU B 1 178 ? -8.445 18.047 0.827 1 98.75 178 LEU B C 1
ATOM 3106 O O . LEU B 1 178 ? -7.891 19.047 1.303 1 98.75 178 LEU B O 1
ATOM 3110 N N . ALA B 1 179 ? -9.25 18.094 -0.197 1 98.69 179 ALA B N 1
ATOM 3111 C CA . ALA B 1 179 ? -9.562 19.375 -0.823 1 98.69 179 ALA B CA 1
ATOM 3112 C C . ALA B 1 179 ? -10.281 20.312 0.156 1 98.69 179 ALA B C 1
ATOM 3114 O O . ALA B 1 179 ? -10 21.5 0.2 1 98.69 179 ALA B O 1
ATOM 3115 N N . LYS B 1 180 ? -11.172 19.75 0.888 1 98.44 180 LYS B N 1
ATOM 3116 C CA . LYS B 1 180 ? -11.891 20.531 1.884 1 98.44 180 LYS B CA 1
ATOM 3117 C C . LYS B 1 180 ? -10.953 21.047 2.971 1 98.44 180 LYS B C 1
ATOM 3119 O O . LYS B 1 180 ? -11.062 22.203 3.398 1 98.44 180 LYS B O 1
ATOM 3124 N N . LEU B 1 181 ? -10.117 20.234 3.434 1 98.5 181 LEU B N 1
ATOM 3125 C CA . LEU B 1 181 ? -9.133 20.656 4.422 1 98.5 181 LEU B CA 1
ATOM 3126 C C . LEU B 1 181 ? -8.266 21.781 3.881 1 98.5 181 LEU B C 1
ATOM 3128 O O . LEU B 1 181 ? -8 22.75 4.586 1 98.5 181 LEU B O 1
ATOM 3132 N N . LYS B 1 182 ? -7.875 21.609 2.672 1 98.31 182 LYS B N 1
ATOM 3133 C CA . LYS B 1 182 ? -7.082 22.625 2.004 1 98.31 182 LYS B CA 1
ATOM 3134 C C . LYS B 1 182 ? -7.84 23.953 1.945 1 98.31 182 LYS B C 1
ATOM 3136 O O . LYS B 1 182 ? -7.297 25 2.295 1 98.31 182 LYS B O 1
ATOM 3141 N N . ALA B 1 183 ? -9.031 23.859 1.532 1 97.62 183 ALA B N 1
ATOM 3142 C CA . ALA B 1 183 ? -9.867 25.047 1.444 1 97.62 183 ALA B CA 1
ATOM 3143 C C . ALA B 1 183 ? -10.039 25.703 2.812 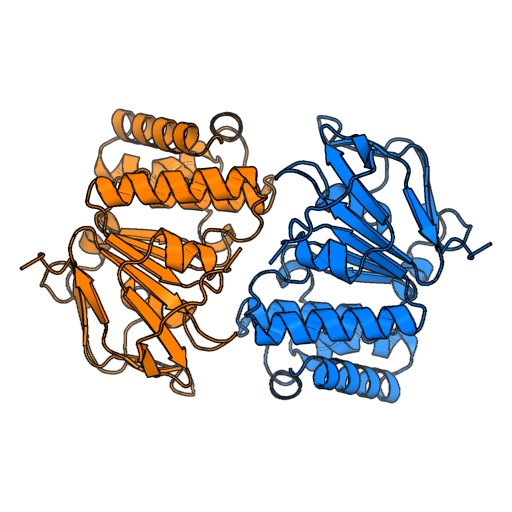1 97.62 183 ALA B C 1
ATOM 3145 O O . ALA B 1 183 ? -10.219 26.922 2.906 1 97.62 183 ALA B O 1
ATOM 3146 N N . GLY B 1 184 ? -9.891 24.859 3.762 1 97.25 184 GLY B N 1
ATOM 3147 C CA . GLY B 1 184 ? -10.008 25.359 5.121 1 97.25 184 GLY B CA 1
ATOM 3148 C C . GLY B 1 184 ? -8.711 25.922 5.664 1 97.25 184 GLY B C 1
ATOM 3149 O O . GLY B 1 184 ? -8.656 26.406 6.801 1 97.25 184 GLY B O 1
ATOM 3150 N N . GLY B 1 185 ? -7.664 25.844 4.918 1 97.38 185 GLY B N 1
ATOM 3151 C CA . GLY B 1 185 ? -6.43 26.5 5.305 1 97.38 185 GLY B CA 1
ATOM 3152 C C . GLY B 1 185 ? -5.336 25.531 5.711 1 97.38 185 GLY B C 1
ATOM 3153 O O . GLY B 1 185 ? -4.227 25.953 6.062 1 97.38 185 GLY B O 1
ATOM 3154 N N . VAL B 1 186 ? -5.602 24.281 5.703 1 98.31 186 VAL B N 1
ATOM 3155 C CA . VAL B 1 186 ? -4.598 23.297 6.062 1 98.31 186 VAL B CA 1
ATOM 3156 C C . VAL B 1 186 ? -3.535 23.203 4.969 1 98.31 186 VAL B C 1
ATOM 3158 O O . VAL B 1 186 ? -3.852 23.281 3.779 1 98.31 186 VAL B O 1
ATOM 3161 N N . SER B 1 187 ? -2.277 23.109 5.359 1 98.75 187 SER B N 1
ATOM 3162 C CA . SER B 1 187 ? -1.17 22.891 4.434 1 98.75 187 SER B CA 1
ATOM 3163 C C . SER B 1 187 ? -0.762 21.422 4.402 1 98.75 187 SER B C 1
ATOM 3165 O O . SER B 1 187 ? -1.086 20.656 5.316 1 98.75 187 SER B O 1
ATOM 3167 N N . ALA B 1 188 ? -0.059 21.031 3.305 1 98.88 188 ALA B N 1
ATOM 3168 C CA . ALA B 1 188 ? 0.318 19.625 3.264 1 98.88 188 ALA B CA 1
ATOM 3169 C C . ALA B 1 188 ? 1.554 19.406 2.393 1 98.88 188 ALA B C 1
ATOM 3171 O O . ALA B 1 188 ? 1.811 20.188 1.469 1 98.88 188 ALA B O 1
ATOM 3172 N N . VAL B 1 189 ? 2.352 18.469 2.76 1 98.88 189 VAL B N 1
ATOM 3173 C CA . VAL B 1 189 ? 3.314 17.812 1.885 1 98.88 189 VAL B CA 1
ATOM 3174 C C . VAL B 1 189 ? 2.871 16.375 1.624 1 98.88 189 VAL B C 1
ATOM 3176 O O . VAL B 1 189 ? 2.689 15.586 2.561 1 98.88 189 VAL B O 1
ATOM 3179 N N . ILE B 1 190 ? 2.689 16.047 0.361 1 98.75 190 ILE B N 1
ATOM 3180 C CA . ILE B 1 190 ? 2.197 14.727 -0.013 1 98.75 190 ILE B CA 1
ATOM 3181 C C . ILE B 1 190 ? 3.252 14 -0.843 1 98.75 190 ILE B C 1
ATOM 3183 O O . ILE B 1 190 ? 3.596 14.438 -1.944 1 98.75 190 ILE B O 1
ATOM 3187 N N . ALA B 1 191 ? 3.816 12.969 -0.295 1 98.12 191 ALA B N 1
ATOM 3188 C CA . ALA B 1 191 ? 4.645 12.062 -1.087 1 98.12 191 ALA B CA 1
ATOM 3189 C C . ALA B 1 191 ? 3.787 11.031 -1.807 1 98.12 191 ALA B C 1
ATOM 3191 O O . ALA B 1 191 ? 3.021 10.297 -1.173 1 98.12 191 ALA B O 1
ATOM 3192 N N . THR B 1 192 ? 3.887 10.984 -3.166 1 96.31 192 THR B N 1
ATOM 3193 C CA . THR B 1 192 ? 2.986 10.086 -3.887 1 96.31 192 THR B CA 1
ATOM 3194 C C . THR B 1 192 ? 3.533 9.773 -5.277 1 96.31 192 THR B C 1
ATOM 3196 O O . THR B 1 192 ? 4.309 10.555 -5.832 1 96.31 192 THR B O 1
ATOM 3199 N N . HIS B 1 193 ? 3.104 8.703 -5.762 1 92.44 193 HIS B N 1
ATOM 3200 C CA . HIS B 1 193 ? 3.301 8.359 -7.164 1 92.44 193 HIS B CA 1
ATOM 3201 C C . HIS B 1 193 ? 2.051 8.656 -7.988 1 92.44 193 HIS B C 1
ATOM 3203 O O . HIS B 1 193 ? 2.061 8.516 -9.211 1 92.44 193 HIS B O 1
ATOM 3209 N N . ASP B 1 194 ? 1.017 9.031 -7.348 1 91.31 194 ASP B N 1
ATOM 3210 C CA . ASP B 1 194 ? -0.283 9.273 -7.965 1 91.31 194 ASP B CA 1
ATOM 3211 C C . ASP B 1 194 ? -0.315 10.625 -8.664 1 91.31 194 ASP B C 1
ATOM 3213 O O . ASP B 1 194 ? -0.587 11.648 -8.031 1 91.31 194 ASP B O 1
ATOM 3217 N N . GLU B 1 195 ? -0.201 10.602 -9.961 1 93 195 GLU B N 1
ATOM 3218 C CA . GLU B 1 195 ? -0.157 11.844 -10.727 1 93 195 GLU B CA 1
ATOM 3219 C C . GLU B 1 195 ? -1.497 12.57 -10.672 1 93 195 GLU B C 1
ATOM 3221 O O . GLU B 1 195 ? -1.538 13.805 -10.633 1 93 195 GLU B O 1
ATOM 3226 N N . GLU B 1 196 ? -2.492 11.828 -10.688 1 92.75 196 GLU B N 1
ATOM 3227 C CA . GLU B 1 196 ? -3.82 12.438 -10.648 1 92.75 196 GLU B CA 1
ATOM 3228 C C . GLU B 1 196 ? -4.039 13.195 -9.336 1 92.75 196 GLU B C 1
ATOM 3230 O O . GLU B 1 196 ? -4.586 14.297 -9.336 1 92.75 196 GLU B O 1
ATOM 3235 N N . LEU B 1 197 ? -3.641 12.586 -8.273 1 95.69 197 LEU B N 1
ATOM 3236 C CA . LEU B 1 197 ? -3.742 13.242 -6.977 1 95.69 197 LEU B CA 1
ATOM 3237 C C . LEU B 1 197 ? -2.971 14.555 -6.973 1 95.69 197 LEU B C 1
ATOM 3239 O O . LEU B 1 197 ? -3.484 15.578 -6.512 1 95.69 197 LEU B O 1
ATOM 3243 N N . ALA B 1 198 ? -1.762 14.516 -7.457 1 96.69 198 ALA B N 1
ATOM 3244 C CA . ALA B 1 198 ? -0.925 15.711 -7.527 1 96.69 198 ALA B CA 1
ATOM 3245 C C . ALA B 1 198 ? -1.594 16.797 -8.359 1 96.69 198 ALA B C 1
ATOM 3247 O O . ALA B 1 198 ? -1.644 17.969 -7.945 1 96.69 198 ALA B O 1
ATOM 3248 N N . VAL B 1 199 ? -2.148 16.422 -9.469 1 96.25 199 VAL B N 1
ATOM 3249 C CA . VAL B 1 199 ? -2.777 17.375 -10.383 1 96.25 199 VAL B CA 1
ATOM 3250 C C . VAL B 1 199 ? -4 18 -9.719 1 96.25 199 VAL B C 1
ATOM 3252 O O . VAL B 1 199 ? -4.223 19.203 -9.828 1 96.25 199 VAL B O 1
ATOM 3255 N N . ARG B 1 200 ? -4.668 17.234 -9.016 1 96.88 200 ARG B N 1
ATOM 3256 C CA . ARG B 1 200 ? -5.945 17.688 -8.477 1 96.88 200 ARG B CA 1
ATOM 3257 C C . ARG B 1 200 ? -5.734 18.562 -7.242 1 96.88 200 ARG B C 1
ATOM 3259 O O . ARG B 1 200 ? -6.523 19.484 -6.98 1 96.88 200 ARG B O 1
ATOM 3266 N N . LEU B 1 201 ? -4.66 18.312 -6.512 1 98 201 LEU B N 1
ATOM 3267 C CA . LEU B 1 201 ? -4.641 18.922 -5.188 1 98 201 LEU B CA 1
ATOM 3268 C C . LEU B 1 201 ? -3.422 19.828 -5.02 1 98 201 LEU B C 1
ATOM 3270 O O . LEU B 1 201 ? -3.447 20.766 -4.234 1 98 201 LEU B O 1
ATOM 3274 N N . ALA B 1 202 ? -2.377 19.516 -5.656 1 97.88 202 ALA B N 1
ATOM 3275 C CA . ALA B 1 202 ? -1.106 20.156 -5.332 1 97.88 202 ALA B CA 1
ATOM 3276 C C . ALA B 1 202 ? -0.988 21.516 -6.027 1 97.88 202 ALA B C 1
ATOM 3278 O O . ALA B 1 202 ? -1.395 21.672 -7.18 1 97.88 202 ALA B O 1
ATOM 3279 N N . ASP B 1 203 ? -0.441 22.469 -5.328 1 97.81 203 ASP B N 1
ATOM 3280 C CA . ASP B 1 203 ? -0.098 23.766 -5.895 1 97.81 203 ASP B CA 1
ATOM 3281 C C . ASP B 1 203 ? 1.27 23.734 -6.574 1 97.81 203 ASP B C 1
ATOM 3283 O O . ASP B 1 203 ? 1.521 24.469 -7.523 1 97.81 203 ASP B O 1
ATOM 3287 N N . SER B 1 204 ? 2.125 22.984 -5.996 1 97.25 204 SER B N 1
ATOM 3288 C CA . SER B 1 204 ? 3.467 22.75 -6.523 1 97.25 204 SER B CA 1
ATOM 3289 C C . SER B 1 204 ? 3.84 21.266 -6.449 1 97.25 204 SER B C 1
ATOM 3291 O O . SER B 1 204 ? 3.455 20.578 -5.508 1 97.25 204 SER B O 1
ATOM 3293 N N . VAL B 1 205 ? 4.562 20.875 -7.469 1 97.81 205 VAL B N 1
ATOM 3294 C CA . VAL B 1 205 ? 4.992 19.484 -7.543 1 97.81 205 VAL B CA 1
ATOM 3295 C C . VAL B 1 205 ? 6.504 19.422 -7.746 1 97.81 205 VAL B C 1
ATOM 3297 O O . VAL B 1 205 ? 7.066 20.188 -8.531 1 97.81 205 VAL B O 1
ATOM 3300 N N . TYR B 1 206 ? 7.105 18.562 -6.996 1 98.06 206 TYR B N 1
ATOM 3301 C CA . TYR B 1 206 ? 8.547 18.344 -7.102 1 98.06 206 TYR B CA 1
ATOM 3302 C C . TYR B 1 206 ? 8.844 16.859 -7.352 1 98.06 206 TYR B C 1
ATOM 3304 O O . TYR B 1 206 ? 8.008 16 -7.098 1 98.06 206 TYR B O 1
ATOM 3312 N N . LYS B 1 207 ? 10.008 16.656 -7.871 1 97.5 207 LYS B N 1
ATOM 3313 C CA . LYS B 1 207 ? 10.539 15.305 -8.023 1 97.5 207 LYS B CA 1
ATOM 3314 C C . LYS B 1 207 ? 11.812 15.117 -7.199 1 97.5 207 LYS B C 1
ATOM 3316 O O . LYS B 1 207 ? 12.711 15.961 -7.25 1 97.5 207 LYS B O 1
ATOM 3321 N N . LEU B 1 208 ? 11.781 14.133 -6.395 1 97.5 208 LEU B N 1
ATOM 3322 C CA . LEU B 1 208 ? 12.969 13.75 -5.637 1 97.5 208 LEU B CA 1
ATOM 3323 C C . LEU B 1 208 ? 13.742 12.648 -6.355 1 97.5 208 LEU B C 1
ATOM 3325 O O . LEU B 1 208 ? 13.25 11.531 -6.504 1 97.5 208 LEU B O 1
ATOM 3329 N N . ARG B 1 209 ? 14.898 12.953 -6.781 1 95.19 209 ARG B N 1
ATOM 3330 C CA . ARG B 1 209 ? 15.773 12.023 -7.488 1 95.19 209 ARG B CA 1
ATOM 3331 C C . ARG B 1 209 ? 17.219 12.203 -7.07 1 95.19 209 ARG B C 1
ATOM 3333 O O . ARG B 1 209 ? 17.734 13.328 -7.043 1 95.19 209 ARG B O 1
ATOM 3340 N N . GLU B 1 210 ? 17.812 11.062 -6.738 1 93.12 210 GLU B N 1
ATOM 3341 C CA . GLU B 1 210 ? 19.219 11.07 -6.348 1 93.12 210 GLU B CA 1
ATOM 3342 C C . GLU B 1 210 ? 19.484 12.094 -5.246 1 93.12 210 GLU B C 1
ATOM 3344 O O . GLU B 1 210 ? 20.453 12.859 -5.316 1 93.12 210 GLU B O 1
ATOM 3349 N N . GLY B 1 211 ? 18.5 12.227 -4.41 1 95.06 211 GLY B N 1
ATOM 3350 C CA . GLY B 1 211 ? 18.641 13.039 -3.213 1 95.06 211 GLY B CA 1
ATOM 3351 C C . GLY B 1 211 ? 18.344 14.508 -3.451 1 95.06 211 GLY B C 1
ATOM 3352 O O . GLY B 1 211 ? 18.422 15.32 -2.527 1 95.06 211 GLY B O 1
ATOM 3353 N N . LYS B 1 212 ? 17.984 14.844 -4.645 1 96.88 212 LYS B N 1
ATOM 3354 C CA . LYS B 1 212 ? 17.719 16.234 -5 1 96.88 212 LYS B CA 1
ATOM 3355 C C . LYS B 1 212 ? 16.25 16.453 -5.336 1 96.88 212 LYS B C 1
ATOM 3357 O O . LYS B 1 212 ? 15.602 15.586 -5.902 1 96.88 212 LYS B O 1
ATOM 3362 N N . LEU B 1 213 ? 15.812 17.609 -4.953 1 97.5 213 LEU B N 1
ATOM 3363 C CA . LEU B 1 213 ? 14.43 18.016 -5.223 1 97.5 213 LEU B CA 1
ATOM 3364 C C . LEU B 1 213 ? 14.367 19.016 -6.363 1 97.5 213 LEU B C 1
ATOM 3366 O O . LEU B 1 213 ? 15.016 20.078 -6.301 1 97.5 213 LEU B O 1
ATOM 3370 N N . THR B 1 214 ? 13.578 18.719 -7.406 1 97.44 214 THR B N 1
ATOM 3371 C CA . THR B 1 214 ? 13.445 19.609 -8.547 1 97.44 214 THR B CA 1
ATOM 3372 C C . THR B 1 214 ? 11.977 19.812 -8.914 1 97.44 214 THR B C 1
ATOM 3374 O O . THR B 1 214 ? 11.164 18.906 -8.742 1 97.44 214 THR B O 1
ATOM 3377 N N . PRO B 1 215 ? 11.672 21.016 -9.398 1 96.56 215 PRO B N 1
ATOM 3378 C CA . PRO B 1 215 ? 10.297 21.203 -9.859 1 96.56 215 PRO B CA 1
ATOM 3379 C C . PRO B 1 215 ? 9.891 20.219 -10.945 1 96.56 215 PRO B C 1
ATOM 3381 O O . PRO B 1 215 ? 10.727 19.812 -11.766 1 96.56 215 PRO B O 1
ATOM 3384 N N . TYR B 1 216 ? 8.578 19.891 -10.836 1 95.06 216 TYR B N 1
ATOM 3385 C CA . TYR B 1 216 ? 8.062 18.891 -11.758 1 95.06 216 TYR B CA 1
ATOM 3386 C C . TYR B 1 216 ? 6.637 19.219 -12.188 1 95.06 216 TYR B C 1
ATOM 3388 O O . TYR B 1 216 ? 5.855 19.75 -11.398 1 95.06 216 TYR B O 1
ATOM 3396 N N . THR B 1 217 ? 6.312 18.969 -13.453 1 91.62 217 THR B N 1
ATOM 3397 C CA . THR B 1 217 ? 4.949 19.078 -13.953 1 91.62 217 THR B CA 1
ATOM 3398 C C . THR B 1 217 ? 4.352 17.703 -14.203 1 91.62 217 THR B C 1
ATOM 3400 O O . THR B 1 217 ? 4.77 16.984 -15.117 1 91.62 217 THR B O 1
ATOM 3403 N N . PRO B 1 218 ? 3.438 17.359 -13.383 1 87.88 218 PRO B N 1
ATOM 3404 C CA . PRO B 1 218 ? 2.828 16.047 -13.555 1 87.88 218 PRO B CA 1
ATOM 3405 C C . PRO B 1 218 ? 1.995 15.945 -14.836 1 87.88 218 PRO B C 1
ATOM 3407 O O . PRO B 1 218 ? 1.558 16.969 -15.367 1 87.88 218 PRO B O 1
ATOM 3410 N N . ARG B 1 219 ? 1.907 14.656 -15.266 1 77.38 219 ARG B N 1
ATOM 3411 C CA . ARG B 1 219 ? 1.116 14.398 -16.469 1 77.38 219 ARG B CA 1
ATOM 3412 C C . ARG B 1 219 ? -0.377 14.445 -16.156 1 77.38 219 ARG B C 1
ATOM 3414 O O . ARG B 1 219 ? -0.828 13.891 -15.156 1 77.38 219 ARG B O 1
ATOM 3421 N N . ARG B 1 220 ? -1.043 15.367 -16.844 1 69.25 220 ARG B N 1
ATOM 3422 C CA . ARG B 1 220 ? -2.498 15.328 -16.734 1 69.25 220 ARG B CA 1
ATOM 3423 C C . ARG B 1 220 ? -3.08 14.172 -17.531 1 69.25 220 ARG B C 1
ATOM 3425 O O . ARG B 1 220 ? -2.652 13.922 -18.672 1 69.25 220 ARG B O 1
ATOM 3432 N N . LYS B 1 221 ? -3.475 13.133 -16.875 1 59.62 221 LYS B N 1
ATOM 3433 C CA . LYS B 1 221 ? -4.16 12.102 -17.656 1 59.62 221 LYS B CA 1
ATOM 3434 C C . LYS B 1 221 ? -5.156 12.727 -18.625 1 59.62 221 LYS B C 1
ATOM 3436 O O . LYS B 1 221 ? -6.074 13.438 -18.219 1 59.62 221 LYS B O 1
ATOM 3441 N N . LEU B 1 222 ? -4.656 13.352 -19.906 1 38.09 222 LEU B N 1
ATOM 3442 C CA . LEU B 1 222 ? -5.508 13.859 -20.984 1 38.09 222 LEU B CA 1
ATOM 3443 C C . LEU B 1 222 ? -6.66 12.906 -21.266 1 38.09 222 LEU B C 1
ATOM 3445 O O . LEU B 1 222 ? -6.441 11.766 -21.688 1 38.09 222 LEU B O 1
ATOM 3449 N N . CYS B 1 223 ? -7.562 12.586 -20.5 1 32.5 223 CYS B N 1
ATOM 3450 C CA . CYS B 1 223 ? -8.688 12.117 -21.312 1 32.5 223 CYS B CA 1
ATOM 3451 C C . CYS B 1 223 ? -9.133 13.188 -22.297 1 32.5 223 CYS B C 1
ATOM 3453 O O . CYS B 1 223 ? -9.055 14.383 -22 1 32.5 223 CYS B O 1
#